Protein AF-A0A9X7Z7R6-F1 (afdb_monomer)

Foldseek 3Di:
DEDFDDADADPQCPVVVLVVQDCPDPLNVLQVLLVVQPGLVVCPVLDDPDDDYAQRLSLLVQLVVVCVVVVHDLVVSQVCCLQPPSSVSSSSYYNHGPDGDDSVSSVVSVVSCVVVVVVVVVVVSVCPVCVVVVVPPDLQVLLVVLVVVLVVPVPDPPDDPVVVVVNVLSCLQNVFQWDADPVRDIDRHPDGDLQRQPDPVQRQWAWADPDPPDIDIGKDKDWDFDLDDLLAFGATQFIAIHHRSDQRLVCLLVRQQSSCVRVVDGDLEDEDEQSVQDVVSVVSNCVNPVNYYYQYDDDDQDDPPQADGLVQWDQDPVQQWIAHVQGAIDHDDDDDDDVPDFPFDKDFGDFVCLVPPPCNVRHDDDNGTHIDTDGPCNVVSVVSVVVCPDPVSVVVNVSVCVCVVVVVQLVVVCLRPQPDRDRVSNSVSSVVSSVVSRVVSVVSSVVVVVPDCVVVVVPD

Radius of gyration: 32.53 Å; Cα contacts (8 Å, |Δi|>4): 558; chains: 1; bounding box: 85×75×86 Å

Organism: NCBI:txid2931921

Solvent-accessible surface area (backbone atoms only — not comparable to full-atom values): 26901 Å² total; per-residue (Å²): 26,77,57,92,80,76,77,62,79,45,82,77,45,75,79,47,64,74,75,72,55,54,77,88,37,68,46,43,48,53,24,55,49,40,70,77,73,52,54,54,71,81,51,45,91,82,45,51,90,63,70,70,73,52,76,49,60,49,41,53,51,48,48,51,53,52,22,61,75,72,69,46,52,62,67,54,40,41,50,36,56,70,71,34,66,61,47,19,49,32,50,56,46,30,79,76,49,92,75,76,70,53,64,67,55,55,53,55,46,51,56,51,32,63,78,63,49,40,67,58,52,53,51,52,58,68,43,47,62,39,51,76,70,59,70,71,61,53,76,49,53,55,39,49,53,50,53,52,53,47,66,67,51,74,79,49,85,86,69,50,71,70,57,49,51,51,49,51,51,50,51,50,61,57,52,49,40,49,42,71,46,97,89,65,52,60,44,78,37,101,61,77,53,91,82,47,66,79,35,95,87,31,65,60,33,17,63,18,69,88,46,101,86,44,73,45,79,33,67,38,82,45,73,42,60,63,91,70,58,91,85,49,60,70,36,63,49,26,72,46,57,40,40,24,60,60,63,75,25,76,47,47,24,59,43,45,47,46,20,22,69,74,67,77,48,64,54,64,60,46,74,47,56,49,68,39,28,43,67,71,29,49,50,43,28,41,76,69,33,83,69,39,42,77,49,35,50,64,64,77,65,77,44,99,80,79,28,62,34,66,79,58,37,54,71,41,78,88,80,29,33,41,28,43,82,88,69,55,70,47,78,59,81,85,72,75,76,47,90,98,42,86,54,82,39,71,45,68,47,63,49,72,63,42,72,75,36,91,60,30,83,47,52,49,94,72,93,71,45,53,72,45,76,53,52,91,60,43,64,61,53,50,54,50,53,57,49,59,72,36,69,68,45,48,60,60,54,58,54,61,62,64,55,54,60,53,52,52,52,37,41,77,66,47,64,74,57,75,90,48,72,44,60,72,50,35,36,48,52,46,49,52,43,40,49,56,50,33,55,52,33,49,52,54,40,50,54,55,58,74,72,39,74,83,63,64,74,80,78,113

Sequence (460 aa):
MLREHVRQLSFADTDGWYEKIPKKSFWYRIRAWADENLRDSMFAHMYSEIGRPSVPPTYMTVLMIIQTREGWSDGQAIEAAMFDDRVKYALGVSRTPEVSCDRSTLCKFRARALVNDLDRAILKQSLLGAATAGLLADDEDLVTDSRTLTTALKDQPGLSEELKQKLDLLCAVTGQDIETLPDGTVRIAQRVAKDRIISVVDEEMRHGHKTTSAKTDGYKTHLMTPNVTSDQPRLVTSVVVTGANVPDGDVAGELVAERTYLTGAAPKQMMGDTAYGSEAVQERVREVSKETSVVAPVPPAVNKAGHFSKSDFVIDTDAHTVTCPAGHTISYVPKKPRPNMKPKQVVFMDEAKCQECPLRAQCVNGKGPRSIRVRADEKQVQEKRAKQRTSEWTEHYRERSRVEHVNENMVRHGGREARYFGKRKTEFQERMCATGHNINELARVAALRESSPRQREKCA

pLDDT: mean 87.3, std 9.36, range [41.03, 97.44]

Mean predicted aligned error: 12.05 Å

Structure (mmCIF, N/CA/C/O backbone):
data_AF-A0A9X7Z7R6-F1
#
_entry.id   AF-A0A9X7Z7R6-F1
#
loop_
_atom_site.group_PDB
_atom_site.id
_atom_site.type_symbol
_atom_site.label_atom_id
_atom_site.label_alt_id
_atom_site.label_comp_id
_atom_site.label_asym_id
_atom_site.label_entity_id
_atom_site.label_seq_id
_atom_site.pdbx_PDB_ins_code
_atom_site.Cartn_x
_atom_site.Cartn_y
_atom_site.Cartn_z
_atom_site.occupancy
_atom_site.B_iso_or_equiv
_atom_site.auth_seq_id
_atom_site.auth_comp_id
_atom_site.auth_asym_id
_atom_site.auth_atom_id
_atom_site.pdbx_PDB_model_num
ATOM 1 N N . MET A 1 1 ? 12.135 17.022 -46.112 1.00 81.31 1 MET A N 1
ATOM 2 C CA . MET A 1 1 ? 13.009 15.946 -46.613 1.00 81.31 1 MET A CA 1
ATOM 3 C C . MET A 1 1 ? 13.545 15.102 -45.466 1.00 81.31 1 MET A C 1
ATOM 5 O O . MET A 1 1 ? 14.049 15.667 -44.498 1.00 81.31 1 MET A O 1
ATOM 9 N N . LEU A 1 2 ? 13.408 13.775 -45.561 1.00 79.81 2 LEU A N 1
ATOM 10 C CA . LEU A 1 2 ? 14.094 12.827 -44.677 1.00 79.81 2 LEU A CA 1
ATOM 11 C C . LEU A 1 2 ? 15.585 12.775 -45.049 1.00 79.81 2 LEU A C 1
ATOM 13 O O . LEU A 1 2 ? 15.911 12.735 -46.230 1.00 79.81 2 LEU A O 1
ATOM 17 N N . ARG A 1 3 ? 16.487 12.777 -44.065 1.00 70.38 3 ARG A N 1
ATOM 18 C CA . ARG A 1 3 ? 17.933 12.641 -44.289 1.00 70.38 3 ARG A CA 1
ATOM 19 C C . ARG A 1 3 ? 18.463 11.535 -43.389 1.00 70.38 3 ARG A C 1
ATOM 21 O O . ARG A 1 3 ? 18.184 11.570 -42.196 1.00 70.38 3 ARG A O 1
ATOM 28 N N . GLU A 1 4 ? 19.222 10.596 -43.951 1.00 63.38 4 GLU A N 1
ATOM 29 C CA . GLU A 1 4 ? 19.917 9.590 -43.146 1.00 63.38 4 GLU A CA 1
ATOM 30 C C . GLU A 1 4 ? 20.927 10.272 -42.229 1.00 63.38 4 GLU A C 1
ATOM 32 O O . GLU A 1 4 ? 21.788 11.039 -42.676 1.00 63.38 4 GLU A O 1
ATOM 37 N N . HIS A 1 5 ? 20.791 10.013 -40.932 1.00 62.91 5 HIS A N 1
ATOM 38 C CA . HIS A 1 5 ? 21.658 10.590 -39.925 1.00 62.91 5 HIS A CA 1
ATOM 39 C C . HIS A 1 5 ? 22.711 9.573 -39.483 1.00 62.91 5 HIS A C 1
ATOM 41 O O . HIS A 1 5 ? 22.422 8.626 -38.753 1.00 62.91 5 HIS A O 1
ATOM 47 N N . VAL A 1 6 ? 23.960 9.790 -39.893 1.00 61.81 6 VAL A N 1
ATOM 48 C CA . VAL A 1 6 ? 25.106 9.033 -39.376 1.00 61.81 6 VAL A CA 1
ATOM 49 C C . VAL A 1 6 ? 25.518 9.649 -38.042 1.00 61.81 6 VAL A C 1
ATOM 51 O O . VAL A 1 6 ? 25.644 10.867 -37.934 1.00 61.81 6 VAL A O 1
ATOM 54 N N . ARG A 1 7 ? 25.716 8.828 -37.002 1.00 67.75 7 ARG A N 1
ATOM 55 C CA . ARG A 1 7 ? 26.222 9.308 -35.709 1.00 67.75 7 ARG A CA 1
ATOM 56 C C . ARG A 1 7 ? 27.614 9.907 -35.908 1.00 67.75 7 ARG A C 1
ATOM 58 O O . ARG A 1 7 ? 28.591 9.178 -36.054 1.00 67.75 7 ARG A O 1
ATOM 65 N N . GLN A 1 8 ? 27.694 11.229 -35.882 1.00 68.00 8 GLN A N 1
ATOM 66 C CA . GLN A 1 8 ? 28.954 11.950 -35.930 1.00 68.00 8 GLN A CA 1
ATOM 67 C C . GLN A 1 8 ? 29.437 12.188 -34.500 1.00 68.00 8 GLN A C 1
ATOM 69 O O . GLN A 1 8 ? 28.763 12.850 -33.709 1.00 68.00 8 GLN A O 1
ATOM 74 N N . LEU A 1 9 ? 30.581 11.596 -34.155 1.00 73.81 9 LEU A N 1
ATOM 75 C CA . LEU A 1 9 ? 31.236 11.851 -32.876 1.00 73.81 9 LEU A CA 1
ATOM 76 C C . LEU A 1 9 ? 31.774 13.284 -32.866 1.00 73.81 9 LEU A C 1
ATOM 78 O O . LEU A 1 9 ? 32.323 13.754 -33.864 1.00 73.81 9 LEU A O 1
ATOM 82 N N . SER A 1 10 ? 31.630 13.969 -31.738 1.00 78.06 10 SER A N 1
ATOM 83 C CA . SER A 1 10 ? 32.266 15.260 -31.503 1.00 78.06 10 SER A CA 1
ATOM 84 C C . SER A 1 10 ? 33.522 15.094 -30.650 1.00 78.06 10 SER A C 1
ATOM 86 O O . SER A 1 10 ? 33.753 14.056 -30.029 1.00 78.06 10 SER A O 1
ATOM 88 N N . PHE A 1 11 ? 34.341 16.145 -30.573 1.00 80.12 11 PHE A N 1
ATOM 89 C CA . PHE A 1 11 ? 35.503 16.163 -29.679 1.00 80.12 11 PHE A CA 1
ATOM 90 C C . PHE A 1 11 ? 35.117 15.870 -28.216 1.00 80.12 11 PHE A C 1
ATOM 92 O O . PHE A 1 11 ? 35.880 15.243 -27.487 1.00 80.12 11 PHE A O 1
ATOM 99 N N . ALA A 1 12 ? 33.900 16.244 -27.806 1.00 79.19 12 ALA A N 1
ATOM 100 C CA . ALA A 1 12 ? 33.377 15.978 -26.468 1.00 79.19 12 ALA A CA 1
ATOM 101 C C . ALA A 1 12 ? 33.066 14.491 -26.200 1.00 79.19 12 ALA A C 1
ATOM 103 O O . ALA A 1 12 ? 32.801 14.140 -25.054 1.00 79.19 12 ALA A O 1
ATOM 104 N N . ASP A 1 13 ? 33.099 13.627 -27.221 1.00 82.62 13 ASP A N 1
ATOM 105 C CA . ASP A 1 13 ? 32.904 12.178 -27.084 1.00 82.62 13 ASP A CA 1
ATOM 106 C C . ASP A 1 13 ? 34.221 11.402 -26.889 1.00 82.62 13 ASP A C 1
ATOM 108 O O . ASP A 1 13 ? 34.199 10.194 -26.646 1.00 82.62 13 ASP A O 1
ATOM 112 N N . THR A 1 14 ? 35.371 12.078 -26.997 1.00 81.88 14 THR A N 1
ATOM 113 C CA . THR A 1 14 ? 36.704 11.451 -26.896 1.00 81.88 14 THR A CA 1
ATOM 114 C C . THR A 1 14 ? 37.041 10.958 -25.487 1.00 81.88 14 THR A C 1
ATOM 116 O O . THR A 1 14 ? 37.913 10.109 -25.332 1.00 81.88 14 THR A O 1
ATOM 119 N N . ASP A 1 15 ? 36.321 11.431 -24.466 1.00 82.94 15 ASP A N 1
ATOM 120 C CA . ASP A 1 15 ? 36.476 11.025 -23.064 1.00 82.94 15 ASP A CA 1
ATOM 121 C C . ASP A 1 15 ? 35.768 9.698 -22.718 1.00 82.94 15 ASP A C 1
ATOM 123 O O . ASP A 1 15 ? 35.747 9.294 -21.551 1.00 82.94 15 ASP A O 1
ATOM 127 N N . GLY A 1 16 ? 35.153 9.036 -23.708 1.00 83.94 16 GLY A N 1
ATOM 128 C CA . GLY A 1 16 ? 34.485 7.746 -23.534 1.00 83.94 16 GLY A CA 1
ATOM 129 C C . GLY A 1 16 ? 33.268 7.803 -22.607 1.00 83.94 16 GLY A C 1
ATOM 130 O O . GLY A 1 16 ? 32.905 6.792 -22.008 1.00 83.94 16 GLY A O 1
ATOM 131 N N . TRP A 1 17 ? 32.617 8.963 -22.444 1.00 86.38 17 TRP A N 1
ATOM 132 C CA . TRP A 1 17 ? 31.504 9.133 -21.497 1.00 86.38 17 TRP A CA 1
ATOM 133 C C . TRP A 1 17 ? 30.385 8.088 -21.651 1.00 86.38 17 TRP A C 1
ATOM 135 O O . TRP A 1 17 ? 29.763 7.696 -20.663 1.00 86.38 17 TRP A O 1
ATOM 145 N N . TYR A 1 18 ? 30.154 7.599 -22.869 1.00 86.88 18 TYR A N 1
ATOM 146 C CA . TYR A 1 18 ? 29.146 6.587 -23.169 1.00 86.88 18 TYR A CA 1
ATOM 147 C C . TYR A 1 18 ? 29.456 5.214 -22.547 1.00 86.88 18 TYR A C 1
ATOM 149 O O . TYR A 1 18 ? 28.531 4.453 -22.268 1.00 86.88 18 TYR A O 1
ATOM 157 N N . GLU A 1 19 ? 30.723 4.900 -22.262 1.00 88.69 19 GLU A N 1
ATOM 158 C CA . GLU A 1 19 ? 31.124 3.660 -21.579 1.00 88.69 19 GLU A CA 1
ATOM 159 C C . GLU A 1 19 ? 30.671 3.632 -20.114 1.00 88.69 19 GLU A C 1
ATOM 161 O O . GLU A 1 19 ? 30.502 2.565 -19.523 1.00 88.69 19 GLU A O 1
ATOM 166 N N . LYS A 1 20 ? 30.413 4.810 -19.532 1.00 89.38 20 LYS A N 1
ATOM 167 C CA . LYS A 1 20 ? 29.912 4.955 -18.160 1.00 89.38 20 LYS A CA 1
ATOM 168 C C . LYS A 1 20 ? 28.426 4.608 -18.045 1.00 89.38 20 LYS A C 1
ATOM 170 O O . LYS A 1 20 ? 27.928 4.457 -16.929 1.00 89.38 20 LYS A O 1
ATOM 175 N N . ILE A 1 21 ? 27.705 4.476 -19.163 1.00 91.69 21 ILE A N 1
ATOM 176 C CA . ILE A 1 21 ? 26.292 4.091 -19.164 1.00 91.69 21 ILE A CA 1
ATOM 177 C C . ILE A 1 21 ? 26.180 2.598 -18.813 1.00 91.69 21 ILE A C 1
ATOM 179 O O . ILE A 1 21 ? 26.656 1.748 -19.568 1.00 91.69 21 ILE A O 1
ATOM 183 N N . PRO A 1 22 ? 25.529 2.222 -17.692 1.00 92.81 22 PRO A N 1
ATOM 184 C CA . PRO A 1 22 ? 25.477 0.824 -17.283 1.00 92.81 22 PRO A CA 1
ATOM 185 C C . PRO A 1 22 ? 24.740 -0.039 -18.311 1.00 92.81 22 PRO A C 1
ATOM 187 O O . PRO A 1 22 ? 23.594 0.256 -18.657 1.00 92.81 22 PRO A O 1
ATOM 190 N N . LYS A 1 23 ? 25.333 -1.168 -18.720 1.00 91.69 23 LYS A N 1
ATOM 191 C CA . LYS A 1 23 ? 24.751 -2.087 -19.725 1.00 91.69 23 LYS A CA 1
ATOM 192 C C . LYS A 1 23 ? 23.369 -2.639 -19.350 1.00 91.69 23 LYS A C 1
ATOM 194 O O . LYS A 1 23 ? 22.569 -2.996 -20.206 1.00 91.69 23 LYS A O 1
ATOM 199 N N . LYS A 1 24 ? 23.067 -2.715 -18.049 1.00 89.62 24 LYS A N 1
ATOM 200 C CA . LYS A 1 24 ? 21.759 -3.163 -17.539 1.00 89.62 24 LYS A CA 1
ATOM 201 C C . LYS A 1 24 ? 20.722 -2.036 -17.437 1.00 89.62 24 LYS A C 1
ATOM 203 O O . LYS A 1 24 ? 19.574 -2.319 -17.108 1.00 89.62 24 LYS A O 1
ATOM 208 N N . SER A 1 25 ? 21.105 -0.783 -17.686 1.00 92.81 25 SER A N 1
ATOM 209 C CA . SER A 1 25 ? 20.199 0.364 -17.600 1.00 92.81 25 SER A CA 1
ATOM 210 C C . SER A 1 25 ? 19.197 0.390 -18.755 1.00 92.81 25 SER A C 1
ATOM 212 O O . SER A 1 25 ? 19.452 -0.144 -19.836 1.00 92.81 25 SER A O 1
ATOM 214 N N . PHE A 1 26 ? 18.064 1.059 -18.535 1.00 94.44 26 PHE A N 1
ATOM 215 C CA . PHE A 1 26 ? 17.085 1.322 -19.588 1.00 94.44 26 PHE A CA 1
ATOM 216 C C . PHE A 1 26 ? 17.715 2.052 -20.784 1.00 94.44 26 PHE A C 1
ATOM 218 O O . PHE A 1 26 ? 17.497 1.637 -21.914 1.00 94.44 26 PHE A O 1
ATOM 225 N N . TRP A 1 27 ? 18.557 3.060 -20.532 1.00 95.94 27 TRP A N 1
ATOM 226 C CA . TRP A 1 27 ? 19.230 3.864 -21.560 1.00 95.94 27 TRP A CA 1
ATOM 227 C C . TRP A 1 27 ? 20.090 3.025 -22.505 1.00 95.94 27 TRP A C 1
ATOM 229 O O . TRP A 1 27 ? 20.056 3.222 -23.717 1.00 95.94 27 TRP A O 1
ATOM 239 N N . TYR A 1 28 ? 20.814 2.047 -21.953 1.00 94.62 28 TYR A N 1
ATOM 240 C CA . TYR A 1 28 ? 21.583 1.106 -22.759 1.00 94.62 28 TYR A CA 1
ATOM 241 C C . TYR A 1 28 ? 20.683 0.221 -23.620 1.00 94.62 28 TYR A C 1
ATOM 243 O O . TYR A 1 28 ? 20.885 0.091 -24.824 1.00 94.62 28 TYR A O 1
ATOM 251 N N . ARG A 1 29 ? 19.651 -0.357 -22.999 1.00 94.44 29 ARG A N 1
ATOM 252 C CA . ARG A 1 29 ? 18.737 -1.293 -23.661 1.00 94.44 29 ARG A CA 1
ATOM 253 C C . ARG A 1 29 ? 17.919 -0.631 -24.765 1.00 94.44 29 ARG A C 1
ATOM 255 O O . ARG A 1 29 ? 17.777 -1.227 -25.823 1.00 94.44 29 ARG A O 1
ATOM 262 N N . ILE A 1 30 ? 17.412 0.584 -24.546 1.00 94.75 30 ILE A N 1
ATOM 263 C CA . ILE A 1 30 ? 16.626 1.295 -25.560 1.00 94.75 30 ILE A CA 1
ATOM 264 C C . ILE A 1 30 ? 17.493 1.709 -26.753 1.00 94.75 30 ILE A C 1
ATOM 266 O O . ILE A 1 30 ? 17.029 1.601 -27.882 1.00 94.75 30 ILE A O 1
ATOM 270 N N . ARG A 1 31 ? 18.759 2.097 -26.529 1.00 94.31 31 ARG A N 1
ATOM 271 C CA . ARG A 1 31 ? 19.715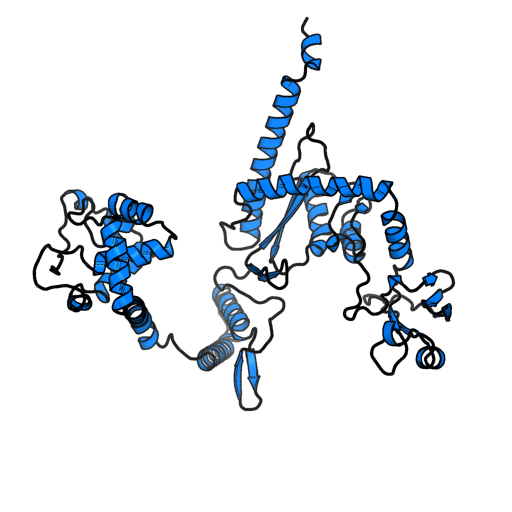 2.373 -27.613 1.00 94.31 31 ARG A CA 1
ATOM 272 C C . ARG A 1 31 ? 19.989 1.120 -28.434 1.00 94.31 31 ARG A C 1
ATOM 274 O O . ARG A 1 31 ? 19.805 1.147 -29.646 1.00 94.31 31 ARG A O 1
ATOM 281 N N . ALA A 1 32 ? 20.369 0.028 -27.767 1.00 92.75 32 ALA A N 1
ATOM 282 C CA . ALA A 1 32 ? 20.651 -1.246 -28.424 1.00 92.75 32 ALA A CA 1
ATOM 283 C C . ALA A 1 32 ? 19.441 -1.742 -29.229 1.00 92.75 32 ALA A C 1
ATOM 285 O O . ALA A 1 32 ? 19.573 -2.081 -30.401 1.00 92.75 32 ALA A O 1
ATOM 286 N N . TRP A 1 33 ? 18.245 -1.687 -28.634 1.00 93.06 33 TRP A N 1
ATOM 287 C CA . TRP A 1 33 ? 17.007 -2.030 -29.324 1.00 93.06 33 TRP A CA 1
ATOM 288 C C . TRP A 1 33 ? 16.753 -1.119 -30.531 1.00 93.06 33 TRP A C 1
ATOM 290 O O . TRP A 1 33 ? 16.444 -1.620 -31.608 1.00 93.06 33 TRP A O 1
ATOM 300 N N . ALA A 1 34 ? 16.919 0.200 -30.389 1.00 92.62 34 ALA A N 1
ATOM 301 C CA . ALA A 1 34 ? 16.714 1.145 -31.482 1.00 92.62 34 ALA A CA 1
ATOM 302 C C . ALA A 1 34 ? 17.721 0.952 -32.628 1.00 92.62 34 ALA A C 1
ATOM 304 O O . ALA A 1 34 ? 17.325 1.065 -33.780 1.00 92.62 34 ALA A O 1
ATOM 305 N N . ASP A 1 35 ? 18.995 0.644 -32.338 1.00 91.56 35 ASP A N 1
ATOM 306 C CA . ASP A 1 35 ? 20.010 0.338 -33.368 1.00 91.56 35 ASP A CA 1
ATOM 307 C C . ASP A 1 35 ? 19.638 -0.887 -34.212 1.00 91.56 35 ASP A C 1
ATOM 309 O O . ASP A 1 35 ? 19.882 -0.915 -35.419 1.00 91.56 35 ASP A O 1
ATOM 313 N N . GLU A 1 36 ? 19.054 -1.899 -33.576 1.00 90.94 36 GLU A N 1
ATOM 314 C CA . GLU A 1 36 ? 18.667 -3.144 -34.234 1.00 90.94 36 GLU A CA 1
ATOM 315 C C . GLU A 1 36 ? 17.327 -3.023 -34.977 1.00 90.94 36 GLU A C 1
ATOM 317 O O . GLU A 1 36 ? 17.159 -3.599 -36.051 1.00 90.94 36 GLU A O 1
ATOM 322 N N . ASN A 1 37 ? 16.377 -2.258 -34.429 1.00 89.94 37 ASN A N 1
ATOM 323 C CA . ASN A 1 37 ? 14.971 -2.321 -34.839 1.00 89.94 37 ASN A CA 1
ATOM 324 C C . ASN A 1 37 ? 14.446 -1.077 -35.551 1.00 89.94 37 ASN A C 1
ATOM 326 O O . ASN A 1 37 ? 13.379 -1.149 -36.159 1.00 89.94 37 ASN A O 1
ATOM 330 N N . LEU A 1 38 ? 15.135 0.062 -35.461 1.00 90.19 38 LEU A N 1
ATOM 331 C CA . LEU A 1 38 ? 14.660 1.314 -36.038 1.00 90.19 38 LEU A CA 1
ATOM 332 C C . LEU A 1 38 ? 15.637 1.843 -37.086 1.00 90.19 38 LEU A C 1
ATOM 334 O O . LEU A 1 38 ? 16.833 1.987 -36.844 1.00 90.19 38 LEU A O 1
ATOM 338 N N . ARG A 1 39 ? 15.102 2.216 -38.249 1.00 89.25 39 ARG A N 1
ATOM 339 C CA . ARG A 1 39 ? 15.822 2.987 -39.268 1.00 89.25 39 ARG A CA 1
ATOM 340 C C . ARG A 1 39 ? 14.950 4.117 -39.776 1.00 89.25 39 ARG A C 1
ATOM 342 O O . ARG A 1 39 ? 13.744 3.948 -39.924 1.00 89.25 39 ARG A O 1
ATOM 349 N N . ASP A 1 40 ? 15.562 5.257 -40.086 1.00 89.31 40 ASP A N 1
ATOM 350 C CA . ASP A 1 40 ? 14.845 6.432 -40.595 1.00 89.31 40 ASP A CA 1
ATOM 351 C C . ASP A 1 40 ? 14.050 6.114 -41.875 1.00 89.31 40 ASP A C 1
ATOM 353 O O . ASP A 1 40 ? 12.956 6.643 -42.070 1.00 89.31 40 ASP A O 1
ATOM 357 N N . SER A 1 41 ? 14.539 5.183 -42.703 1.00 88.25 41 SER A N 1
ATOM 358 C CA . SER A 1 41 ? 13.860 4.706 -43.915 1.00 88.25 41 SER A CA 1
ATOM 359 C C . SER A 1 41 ? 12.472 4.108 -43.658 1.00 88.25 41 SER A C 1
ATOM 361 O O . SER A 1 41 ? 11.597 4.229 -44.513 1.00 88.25 41 SER A O 1
ATOM 363 N N . MET A 1 42 ? 12.216 3.552 -42.467 1.00 86.94 42 MET A N 1
ATOM 364 C CA . MET A 1 42 ? 10.890 3.042 -42.080 1.00 86.94 42 MET A CA 1
ATOM 365 C C . MET A 1 42 ? 9.823 4.145 -42.080 1.00 86.94 42 MET A C 1
ATOM 367 O O . MET A 1 42 ? 8.638 3.882 -42.274 1.00 86.94 42 MET A O 1
ATOM 371 N N . PHE A 1 43 ? 10.248 5.395 -41.898 1.00 90.12 43 PHE A N 1
ATOM 372 C CA . PHE A 1 43 ? 9.385 6.563 -41.785 1.00 90.12 43 PHE A CA 1
ATOM 373 C C . PHE A 1 43 ? 9.317 7.367 -43.086 1.00 90.12 43 PHE A C 1
ATOM 375 O O . PHE A 1 43 ? 8.638 8.389 -43.118 1.00 90.12 43 PHE A O 1
ATOM 382 N N . ALA A 1 44 ? 10.005 6.945 -44.155 1.00 89.44 44 ALA A N 1
ATOM 383 C CA . ALA A 1 44 ? 10.131 7.718 -45.394 1.00 89.44 44 ALA A CA 1
ATOM 384 C C . ALA A 1 44 ? 8.772 8.141 -45.976 1.00 89.44 44 ALA A C 1
ATOM 386 O O . ALA A 1 44 ? 8.608 9.294 -46.364 1.00 89.44 44 ALA A O 1
ATOM 387 N N . HIS A 1 45 ? 7.770 7.259 -45.915 1.00 89.19 45 HIS A N 1
ATOM 388 C CA . HIS A 1 45 ? 6.403 7.522 -46.377 1.00 89.19 45 HIS A CA 1
ATOM 389 C C . HIS A 1 45 ? 5.705 8.701 -45.664 1.00 89.19 45 HIS A C 1
ATOM 391 O O . HIS A 1 45 ? 4.747 9.257 -46.192 1.00 89.19 45 HIS A O 1
ATOM 397 N N . MET A 1 46 ? 6.186 9.119 -44.486 1.00 89.06 46 MET A N 1
ATOM 398 C CA . MET A 1 46 ? 5.626 10.229 -43.701 1.00 89.06 46 MET A CA 1
ATOM 399 C C . MET A 1 46 ? 6.236 11.598 -44.056 1.00 89.06 46 MET A C 1
ATOM 401 O O . MET A 1 46 ? 5.856 12.622 -43.470 1.00 89.06 46 MET A O 1
ATOM 405 N N . TYR A 1 47 ? 7.235 11.638 -44.942 1.00 89.19 47 TYR A N 1
ATOM 406 C CA . TYR A 1 47 ? 8.023 12.833 -45.235 1.00 89.19 47 TYR A CA 1
ATOM 407 C C . TYR A 1 47 ? 8.106 13.085 -46.742 1.00 89.19 47 TYR A C 1
ATOM 409 O O . TYR A 1 47 ? 8.291 12.174 -47.535 1.00 89.19 47 TYR A O 1
ATOM 417 N N . SER A 1 48 ? 8.020 14.358 -47.135 1.00 86.50 48 SER A N 1
ATOM 418 C CA . SER A 1 48 ? 8.268 14.769 -48.523 1.00 86.50 48 SER A CA 1
ATOM 419 C C . SER A 1 48 ? 9.744 14.610 -48.886 1.00 86.50 48 SER A C 1
ATOM 421 O O . SER A 1 48 ? 10.613 14.899 -48.056 1.00 86.50 48 SER A O 1
ATOM 423 N N . GLU A 1 49 ? 10.017 14.239 -50.137 1.00 82.88 49 GLU A N 1
ATOM 424 C CA . GLU A 1 49 ? 11.359 14.171 -50.726 1.00 82.88 49 GLU A CA 1
ATOM 425 C C . GLU A 1 49 ? 12.004 15.550 -50.916 1.00 82.88 49 GLU A C 1
ATOM 427 O O . GLU A 1 49 ? 13.212 15.631 -51.072 1.00 82.88 49 GLU A O 1
ATOM 432 N N . ILE A 1 50 ? 11.245 16.651 -50.851 1.00 82.12 50 ILE A N 1
ATOM 433 C CA . ILE A 1 50 ? 11.751 18.016 -51.071 1.00 82.12 50 ILE A CA 1
ATOM 434 C C . ILE A 1 50 ? 11.619 18.845 -49.776 1.00 82.12 50 ILE A C 1
ATOM 436 O O . ILE A 1 50 ? 10.780 18.582 -48.909 1.00 82.12 50 ILE A O 1
ATOM 440 N N . GLY A 1 51 ? 12.485 19.847 -49.597 1.00 82.94 51 GLY A N 1
ATOM 441 C CA . GLY A 1 51 ? 12.407 20.838 -48.513 1.00 82.94 51 GLY A CA 1
ATOM 442 C C . GLY A 1 51 ? 13.429 20.647 -47.387 1.00 82.94 51 GLY A C 1
ATOM 443 O O . GLY A 1 51 ? 14.341 19.830 -47.489 1.00 82.94 51 GLY A O 1
ATOM 444 N N . ARG A 1 52 ? 13.277 21.415 -46.294 1.00 81.31 52 ARG A N 1
ATOM 445 C CA . ARG A 1 52 ? 14.223 21.411 -45.161 1.00 81.31 52 ARG A CA 1
ATOM 446 C C . ARG A 1 52 ? 14.401 19.990 -44.589 1.00 81.31 52 ARG A C 1
ATOM 448 O O . ARG A 1 52 ? 13.401 19.263 -44.473 1.00 81.31 52 ARG A O 1
ATOM 455 N N . PRO A 1 53 ? 15.633 19.597 -44.212 1.00 83.06 53 PRO A N 1
ATOM 456 C CA . PRO A 1 53 ? 15.873 18.342 -43.513 1.00 83.06 53 PRO A CA 1
ATOM 457 C C . PRO A 1 53 ? 15.061 18.267 -42.220 1.00 83.06 53 PRO A C 1
ATOM 459 O O . PRO A 1 53 ? 15.009 19.230 -41.451 1.00 83.06 53 PRO A O 1
ATOM 462 N N . SER A 1 54 ? 14.403 17.136 -41.995 1.00 88.12 54 SER A N 1
ATOM 463 C CA . SER A 1 54 ? 13.709 16.869 -40.740 1.00 88.12 54 SER A CA 1
ATOM 464 C C . SER A 1 54 ? 14.676 16.474 -39.630 1.00 88.12 54 SER A C 1
ATOM 466 O O . SER A 1 54 ? 15.723 15.892 -39.898 1.00 88.12 54 SER A O 1
ATOM 468 N N . VAL A 1 55 ? 14.262 16.679 -38.378 1.00 89.94 55 VAL A N 1
ATOM 469 C CA . VAL A 1 55 ? 14.835 15.924 -37.254 1.00 89.94 55 VAL A CA 1
ATOM 470 C C . VAL A 1 55 ? 14.604 14.423 -37.513 1.00 89.94 55 VAL A C 1
ATOM 472 O O . VAL A 1 55 ? 13.492 14.076 -37.940 1.00 89.94 55 VAL A O 1
ATOM 475 N N . PRO A 1 56 ? 15.608 13.548 -37.298 1.00 91.06 56 PRO A N 1
ATOM 476 C CA . PRO A 1 56 ? 15.507 12.118 -37.578 1.00 91.06 56 PRO A CA 1
ATOM 477 C C . PRO A 1 56 ? 14.287 11.479 -36.893 1.00 91.06 56 PRO A C 1
ATOM 479 O O . PRO A 1 56 ? 14.113 11.627 -35.681 1.00 91.06 56 PRO A O 1
ATOM 482 N N . PRO A 1 57 ? 13.412 10.779 -37.630 1.00 91.88 57 PRO A N 1
ATOM 483 C CA . PRO A 1 57 ? 12.249 10.106 -37.053 1.00 91.88 57 PRO A CA 1
ATOM 484 C C . PRO A 1 57 ? 12.604 9.073 -35.981 1.00 91.88 57 PRO A C 1
ATOM 486 O O . PRO A 1 57 ? 11.862 8.925 -35.010 1.00 91.88 57 PRO A O 1
ATOM 489 N N . THR A 1 58 ? 13.747 8.395 -36.115 1.00 92.06 58 THR A N 1
ATOM 490 C CA . THR A 1 58 ? 14.277 7.473 -35.097 1.00 92.06 58 THR A CA 1
ATOM 491 C C . THR A 1 58 ? 14.564 8.190 -33.778 1.00 92.06 58 THR A C 1
ATOM 493 O O . THR A 1 58 ? 14.068 7.768 -32.733 1.00 92.06 58 THR A O 1
ATOM 496 N N . TYR A 1 59 ? 15.268 9.328 -33.829 1.00 93.25 59 TYR A N 1
ATOM 497 C CA . TYR A 1 59 ? 15.497 10.213 -32.681 1.00 93.25 59 TYR A CA 1
ATOM 498 C C . TYR A 1 59 ? 14.169 10.611 -32.026 1.00 93.25 59 TYR A C 1
ATOM 500 O O . TYR A 1 59 ? 13.992 10.467 -30.818 1.00 93.25 59 TYR A O 1
ATOM 508 N N . MET A 1 60 ? 13.209 11.071 -32.832 1.00 94.00 60 MET A N 1
ATOM 509 C CA . MET A 1 60 ? 11.914 11.545 -32.336 1.00 94.00 60 MET A CA 1
ATOM 510 C C . MET A 1 60 ? 11.097 10.426 -31.686 1.00 94.00 60 MET A C 1
ATOM 512 O O . MET A 1 60 ? 10.458 10.636 -30.657 1.00 94.00 60 MET A O 1
ATOM 516 N N . THR A 1 61 ? 11.158 9.228 -32.262 1.00 94.25 61 THR A N 1
ATOM 517 C CA . THR A 1 61 ? 10.495 8.025 -31.754 1.00 94.25 61 THR A CA 1
ATOM 518 C C . THR A 1 61 ? 11.062 7.610 -30.402 1.00 94.25 61 THR A C 1
ATOM 520 O O . THR A 1 61 ? 10.310 7.430 -29.444 1.00 94.25 61 THR A O 1
ATOM 523 N N . VAL A 1 62 ? 12.389 7.511 -30.288 1.00 95.19 62 VAL A N 1
ATOM 524 C CA . VAL A 1 62 ? 13.046 7.155 -29.023 1.00 95.19 62 VAL A CA 1
ATOM 525 C C . VAL A 1 62 ? 12.787 8.227 -27.962 1.00 95.19 62 VAL A C 1
ATOM 527 O O . VAL A 1 62 ? 12.468 7.885 -26.823 1.00 95.19 62 VAL A O 1
ATOM 530 N N . LEU A 1 63 ? 12.823 9.513 -28.331 1.00 95.50 63 LEU A N 1
ATOM 531 C CA . LEU A 1 63 ? 12.500 10.609 -27.417 1.00 95.50 63 LEU A CA 1
ATOM 532 C C . LEU A 1 63 ? 11.065 10.514 -26.888 1.00 95.50 63 LEU A C 1
ATOM 534 O O . LEU A 1 63 ? 10.854 10.711 -25.697 1.00 95.50 63 LEU A O 1
ATOM 538 N N . MET A 1 64 ? 10.089 10.163 -27.731 1.00 94.88 64 MET A N 1
ATOM 539 C CA . MET A 1 64 ? 8.702 9.949 -27.299 1.00 94.88 64 MET A CA 1
ATOM 540 C C . MET A 1 64 ? 8.550 8.759 -26.343 1.00 94.88 64 MET A C 1
ATOM 542 O O . MET A 1 64 ? 7.791 8.847 -25.375 1.00 94.88 64 MET A O 1
ATOM 546 N N . ILE A 1 65 ? 9.267 7.656 -26.589 1.00 95.06 65 ILE A N 1
ATOM 547 C CA . ILE A 1 65 ? 9.264 6.485 -25.697 1.00 95.06 65 ILE A CA 1
ATOM 548 C C . ILE A 1 65 ? 9.815 6.880 -24.323 1.00 95.06 65 ILE A C 1
ATOM 550 O O . ILE A 1 65 ? 9.192 6.591 -23.301 1.00 95.06 65 ILE A O 1
ATOM 554 N N . ILE A 1 66 ? 10.952 7.582 -24.298 1.00 96.44 66 ILE A N 1
ATOM 555 C CA . ILE A 1 66 ? 11.574 8.088 -23.067 1.00 96.44 66 ILE A CA 1
ATOM 556 C C . ILE A 1 66 ? 10.628 9.057 -22.353 1.00 96.44 66 ILE A C 1
ATOM 558 O O . ILE A 1 66 ? 10.344 8.873 -21.173 1.00 96.44 66 ILE A O 1
ATOM 562 N N . GLN A 1 67 ? 10.100 10.048 -23.076 1.00 95.44 67 GLN A N 1
ATOM 563 C CA . GLN A 1 67 ? 9.172 11.044 -22.546 1.00 95.44 67 GLN A CA 1
ATOM 564 C C . GLN A 1 67 ? 7.987 10.378 -21.842 1.00 95.44 67 GLN A C 1
ATOM 566 O O . GLN A 1 67 ? 7.638 10.754 -20.725 1.00 95.44 67 GLN A O 1
ATOM 571 N N . THR A 1 68 ? 7.384 9.379 -22.490 1.00 92.62 68 THR A N 1
ATOM 572 C CA . THR A 1 68 ? 6.211 8.678 -21.959 1.00 92.62 68 THR A CA 1
ATOM 573 C C . THR A 1 68 ? 6.571 7.842 -20.735 1.00 92.62 68 THR A C 1
ATOM 575 O O . THR A 1 68 ? 5.853 7.884 -19.739 1.00 92.62 68 THR A O 1
ATOM 578 N N . ARG A 1 69 ? 7.699 7.119 -20.775 1.00 93.75 69 ARG A N 1
ATOM 579 C CA . ARG A 1 69 ? 8.177 6.295 -19.654 1.00 93.75 69 ARG A CA 1
ATOM 580 C C . ARG A 1 69 ? 8.440 7.121 -18.398 1.00 93.75 69 ARG A C 1
ATOM 582 O O . ARG A 1 69 ? 8.112 6.678 -17.303 1.00 93.75 69 ARG A O 1
ATOM 589 N N . GLU A 1 70 ? 9.051 8.287 -18.561 1.00 93.12 70 GLU A N 1
ATOM 590 C CA . GLU A 1 70 ? 9.430 9.156 -17.445 1.00 93.12 70 GLU A CA 1
ATOM 591 C C . GLU A 1 70 ? 8.302 10.115 -17.020 1.00 93.12 70 GLU A C 1
ATOM 593 O O . GLU A 1 70 ? 8.458 10.861 -16.056 1.00 93.12 70 GLU A O 1
ATOM 598 N N . GLY A 1 71 ? 7.169 10.122 -17.734 1.00 91.62 71 GLY A N 1
ATOM 599 C CA . GLY A 1 71 ? 6.051 11.031 -17.463 1.00 91.62 71 GLY A CA 1
ATOM 600 C C . GLY A 1 71 ? 6.390 12.506 -17.704 1.00 91.62 71 GLY A C 1
ATOM 601 O O . GLY A 1 71 ? 5.829 13.388 -17.056 1.00 91.62 71 GLY A O 1
ATOM 602 N N . TRP A 1 72 ? 7.331 12.791 -18.606 1.00 95.12 72 TRP A N 1
ATOM 603 C CA . TRP A 1 72 ? 7.826 14.143 -18.850 1.00 95.12 72 TRP A CA 1
ATOM 604 C C . TRP A 1 72 ? 6.879 14.979 -19.713 1.00 95.12 72 TRP A C 1
ATOM 606 O O . TRP A 1 72 ? 6.343 14.536 -20.733 1.00 95.12 72 TRP A O 1
ATOM 616 N N . SER A 1 73 ? 6.761 16.260 -19.363 1.00 93.25 73 SER A N 1
ATOM 617 C CA . SER A 1 73 ? 6.242 17.267 -20.290 1.00 93.25 73 SER A CA 1
ATOM 618 C C . SER A 1 73 ? 7.166 17.420 -21.505 1.00 93.25 73 SER A C 1
ATOM 620 O O . SER A 1 73 ? 8.351 17.093 -21.446 1.00 93.25 73 SER A O 1
ATOM 622 N N . ASP A 1 74 ? 6.652 17.974 -22.608 1.00 93.06 74 ASP A N 1
ATOM 623 C CA . ASP A 1 74 ? 7.479 18.204 -23.802 1.00 93.06 74 ASP A CA 1
ATOM 624 C C . ASP A 1 74 ? 8.716 19.059 -23.494 1.00 93.06 74 ASP A C 1
ATOM 626 O O . ASP A 1 74 ? 9.786 18.807 -24.033 1.00 93.06 74 ASP A O 1
ATOM 630 N N . GLY A 1 75 ? 8.577 20.062 -22.617 1.00 92.00 75 GLY A N 1
ATOM 631 C CA . GLY A 1 75 ? 9.691 20.921 -22.210 1.00 92.00 75 GLY A CA 1
ATOM 632 C C . GLY A 1 75 ? 10.790 20.129 -21.507 1.00 92.00 75 GLY A C 1
ATOM 633 O O . GLY A 1 75 ? 11.945 20.217 -21.907 1.00 92.00 75 GLY A O 1
ATOM 634 N N . GLN A 1 76 ? 10.410 19.289 -20.541 1.00 94.12 76 GLN A N 1
ATOM 635 C CA . GLN A 1 76 ? 11.344 18.414 -19.827 1.00 94.12 76 GLN A CA 1
ATOM 636 C C . GLN A 1 76 ? 12.011 17.401 -20.762 1.00 94.12 76 GLN A C 1
ATOM 638 O O . GLN A 1 76 ? 13.200 17.142 -20.622 1.00 94.12 76 GLN A O 1
ATOM 643 N N . ALA A 1 77 ? 11.284 16.856 -21.742 1.00 95.25 77 ALA A N 1
ATOM 644 C CA . ALA A 1 77 ? 11.861 15.934 -22.717 1.00 95.25 77 ALA A CA 1
ATOM 645 C C . ALA A 1 77 ? 12.915 16.615 -23.606 1.00 95.25 77 ALA A C 1
ATOM 647 O O . ALA A 1 77 ? 13.987 16.050 -23.824 1.00 95.25 77 ALA A O 1
ATOM 648 N N . ILE A 1 78 ? 12.640 17.834 -24.089 1.00 94.38 78 ILE A N 1
ATOM 649 C CA . ILE A 1 78 ? 13.617 18.607 -24.869 1.00 94.38 78 ILE A CA 1
ATOM 650 C C . ILE A 1 78 ? 14.826 18.987 -24.007 1.00 94.38 78 ILE A C 1
ATOM 652 O O . ILE A 1 78 ? 15.961 18.801 -24.439 1.00 94.38 78 ILE A O 1
ATOM 656 N N . GLU A 1 79 ? 14.600 19.466 -22.784 1.00 93.38 79 GLU A N 1
ATOM 657 C CA . GLU A 1 79 ? 15.670 19.822 -21.849 1.00 93.38 79 GLU A CA 1
ATOM 658 C C . GLU A 1 79 ? 16.562 18.611 -21.536 1.00 93.38 79 GLU A C 1
ATOM 660 O O . GLU A 1 79 ? 17.785 18.688 -21.654 1.00 93.38 79 GLU A O 1
ATOM 665 N N . ALA A 1 80 ? 15.967 17.454 -21.242 1.00 94.50 80 ALA A N 1
ATOM 666 C CA . ALA A 1 80 ? 16.711 16.227 -20.990 1.00 94.50 80 ALA A CA 1
ATOM 667 C C . ALA A 1 80 ? 17.501 15.770 -22.228 1.00 94.50 80 ALA A C 1
ATOM 669 O O . ALA A 1 80 ? 18.661 15.387 -22.103 1.00 94.50 80 ALA A O 1
ATOM 670 N N . ALA A 1 81 ? 16.936 15.879 -23.434 1.00 93.75 81 ALA A N 1
ATOM 671 C CA . ALA A 1 81 ? 17.669 15.586 -24.666 1.00 93.75 81 ALA A CA 1
ATOM 672 C C . ALA A 1 81 ? 18.868 16.530 -24.894 1.00 93.75 81 ALA A C 1
ATOM 674 O O . ALA A 1 81 ? 19.863 16.135 -25.504 1.00 93.75 81 ALA A O 1
ATOM 675 N N . MET A 1 82 ? 18.802 17.761 -24.380 1.00 90.62 82 MET A N 1
ATOM 676 C CA . MET A 1 82 ? 19.880 18.748 -24.478 1.00 90.62 82 MET A CA 1
ATOM 677 C C . MET A 1 82 ? 20.951 18.605 -23.394 1.00 90.62 82 MET A C 1
ATOM 679 O O . MET A 1 82 ? 22.123 18.874 -23.672 1.00 90.62 82 MET A O 1
ATOM 683 N N . PHE A 1 83 ? 20.592 18.192 -22.178 1.00 90.75 83 PHE A N 1
ATOM 684 C CA . PHE A 1 83 ? 21.484 18.292 -21.015 1.00 90.75 83 PHE A CA 1
ATOM 685 C C . PHE A 1 83 ? 21.772 16.967 -20.301 1.00 90.75 83 PHE A C 1
ATOM 687 O O . PHE A 1 83 ? 22.770 16.887 -19.591 1.00 90.75 83 PHE A O 1
ATOM 694 N N . ASP A 1 84 ? 20.977 15.915 -20.510 1.00 93.25 84 ASP A N 1
ATOM 695 C CA . ASP A 1 84 ? 21.207 14.608 -19.887 1.00 93.25 84 ASP A CA 1
ATOM 696 C C . ASP A 1 84 ? 21.985 13.682 -20.833 1.00 93.25 84 ASP A C 1
ATOM 698 O O . ASP A 1 84 ? 21.479 13.224 -21.862 1.00 93.25 84 ASP A O 1
ATOM 702 N N . ASP A 1 85 ? 23.226 13.367 -20.459 1.00 92.44 85 ASP A N 1
ATOM 703 C CA . ASP A 1 85 ? 24.100 12.472 -21.222 1.00 92.44 85 ASP A CA 1
ATOM 704 C C . ASP A 1 85 ? 23.456 11.083 -21.434 1.00 92.44 85 ASP A C 1
ATOM 706 O O . ASP A 1 85 ? 23.584 10.491 -22.505 1.00 92.44 85 ASP A O 1
ATOM 710 N N . ARG A 1 86 ? 22.672 10.569 -20.477 1.00 94.69 86 ARG A N 1
ATOM 711 C CA . ARG A 1 86 ? 21.995 9.263 -20.610 1.00 94.69 86 ARG A CA 1
ATOM 712 C C . ARG A 1 86 ? 20.923 9.294 -21.695 1.00 94.69 86 ARG A C 1
ATOM 714 O O . ARG A 1 86 ? 20.772 8.322 -22.437 1.00 94.69 86 ARG A O 1
ATOM 721 N N . VAL A 1 87 ? 20.203 10.410 -21.798 1.00 95.12 87 VAL A N 1
ATOM 722 C CA . VAL A 1 87 ? 19.185 10.618 -22.833 1.00 95.12 87 VAL A CA 1
ATOM 723 C C . VAL A 1 87 ? 19.856 10.787 -24.191 1.00 95.12 87 VAL A C 1
ATOM 725 O O . VAL A 1 87 ? 19.456 10.122 -25.142 1.00 95.12 87 VAL A O 1
ATOM 728 N N . LYS A 1 88 ? 20.939 11.567 -24.287 1.00 92.81 88 LYS A N 1
ATOM 729 C CA . LYS A 1 88 ? 21.731 11.685 -25.526 1.00 92.81 88 LYS A CA 1
ATOM 730 C C . LYS A 1 88 ? 22.249 10.337 -26.018 1.00 92.81 88 LYS A C 1
ATOM 732 O O . LYS A 1 88 ? 22.130 10.026 -27.203 1.00 92.81 88 LYS A O 1
ATOM 737 N N . TYR A 1 89 ? 22.750 9.508 -25.102 1.00 93.56 89 TYR A N 1
ATOM 738 C CA . TYR A 1 89 ? 23.186 8.151 -25.420 1.00 93.56 89 TYR A CA 1
ATOM 739 C C . TYR A 1 89 ? 22.037 7.315 -25.986 1.00 93.56 89 TYR A C 1
ATOM 741 O O . TYR A 1 89 ? 22.179 6.703 -27.044 1.00 93.56 89 TYR A O 1
ATOM 749 N N . ALA A 1 90 ? 20.885 7.326 -25.311 1.00 95.00 90 ALA A N 1
ATOM 750 C CA . ALA A 1 90 ? 19.694 6.609 -25.752 1.00 95.00 90 ALA A CA 1
ATOM 751 C C . ALA A 1 90 ? 19.224 7.056 -27.146 1.00 95.00 90 ALA A C 1
ATOM 753 O O . ALA A 1 90 ? 18.865 6.223 -27.976 1.00 95.00 90 ALA A O 1
ATOM 754 N N . LEU A 1 91 ? 19.305 8.356 -27.433 1.00 93.62 91 LEU A N 1
ATOM 755 C CA . LEU A 1 91 ? 18.969 8.950 -28.729 1.00 93.62 91 LEU A CA 1
ATOM 756 C C . LEU A 1 91 ? 20.023 8.683 -29.817 1.00 93.62 91 LEU A C 1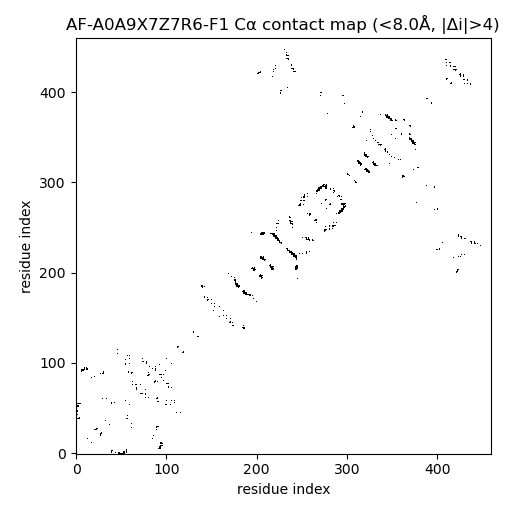
ATOM 758 O O . LEU A 1 91 ? 19.763 8.933 -30.990 1.00 93.62 91 LEU A O 1
ATOM 762 N N . GLY A 1 92 ? 21.193 8.141 -29.460 1.00 90.56 92 GLY A N 1
ATOM 763 C CA . GLY A 1 92 ? 22.296 7.873 -30.388 1.00 90.56 92 GLY A CA 1
ATOM 764 C C . GLY A 1 92 ? 23.013 9.119 -30.894 1.00 90.56 92 GLY A C 1
ATOM 765 O O . GLY A 1 92 ? 23.612 9.075 -31.968 1.00 90.56 92 GLY A O 1
ATOM 766 N N . VAL A 1 93 ? 22.953 10.222 -30.149 1.00 89.75 93 VAL A N 1
ATOM 767 C CA . VAL A 1 93 ? 23.606 11.483 -30.518 1.00 89.75 93 VAL A CA 1
ATOM 768 C C . VAL A 1 93 ? 24.902 11.694 -29.730 1.00 89.75 93 VAL A C 1
ATOM 770 O O . VAL A 1 93 ? 25.157 11.023 -28.728 1.00 89.75 93 VAL A O 1
ATOM 773 N N . SER A 1 94 ? 25.757 12.599 -30.210 1.00 89.00 94 SER A N 1
ATOM 774 C CA . SER A 1 94 ? 26.960 13.030 -29.488 1.00 89.00 94 SER A CA 1
ATOM 775 C C . SER A 1 94 ? 26.605 13.842 -28.242 1.00 89.00 94 SER A C 1
ATOM 777 O O . SER A 1 94 ? 25.475 14.313 -28.072 1.00 89.00 94 SER A O 1
ATOM 779 N N . ARG A 1 95 ? 27.591 14.056 -27.365 1.00 86.31 95 ARG A N 1
ATOM 780 C CA . ARG A 1 95 ? 27.420 14.887 -26.164 1.00 86.31 95 ARG A CA 1
ATOM 781 C C . ARG A 1 95 ? 27.041 16.337 -26.480 1.00 86.31 95 ARG A C 1
ATOM 783 O O . ARG A 1 95 ? 26.337 16.985 -25.702 1.00 86.31 95 ARG A O 1
ATOM 790 N N . THR A 1 96 ? 27.485 16.829 -27.632 1.00 84.06 96 THR A N 1
ATOM 791 C CA . THR A 1 96 ? 27.159 18.144 -28.200 1.00 84.06 96 THR A CA 1
ATOM 792 C C . THR A 1 96 ? 26.427 17.935 -29.528 1.00 84.06 96 THR A C 1
ATOM 794 O O . THR A 1 96 ? 27.051 18.034 -30.588 1.00 84.06 96 THR A O 1
ATOM 797 N N . PRO A 1 97 ? 25.139 17.562 -29.487 1.00 79.00 97 PRO A N 1
ATOM 798 C CA . PRO A 1 97 ? 24.442 17.078 -30.668 1.00 79.00 97 PRO A CA 1
ATOM 799 C C . PRO A 1 97 ? 24.216 18.203 -31.685 1.00 79.00 97 PRO A C 1
ATOM 801 O O . PRO A 1 97 ? 23.740 19.281 -31.335 1.00 79.00 97 PRO A O 1
ATOM 804 N N . GLU A 1 98 ? 24.518 17.940 -32.959 1.00 74.69 98 GLU A N 1
ATOM 805 C CA . GLU A 1 98 ? 24.183 18.852 -34.069 1.00 74.69 98 GLU A CA 1
ATOM 806 C C . GLU A 1 98 ? 22.673 18.875 -34.349 1.00 74.69 98 GLU A C 1
ATOM 808 O O . GLU A 1 98 ? 22.118 19.865 -34.830 1.00 74.69 98 GLU A O 1
ATOM 813 N N . VAL A 1 99 ? 21.993 17.779 -34.011 1.00 76.12 99 VAL A N 1
ATOM 814 C CA . VAL A 1 99 ? 20.543 17.650 -34.093 1.00 76.12 99 VAL A CA 1
ATOM 815 C C . VAL A 1 99 ? 19.926 18.025 -32.757 1.00 76.12 99 VAL A C 1
ATOM 817 O O . VAL A 1 99 ? 20.173 17.382 -31.740 1.00 76.12 99 VAL A O 1
ATOM 820 N N . SER A 1 100 ? 19.051 19.024 -32.781 1.00 79.81 100 SER A N 1
ATOM 821 C CA . SER A 1 100 ? 18.169 19.349 -31.667 1.00 79.81 100 SER A CA 1
ATOM 822 C C . SER A 1 100 ? 16.715 19.320 -32.121 1.00 79.81 100 SER A C 1
ATOM 824 O O . SER A 1 100 ? 16.386 19.593 -33.278 1.00 79.81 100 SER A O 1
ATOM 826 N N . CYS A 1 101 ? 15.835 18.950 -31.197 1.00 86.00 101 CYS A N 1
ATOM 827 C CA . CYS A 1 101 ? 14.398 19.006 -31.398 1.00 86.00 101 CYS A CA 1
ATOM 828 C C . CYS A 1 101 ? 13.830 20.143 -30.559 1.00 86.00 101 CYS A C 1
ATOM 830 O O . CYS A 1 101 ? 14.129 20.246 -29.375 1.00 86.00 101 CYS A O 1
ATOM 832 N N . ASP A 1 102 ? 12.961 20.959 -31.144 1.00 88.94 102 ASP A N 1
ATOM 833 C CA . ASP A 1 102 ? 12.137 21.896 -30.393 1.00 88.94 102 ASP A CA 1
ATOM 834 C C . ASP A 1 102 ? 10.768 21.282 -30.055 1.00 88.94 102 ASP A C 1
ATOM 836 O O . ASP A 1 102 ? 10.317 20.304 -30.663 1.00 88.94 102 ASP A O 1
ATOM 840 N N . ARG A 1 103 ? 10.063 21.894 -29.100 1.00 88.94 103 ARG A N 1
ATOM 841 C CA . ARG A 1 103 ? 8.740 21.438 -28.654 1.00 88.94 103 ARG A CA 1
ATOM 842 C C . ARG A 1 103 ? 7.735 21.310 -29.803 1.00 88.94 103 ARG A C 1
ATOM 844 O O . ARG A 1 103 ? 6.977 20.342 -29.852 1.00 88.94 103 ARG A O 1
ATOM 851 N N . SER A 1 104 ? 7.719 22.264 -30.735 1.00 90.50 104 SER A N 1
ATOM 852 C CA . SER A 1 104 ? 6.751 22.267 -31.836 1.00 90.50 104 SER A CA 1
ATOM 853 C C . SER A 1 104 ? 7.018 21.133 -32.827 1.00 90.50 104 SER A C 1
ATOM 855 O O . SER A 1 104 ? 6.071 20.529 -33.336 1.00 90.50 104 SER A O 1
ATOM 857 N N . THR A 1 105 ? 8.288 20.783 -33.046 1.00 91.56 105 THR A N 1
ATOM 858 C CA . THR A 1 105 ? 8.684 19.638 -33.872 1.00 91.56 105 THR A CA 1
ATOM 859 C C . THR A 1 105 ? 8.226 18.317 -33.255 1.00 91.56 105 THR A C 1
ATOM 861 O O . THR A 1 105 ? 7.676 17.478 -33.972 1.00 91.56 105 THR A O 1
ATOM 864 N N . LEU A 1 106 ? 8.329 18.160 -31.930 1.00 92.62 106 LEU A N 1
ATOM 865 C CA . LEU A 1 106 ? 7.818 16.986 -31.208 1.00 92.62 106 LEU A CA 1
ATOM 866 C C . LEU A 1 106 ? 6.293 16.871 -31.249 1.00 92.62 106 LEU A C 1
ATOM 868 O O . LEU A 1 106 ? 5.763 15.775 -31.440 1.00 92.62 106 LEU A O 1
ATOM 872 N N . CYS A 1 107 ? 5.568 17.986 -31.137 1.00 93.25 107 CYS A N 1
ATOM 873 C CA . CYS A 1 107 ? 4.114 18.002 -31.336 1.00 93.25 107 CYS A CA 1
ATOM 874 C C . CYS A 1 107 ? 3.725 17.588 -32.765 1.00 93.25 107 CYS A C 1
ATOM 876 O O . CYS A 1 107 ? 2.874 16.720 -32.956 1.00 93.25 107 CYS A O 1
ATOM 878 N N . LYS A 1 108 ? 4.369 18.172 -33.784 1.00 92.19 108 LYS A N 1
ATOM 879 C CA . LYS A 1 108 ? 4.089 17.871 -35.200 1.00 92.19 108 LYS A CA 1
ATOM 880 C C . LYS A 1 108 ? 4.461 16.441 -35.580 1.00 92.19 108 LYS A C 1
ATOM 882 O O . LYS A 1 108 ? 3.816 15.845 -36.438 1.00 92.19 108 LYS A O 1
ATOM 887 N N . PHE A 1 109 ? 5.522 15.893 -34.992 1.00 93.44 109 PHE A N 1
ATOM 888 C CA . PHE A 1 109 ? 5.886 14.495 -35.194 1.00 93.44 109 PHE A CA 1
ATOM 889 C C . PHE A 1 109 ? 4.835 13.557 -34.600 1.00 93.44 109 PHE A C 1
ATOM 891 O O . PHE A 1 109 ? 4.369 12.684 -35.320 1.00 93.44 109 PHE A O 1
ATOM 898 N N . ARG A 1 110 ? 4.368 13.800 -33.366 1.00 93.81 110 ARG A N 1
ATOM 899 C CA . ARG A 1 110 ? 3.267 13.029 -32.759 1.00 93.81 110 ARG A CA 1
ATOM 900 C C . ARG A 1 110 ? 1.997 13.044 -33.602 1.00 93.81 110 ARG A C 1
ATOM 902 O O . ARG A 1 110 ? 1.421 11.992 -33.844 1.00 93.81 110 ARG A O 1
ATOM 909 N N . ALA A 1 111 ? 1.590 14.211 -34.100 1.00 93.12 111 ALA A N 1
ATOM 910 C CA . ALA A 1 111 ? 0.422 14.308 -34.975 1.00 93.12 111 ALA A CA 1
ATOM 911 C C . ALA A 1 111 ? 0.580 13.446 -36.242 1.00 93.12 111 ALA A C 1
ATOM 913 O O . ALA A 1 111 ? -0.342 12.734 -36.627 1.00 93.12 111 ALA A O 1
ATOM 914 N N . ARG A 1 112 ? 1.768 13.456 -36.862 1.00 92.38 112 ARG A N 1
ATOM 915 C CA . ARG A 1 112 ? 2.062 12.601 -38.023 1.00 92.38 112 ARG A CA 1
ATOM 916 C C . ARG A 1 112 ? 2.119 11.120 -37.664 1.00 92.38 112 ARG A C 1
ATOM 918 O O . ARG A 1 112 ? 1.621 10.313 -38.437 1.00 92.38 112 ARG A O 1
ATOM 925 N N . ALA A 1 113 ? 2.698 10.775 -36.516 1.00 91.31 113 ALA A N 1
ATOM 926 C CA . ALA A 1 113 ? 2.764 9.408 -36.011 1.00 91.31 113 ALA A CA 1
ATOM 927 C C . ALA A 1 113 ? 1.361 8.803 -35.865 1.00 91.31 113 ALA A C 1
ATOM 929 O O . ALA A 1 113 ? 1.134 7.697 -36.340 1.00 91.31 113 ALA A O 1
ATOM 930 N N . LEU A 1 114 ? 0.420 9.566 -35.298 1.00 91.94 114 LEU A N 1
ATOM 931 C CA . LEU A 1 114 ? -0.973 9.146 -35.124 1.00 91.94 114 LEU A CA 1
ATOM 932 C C . LEU A 1 114 ? -1.695 8.919 -36.456 1.00 91.94 114 LEU A C 1
ATOM 934 O O . LEU A 1 114 ? -2.407 7.939 -36.605 1.00 91.94 114 LEU A O 1
ATOM 938 N N . VAL A 1 115 ? -1.502 9.803 -37.439 1.00 93.62 115 VAL A N 1
ATOM 939 C CA . VAL A 1 115 ? -2.137 9.658 -38.764 1.00 93.62 115 VAL A CA 1
ATOM 940 C C . VAL A 1 115 ? -1.615 8.433 -39.530 1.00 93.62 115 VAL A C 1
ATOM 942 O O . VAL A 1 115 ? -2.305 7.935 -40.412 1.00 93.62 115 VAL A O 1
ATOM 945 N N . ASN A 1 116 ? -0.413 7.949 -39.205 1.00 91.38 116 ASN A N 1
ATOM 946 C CA . ASN A 1 116 ? 0.237 6.830 -39.893 1.00 91.38 116 ASN A CA 1
ATOM 947 C C . ASN A 1 116 ? 0.322 5.553 -39.028 1.00 91.38 116 ASN A C 1
ATOM 949 O O . ASN A 1 116 ? 1.130 4.682 -39.338 1.00 91.38 116 ASN A O 1
ATOM 953 N N . ASP A 1 117 ? -0.456 5.447 -37.938 1.00 89.25 117 ASP A N 1
ATOM 954 C CA . ASP A 1 117 ? -0.474 4.291 -37.014 1.00 89.25 117 ASP A CA 1
ATOM 955 C C . ASP A 1 117 ? 0.925 3.844 -36.538 1.00 89.25 117 ASP A C 1
ATOM 957 O O . ASP A 1 117 ? 1.217 2.657 -36.323 1.00 89.25 117 ASP A O 1
ATOM 961 N N . LEU A 1 118 ? 1.839 4.806 -36.398 1.00 87.56 118 LEU A N 1
ATOM 962 C CA . LEU A 1 118 ? 3.232 4.524 -36.080 1.00 87.56 118 LEU A CA 1
ATOM 963 C C . LEU A 1 118 ? 3.376 3.938 -34.667 1.00 87.56 118 LEU A C 1
ATOM 965 O O . LEU A 1 118 ? 4.244 3.103 -34.423 1.00 87.56 118 LEU A O 1
ATOM 969 N N . ASP A 1 119 ? 2.506 4.339 -33.745 1.00 85.50 119 ASP A N 1
ATOM 970 C CA . ASP A 1 119 ? 2.385 3.770 -32.405 1.00 85.50 119 ASP A CA 1
ATOM 971 C C . ASP A 1 119 ? 2.154 2.251 -32.452 1.00 85.50 119 ASP A C 1
ATOM 973 O O . ASP A 1 119 ? 2.867 1.495 -31.784 1.00 85.50 119 ASP A O 1
ATOM 977 N N . ARG A 1 120 ? 1.240 1.784 -33.313 1.00 86.50 120 ARG A N 1
ATOM 978 C CA . ARG A 1 120 ? 0.995 0.351 -33.522 1.00 86.50 120 ARG A CA 1
ATOM 979 C C . ARG A 1 120 ? 2.191 -0.337 -34.174 1.00 86.50 120 ARG A C 1
ATOM 981 O O . ARG A 1 120 ? 2.541 -1.445 -33.770 1.00 86.50 120 ARG A O 1
ATOM 988 N N . ALA A 1 121 ? 2.816 0.291 -35.167 1.00 86.75 121 ALA A N 1
ATOM 989 C CA . ALA A 1 121 ? 3.972 -0.279 -35.859 1.00 86.75 121 ALA A CA 1
ATOM 990 C C . ALA A 1 121 ? 5.176 -0.469 -34.917 1.00 86.75 121 ALA A C 1
ATOM 992 O O . ALA A 1 121 ? 5.776 -1.544 -34.896 1.00 86.75 121 ALA A O 1
ATOM 993 N N . ILE A 1 122 ? 5.485 0.536 -34.090 1.00 87.19 122 ILE A N 1
ATOM 994 C CA . ILE A 1 122 ? 6.564 0.476 -33.092 1.00 87.19 122 ILE A CA 1
ATOM 995 C C . ILE A 1 122 ? 6.271 -0.599 -32.043 1.00 87.19 122 ILE A C 1
ATOM 997 O O . ILE A 1 122 ? 7.161 -1.381 -31.707 1.00 87.19 122 ILE A O 1
ATOM 1001 N N . LEU A 1 123 ? 5.032 -0.669 -31.543 1.00 88.38 123 LEU A N 1
ATOM 1002 C CA . LEU A 1 123 ? 4.637 -1.703 -30.587 1.00 88.38 123 LEU A CA 1
ATOM 1003 C C . LEU A 1 123 ? 4.750 -3.103 -31.201 1.00 88.38 123 LEU A C 1
ATOM 1005 O O . LEU A 1 123 ? 5.301 -4.008 -30.587 1.00 88.38 123 LEU A O 1
ATOM 1009 N N . LYS A 1 124 ? 4.287 -3.292 -32.440 1.00 87.19 124 LYS A N 1
ATOM 1010 C CA . LYS A 1 124 ? 4.445 -4.567 -33.147 1.00 87.19 124 LYS A CA 1
ATOM 1011 C C . LYS A 1 124 ? 5.921 -4.954 -33.277 1.00 87.19 124 LYS A C 1
ATOM 1013 O O . LYS A 1 124 ? 6.263 -6.113 -33.056 1.00 87.19 124 LYS A O 1
ATOM 1018 N N . GLN A 1 125 ? 6.790 -3.995 -33.596 1.00 86.06 125 GLN A N 1
ATOM 1019 C CA . GLN A 1 125 ? 8.227 -4.239 -33.708 1.00 86.06 125 GLN A CA 1
ATOM 1020 C C . GLN A 1 125 ? 8.850 -4.648 -32.366 1.00 86.06 125 GLN A C 1
ATOM 1022 O O . GLN A 1 125 ? 9.679 -5.554 -32.334 1.00 86.06 125 GLN A O 1
ATOM 1027 N N . SER A 1 126 ? 8.441 -4.035 -31.249 1.00 85.69 126 SER A N 1
ATOM 1028 C CA . SER A 1 126 ? 8.961 -4.4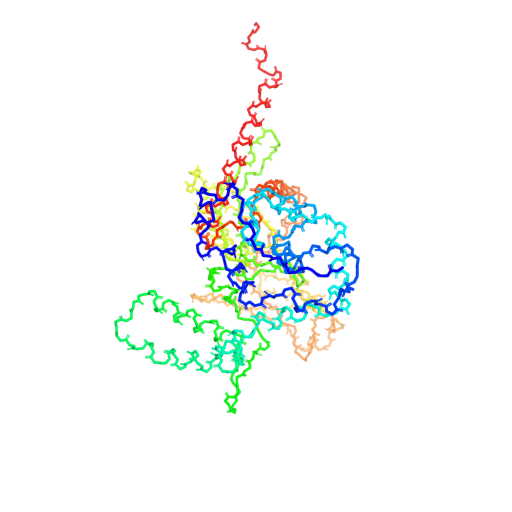09 -29.926 1.00 85.69 126 SER A CA 1
ATOM 1029 C C . SER A 1 126 ? 8.522 -5.811 -29.484 1.00 85.69 126 SER A C 1
ATOM 1031 O O . SER A 1 126 ? 9.252 -6.476 -28.750 1.00 85.69 126 SER A O 1
ATOM 1033 N N . LEU A 1 127 ? 7.376 -6.291 -29.975 1.00 86.50 127 LEU A N 1
ATOM 1034 C CA . LEU A 1 127 ? 6.850 -7.629 -29.694 1.00 86.50 127 LEU A CA 1
ATOM 1035 C C . LEU A 1 127 ? 7.470 -8.732 -30.559 1.00 86.50 127 LEU A C 1
ATOM 1037 O O . LEU A 1 127 ? 7.402 -9.898 -30.181 1.00 86.50 127 LEU A O 1
ATOM 1041 N N . LEU A 1 128 ? 8.086 -8.403 -31.697 1.00 84.19 128 LEU A N 1
ATOM 1042 C CA . LEU A 1 128 ? 8.584 -9.405 -32.647 1.00 84.19 128 LEU A CA 1
ATOM 1043 C C . LEU A 1 128 ? 9.646 -10.328 -32.029 1.00 84.19 128 LEU A C 1
ATOM 1045 O O . LEU A 1 128 ? 9.611 -11.542 -32.236 1.00 84.19 128 LEU A O 1
ATOM 1049 N N . GLY A 1 129 ? 10.555 -9.769 -31.225 1.00 78.31 129 GLY A N 1
ATOM 1050 C CA . GLY A 1 129 ? 11.554 -10.557 -30.497 1.00 78.31 129 GLY A CA 1
ATOM 1051 C C . GLY A 1 129 ? 10.917 -11.493 -29.467 1.00 78.31 129 GLY A C 1
ATOM 1052 O O . GLY A 1 129 ? 11.313 -12.650 -29.362 1.00 78.31 129 GLY A O 1
ATOM 1053 N N . ALA A 1 130 ? 9.879 -11.023 -28.766 1.00 78.50 130 ALA A N 1
ATOM 1054 C CA . ALA A 1 130 ? 9.125 -11.836 -27.816 1.00 78.50 130 ALA A CA 1
ATOM 1055 C C . ALA A 1 130 ? 8.365 -12.971 -28.519 1.00 78.50 130 ALA A C 1
ATOM 1057 O O . ALA A 1 130 ? 8.438 -14.112 -28.076 1.00 78.50 130 ALA A O 1
ATOM 1058 N N . ALA A 1 131 ? 7.710 -12.683 -29.647 1.00 79.62 131 ALA A N 1
ATOM 1059 C CA . ALA A 1 131 ? 7.020 -13.680 -30.462 1.00 79.62 131 ALA A CA 1
ATOM 1060 C C . ALA A 1 131 ? 7.982 -14.774 -30.950 1.00 79.62 131 ALA A C 1
ATOM 1062 O O . ALA A 1 131 ? 7.711 -15.960 -30.795 1.00 79.62 131 ALA A O 1
ATOM 1063 N N . THR A 1 132 ? 9.138 -14.370 -31.485 1.00 79.75 132 THR A N 1
ATOM 1064 C CA . THR A 1 132 ? 10.158 -15.292 -32.016 1.00 79.75 132 THR A CA 1
ATOM 1065 C C . THR A 1 132 ? 10.753 -16.178 -30.919 1.00 79.75 132 THR A C 1
ATOM 1067 O O . THR A 1 132 ? 11.079 -17.334 -31.163 1.00 79.75 132 THR A O 1
ATOM 1070 N N . ALA A 1 133 ? 10.870 -15.648 -29.701 1.00 75.12 133 ALA A N 1
ATOM 1071 C CA . ALA A 1 133 ? 11.346 -16.381 -28.533 1.00 75.12 133 ALA A CA 1
ATOM 1072 C C . ALA A 1 133 ? 10.252 -17.207 -27.824 1.00 75.12 133 ALA A C 1
ATOM 1074 O O . ALA A 1 133 ? 10.531 -17.781 -26.774 1.00 75.12 133 ALA A O 1
ATOM 1075 N N . GLY A 1 134 ? 9.018 -17.247 -28.345 1.00 71.56 134 GLY A N 1
ATOM 1076 C CA . GLY A 1 134 ? 7.901 -17.969 -27.721 1.00 71.56 134 GLY A CA 1
ATOM 1077 C C . GLY A 1 134 ? 7.379 -17.332 -26.427 1.00 71.56 134 GLY A C 1
ATOM 1078 O O . GLY A 1 134 ? 6.681 -17.977 -25.659 1.00 71.56 134 GLY A O 1
ATOM 1079 N N . LEU A 1 135 ? 7.696 -16.060 -26.166 1.00 73.00 135 LEU A N 1
ATOM 1080 C CA . LEU A 1 135 ? 7.291 -15.340 -24.949 1.00 73.00 135 LEU A CA 1
ATOM 1081 C C . LEU A 1 135 ? 5.860 -14.777 -25.015 1.00 73.00 135 LEU A C 1
ATOM 1083 O O . LEU A 1 135 ? 5.414 -14.140 -24.064 1.00 73.00 135 LEU A O 1
ATOM 1087 N N . LEU A 1 136 ? 5.163 -14.971 -26.137 1.00 72.88 136 LEU A N 1
ATOM 1088 C CA . LEU A 1 136 ? 3.759 -14.592 -26.341 1.00 72.88 136 LEU A CA 1
ATOM 1089 C C . LEU A 1 136 ? 2.843 -15.827 -26.334 1.00 72.88 136 LEU A C 1
ATOM 1091 O O . LEU A 1 136 ? 1.921 -15.907 -27.141 1.00 72.88 136 LEU A O 1
ATOM 1095 N N . ALA A 1 137 ? 3.160 -16.810 -25.491 1.00 68.38 137 ALA A N 1
ATOM 1096 C CA . ALA A 1 137 ? 2.360 -18.016 -25.321 1.00 68.38 137 ALA A CA 1
ATOM 1097 C C . ALA A 1 137 ? 0.995 -17.693 -24.687 1.00 68.38 137 ALA A C 1
ATOM 1099 O O . ALA A 1 137 ? 0.870 -16.712 -23.945 1.00 68.38 137 ALA A O 1
ATOM 1100 N N . ASP A 1 138 ? -0.013 -18.516 -24.977 1.00 73.12 138 ASP A N 1
ATOM 1101 C CA . ASP A 1 138 ? -1.349 -18.357 -24.402 1.00 73.12 138 ASP A CA 1
ATOM 1102 C C . ASP A 1 138 ? -1.341 -18.684 -22.895 1.00 73.12 138 ASP A C 1
ATOM 1104 O O . ASP A 1 138 ? -0.473 -19.405 -22.395 1.00 73.12 138 ASP A O 1
ATOM 1108 N N . ASP A 1 139 ? -2.327 -18.171 -22.147 1.00 71.25 139 ASP A N 1
ATOM 1109 C CA . ASP A 1 139 ? -2.443 -18.399 -20.694 1.00 71.25 139 ASP A CA 1
ATOM 1110 C C . ASP A 1 139 ? -2.399 -19.902 -20.335 1.00 71.25 139 ASP A C 1
ATOM 1112 O O . ASP A 1 139 ? -1.863 -20.291 -19.295 1.00 71.25 139 ASP A O 1
ATOM 1116 N N . GLU A 1 140 ? -2.945 -20.757 -21.205 1.00 78.12 140 GLU A N 1
ATOM 1117 C CA . GLU A 1 140 ? -2.962 -22.214 -21.047 1.00 78.12 140 GLU A CA 1
ATOM 1118 C C . GLU A 1 140 ? -1.568 -22.846 -21.193 1.00 78.12 140 GLU A C 1
ATOM 1120 O O . GLU A 1 140 ? -1.202 -23.705 -20.382 1.00 78.12 140 GLU A O 1
ATOM 1125 N N . ASP A 1 141 ? -0.764 -22.376 -22.149 1.00 80.69 141 ASP A N 1
ATOM 1126 C CA . ASP A 1 141 ? 0.615 -22.831 -22.354 1.00 80.69 141 ASP A CA 1
ATOM 1127 C C . ASP A 1 141 ? 1.482 -22.449 -21.151 1.00 80.69 141 ASP A C 1
ATOM 1129 O O . ASP A 1 141 ? 2.170 -23.293 -20.578 1.00 80.69 141 ASP A O 1
ATOM 1133 N N . LEU A 1 142 ? 1.367 -21.203 -20.677 1.00 81.19 142 LEU A N 1
ATOM 1134 C CA . LEU A 1 142 ? 2.128 -20.714 -19.523 1.00 81.19 142 LEU A CA 1
ATOM 1135 C C . LEU A 1 142 ? 1.813 -21.495 -18.239 1.00 81.19 142 LEU A C 1
ATOM 1137 O O . LEU A 1 142 ? 2.713 -21.803 -17.450 1.00 81.19 142 LEU A O 1
ATOM 1141 N N . VAL A 1 143 ? 0.540 -21.835 -18.011 1.00 83.44 143 VAL A N 1
ATOM 1142 C CA . VAL A 1 143 ? 0.139 -22.656 -16.859 1.00 83.44 143 VAL A CA 1
ATOM 1143 C C . VAL A 1 143 ? 0.627 -24.097 -17.015 1.00 83.44 143 VAL A C 1
ATOM 1145 O O . VAL A 1 143 ? 1.066 -24.699 -16.031 1.00 83.44 143 VAL A O 1
ATOM 1148 N N . THR A 1 144 ? 0.585 -24.655 -18.224 1.00 84.31 144 THR A N 1
ATOM 1149 C CA . THR A 1 144 ? 1.051 -26.021 -18.504 1.00 84.31 144 THR A CA 1
ATOM 1150 C C . THR A 1 144 ? 2.563 -26.149 -18.324 1.00 84.31 144 THR A C 1
ATOM 1152 O O . THR A 1 144 ? 3.023 -27.055 -17.617 1.00 84.31 144 THR A O 1
ATOM 1155 N N . ASP A 1 145 ? 3.335 -25.207 -18.859 1.00 83.88 145 ASP A N 1
ATOM 1156 C CA . ASP A 1 145 ? 4.788 -25.136 -18.694 1.00 83.88 145 ASP A CA 1
ATOM 1157 C C . ASP A 1 145 ? 5.166 -24.994 -17.219 1.00 83.88 145 ASP A C 1
ATOM 1159 O O . ASP A 1 145 ? 5.990 -25.751 -16.697 1.00 83.88 145 ASP A O 1
ATOM 1163 N N . SER A 1 146 ? 4.493 -24.089 -16.503 1.00 86.44 146 SER A N 1
ATOM 1164 C CA . SER A 1 146 ? 4.680 -23.902 -15.063 1.00 86.44 146 SER A CA 1
ATOM 1165 C C . SER A 1 146 ? 4.414 -25.180 -14.259 1.00 86.44 146 SER A C 1
ATOM 1167 O O . SER A 1 146 ? 5.215 -25.555 -13.394 1.00 86.44 146 SER A O 1
ATOM 1169 N N . ARG A 1 147 ? 3.318 -25.895 -14.552 1.00 87.31 147 ARG A N 1
ATOM 1170 C CA . ARG A 1 147 ? 2.973 -27.167 -13.892 1.00 87.31 147 ARG A CA 1
ATOM 1171 C C . ARG A 1 147 ? 4.002 -28.253 -14.181 1.00 87.31 147 ARG A C 1
ATOM 1173 O O . ARG A 1 147 ? 4.369 -28.996 -13.268 1.00 87.31 147 ARG A O 1
ATOM 1180 N N . THR A 1 148 ? 4.482 -28.327 -15.418 1.00 87.75 148 THR A N 1
ATOM 1181 C CA . THR A 1 148 ? 5.510 -29.287 -15.839 1.00 87.75 148 THR A CA 1
ATOM 1182 C C . THR A 1 148 ? 6.814 -29.039 -15.087 1.00 87.75 148 THR A C 1
ATOM 1184 O O . THR A 1 148 ? 7.365 -29.953 -14.471 1.00 87.75 148 THR A O 1
ATOM 1187 N N . LEU A 1 149 ? 7.259 -27.782 -15.052 1.00 87.31 149 LEU A N 1
ATOM 1188 C CA . LEU A 1 149 ? 8.493 -27.365 -14.391 1.00 87.31 149 LEU A CA 1
ATOM 1189 C C . LEU A 1 149 ? 8.413 -27.570 -12.870 1.00 87.31 149 LEU A C 1
ATOM 1191 O O . LEU A 1 149 ? 9.326 -28.129 -12.266 1.00 87.31 149 LEU A O 1
ATOM 1195 N N . THR A 1 150 ? 7.277 -27.221 -12.263 1.00 86.62 150 THR A N 1
ATOM 1196 C CA . THR A 1 150 ? 6.985 -27.505 -10.850 1.00 86.62 150 THR A CA 1
ATOM 1197 C C . THR A 1 150 ? 7.048 -28.995 -10.545 1.00 86.62 150 THR A C 1
ATOM 1199 O O . THR A 1 150 ? 7.708 -29.391 -9.590 1.00 86.62 150 THR A O 1
ATOM 1202 N N . THR A 1 151 ? 6.400 -29.835 -11.351 1.00 87.25 151 THR A N 1
ATOM 1203 C CA . THR A 1 151 ? 6.374 -31.289 -11.125 1.00 87.25 151 THR A CA 1
ATOM 1204 C C . THR A 1 151 ? 7.772 -31.896 -11.223 1.00 87.25 151 THR A C 1
ATOM 1206 O O . THR A 1 151 ? 8.128 -32.741 -10.408 1.00 87.25 151 THR A O 1
ATOM 1209 N N . ALA A 1 152 ? 8.584 -31.438 -12.178 1.00 87.56 152 ALA A N 1
ATOM 1210 C CA . ALA A 1 152 ? 9.943 -31.935 -12.370 1.00 87.56 152 ALA A CA 1
ATOM 1211 C C . ALA A 1 152 ? 10.904 -31.529 -11.238 1.00 87.56 152 ALA A C 1
ATOM 1213 O O . ALA A 1 152 ? 11.772 -32.314 -10.862 1.00 87.56 152 ALA A O 1
ATOM 1214 N N . LEU A 1 153 ? 10.766 -30.310 -10.703 1.00 88.50 153 LEU A N 1
ATOM 1215 C CA . LEU A 1 153 ? 11.737 -29.739 -9.763 1.00 88.50 153 LEU A CA 1
ATOM 1216 C C . LEU A 1 153 ? 11.350 -29.878 -8.285 1.00 88.50 153 LEU A C 1
ATOM 1218 O O . LEU A 1 153 ? 12.230 -29.808 -7.430 1.00 88.50 153 LEU A O 1
ATOM 1222 N N . LYS A 1 154 ? 10.066 -30.068 -7.954 1.00 78.62 154 LYS A N 1
ATOM 1223 C CA . LYS A 1 154 ? 9.578 -30.018 -6.562 1.00 78.62 154 LYS A CA 1
ATOM 1224 C C . LYS A 1 154 ? 10.244 -31.039 -5.634 1.00 78.62 154 LYS A C 1
ATOM 1226 O O . LYS A 1 154 ? 10.536 -30.704 -4.489 1.00 78.62 154 LYS A O 1
ATOM 1231 N N . ASP A 1 155 ? 10.522 -32.237 -6.141 1.00 81.50 155 ASP A N 1
ATOM 1232 C CA . ASP A 1 155 ? 11.122 -33.334 -5.369 1.00 81.50 155 ASP A CA 1
ATOM 1233 C C . ASP A 1 155 ? 12.603 -33.566 -5.709 1.00 81.50 155 ASP A C 1
ATOM 1235 O O . ASP A 1 155 ? 13.213 -34.538 -5.256 1.00 81.50 155 ASP A O 1
ATOM 1239 N N . GLN A 1 156 ? 13.211 -32.685 -6.509 1.00 84.44 156 GLN A N 1
ATOM 1240 C CA . GLN A 1 156 ? 14.598 -32.855 -6.910 1.00 84.44 156 GLN A CA 1
ATOM 1241 C C . GLN A 1 156 ? 15.543 -32.496 -5.742 1.00 84.44 156 GLN A C 1
ATOM 1243 O O . GLN A 1 156 ? 15.506 -31.383 -5.203 1.00 84.44 156 GLN A O 1
ATOM 1248 N N . PRO A 1 157 ? 16.435 -33.414 -5.332 1.00 84.81 157 PRO A N 1
ATOM 1249 C CA . PRO A 1 157 ? 17.399 -33.134 -4.279 1.00 84.81 157 PRO A CA 1
ATOM 1250 C C . PRO A 1 157 ? 18.447 -32.121 -4.759 1.00 84.81 157 PRO A C 1
ATOM 1252 O O . PRO A 1 157 ? 18.887 -32.150 -5.907 1.00 84.81 157 PRO A O 1
ATOM 1255 N N . GLY A 1 158 ? 18.886 -31.240 -3.857 1.00 87.81 158 GLY A N 1
ATOM 1256 C CA . GLY A 1 158 ? 19.978 -30.297 -4.122 1.00 87.81 158 GLY A CA 1
ATOM 1257 C C . GLY A 1 158 ? 19.577 -28.959 -4.752 1.00 87.81 158 GLY A C 1
ATOM 1258 O O . GLY A 1 158 ? 20.470 -28.179 -5.078 1.00 87.81 158 GLY A O 1
ATOM 1259 N N . LEU A 1 159 ? 18.279 -28.645 -4.892 1.00 88.44 159 LEU A N 1
ATOM 1260 C CA . LEU A 1 159 ? 17.870 -27.282 -5.257 1.00 88.44 159 LEU A CA 1
ATOM 1261 C C . LEU A 1 159 ? 18.335 -26.265 -4.207 1.00 88.44 159 LEU A C 1
ATOM 1263 O O . LEU A 1 159 ? 18.148 -26.470 -3.003 1.00 88.44 159 LEU A O 1
ATOM 1267 N N . SER A 1 160 ? 18.880 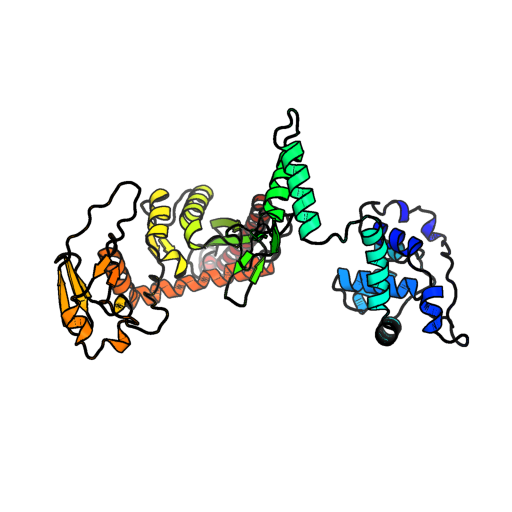-25.141 -4.677 1.00 91.50 160 SER A N 1
ATOM 1268 C CA . SER A 1 160 ? 19.178 -23.997 -3.818 1.00 91.50 160 SER A CA 1
ATOM 1269 C C . SER A 1 160 ? 17.887 -23.379 -3.275 1.00 91.50 160 SER A C 1
ATOM 1271 O O . SER A 1 160 ? 16.838 -23.426 -3.919 1.00 91.50 160 SER A O 1
ATOM 1273 N N . GLU A 1 161 ? 17.965 -22.756 -2.099 1.00 89.50 161 GLU A N 1
ATOM 1274 C CA . GLU A 1 161 ? 16.815 -22.069 -1.492 1.00 89.50 161 GLU A CA 1
ATOM 1275 C C . GLU A 1 161 ? 16.253 -20.959 -2.392 1.00 89.50 161 GLU A C 1
ATOM 1277 O O . GLU A 1 161 ? 15.042 -20.787 -2.473 1.00 89.50 161 GLU A O 1
ATOM 1282 N N . GLU A 1 162 ? 17.109 -20.257 -3.138 1.00 89.31 162 GLU A N 1
ATOM 1283 C CA . GLU A 1 162 ? 16.677 -19.240 -4.105 1.00 89.31 162 GLU A CA 1
ATOM 1284 C C . GLU A 1 162 ? 15.804 -19.840 -5.218 1.00 89.31 162 GLU A C 1
ATOM 1286 O O . GLU A 1 162 ? 14.775 -19.274 -5.587 1.00 89.31 162 GLU A O 1
ATOM 1291 N N . LEU A 1 163 ? 16.183 -21.007 -5.743 1.00 88.38 163 LEU A N 1
ATOM 1292 C CA . LEU A 1 163 ? 15.460 -21.641 -6.843 1.00 88.38 163 LEU A CA 1
ATOM 1293 C C . LEU A 1 163 ? 14.139 -22.252 -6.358 1.00 88.38 163 LEU A C 1
ATOM 1295 O O . LEU A 1 163 ? 13.137 -22.162 -7.065 1.00 88.38 163 LEU A O 1
ATOM 1299 N N . LYS A 1 164 ? 14.105 -22.765 -5.119 1.00 88.94 164 LYS A N 1
ATOM 1300 C CA . LYS A 1 164 ? 12.858 -23.165 -4.445 1.00 88.94 164 LYS A CA 1
ATOM 1301 C C . LYS A 1 164 ? 11.901 -21.984 -4.288 1.00 88.94 164 LYS A C 1
ATOM 1303 O O . LYS A 1 164 ? 10.751 -22.093 -4.690 1.00 88.94 164 LYS A O 1
ATOM 1308 N N . GLN A 1 165 ? 12.385 -20.833 -3.816 1.00 89.06 165 GLN A N 1
ATOM 1309 C CA . GLN A 1 165 ? 11.566 -19.620 -3.683 1.00 89.06 165 GLN A CA 1
ATOM 1310 C C . GLN A 1 165 ? 10.984 -19.164 -5.027 1.00 89.06 165 GLN A C 1
ATOM 1312 O O . GLN A 1 165 ? 9.817 -18.787 -5.107 1.00 89.06 165 GLN A O 1
ATOM 1317 N N . LYS A 1 166 ? 11.771 -19.227 -6.108 1.00 90.31 166 LYS A N 1
ATOM 1318 C CA . LYS A 1 166 ? 11.277 -18.901 -7.454 1.00 90.31 166 LYS A CA 1
ATOM 1319 C C . LYS A 1 166 ? 10.258 -19.911 -7.971 1.00 90.31 166 LYS A C 1
ATOM 1321 O O . LYS A 1 166 ? 9.301 -19.499 -8.624 1.00 90.31 166 LYS A O 1
ATOM 1326 N N . LEU A 1 167 ? 10.426 -21.192 -7.651 1.00 90.50 167 LEU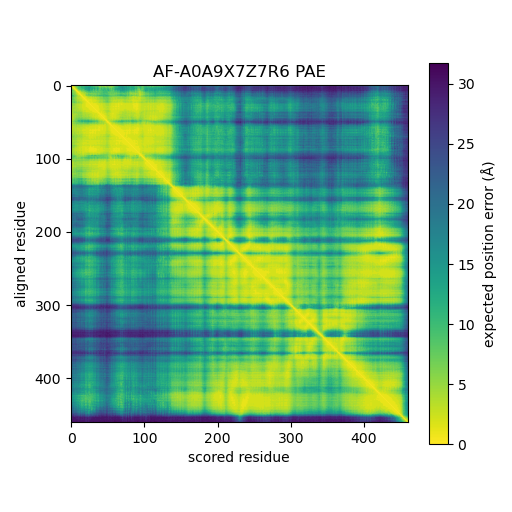 A N 1
ATOM 1327 C CA . LEU A 1 167 ? 9.450 -22.227 -7.976 1.00 90.50 167 LEU A CA 1
ATOM 1328 C C . LEU A 1 167 ? 8.134 -22.022 -7.213 1.00 90.50 167 LEU A C 1
ATOM 1330 O O . LEU A 1 167 ? 7.065 -22.091 -7.815 1.00 90.50 167 LEU A O 1
ATOM 1334 N N . ASP A 1 168 ? 8.208 -21.693 -5.923 1.00 89.75 168 ASP A N 1
ATOM 1335 C CA . ASP A 1 168 ? 7.042 -21.393 -5.087 1.00 89.75 168 ASP A CA 1
ATOM 1336 C C . ASP A 1 168 ? 6.289 -20.157 -5.596 1.00 89.75 168 ASP A C 1
ATOM 1338 O O . ASP A 1 168 ? 5.059 -20.175 -5.704 1.00 89.75 168 ASP A O 1
ATOM 1342 N N . LEU A 1 169 ? 7.015 -19.101 -5.980 1.00 91.44 169 LEU A N 1
ATOM 1343 C CA . LEU A 1 169 ? 6.428 -17.912 -6.596 1.00 91.44 169 LEU A CA 1
ATOM 1344 C C . LEU A 1 169 ? 5.735 -18.250 -7.920 1.00 91.44 169 LEU A C 1
ATOM 1346 O O . LEU A 1 169 ? 4.611 -17.804 -8.155 1.00 91.44 169 LEU A O 1
ATOM 1350 N N . LEU A 1 170 ? 6.386 -19.041 -8.777 1.00 90.88 170 LEU A N 1
ATOM 1351 C CA . LEU A 1 170 ? 5.819 -19.478 -10.051 1.00 90.88 170 LEU A CA 1
ATOM 1352 C C . LEU A 1 170 ? 4.518 -20.265 -9.826 1.00 90.88 170 LEU A C 1
ATOM 1354 O O . LEU A 1 170 ? 3.502 -19.955 -10.452 1.00 90.88 170 LEU A O 1
ATOM 1358 N N . CYS A 1 171 ? 4.512 -21.206 -8.876 1.00 88.62 171 CYS A N 1
ATOM 1359 C CA . CYS A 1 171 ? 3.319 -21.952 -8.470 1.00 88.62 171 CYS A CA 1
ATOM 1360 C C . CYS A 1 171 ? 2.203 -21.027 -7.981 1.00 88.62 171 CYS A C 1
ATOM 1362 O O . CYS A 1 171 ? 1.044 -21.186 -8.363 1.00 88.62 171 CYS A O 1
ATOM 1364 N N . ALA A 1 172 ? 2.541 -20.060 -7.126 1.00 89.81 172 ALA A N 1
ATOM 1365 C CA . ALA A 1 172 ? 1.571 -19.138 -6.558 1.00 89.81 172 ALA A CA 1
ATOM 1366 C C . ALA A 1 172 ? 0.932 -18.259 -7.641 1.00 89.81 172 ALA A C 1
ATOM 1368 O O . ALA A 1 172 ? -0.290 -18.148 -7.690 1.00 89.81 172 ALA A O 1
ATOM 1369 N N . VAL A 1 173 ? 1.734 -17.682 -8.540 1.00 89.31 173 VAL A N 1
ATOM 1370 C CA . VAL A 1 173 ? 1.260 -16.753 -9.580 1.00 89.31 173 VAL A CA 1
ATOM 1371 C C . VAL A 1 173 ? 0.490 -17.463 -10.694 1.00 89.31 173 VAL A C 1
ATOM 1373 O O . VAL A 1 173 ? -0.487 -16.911 -11.189 1.00 89.31 173 VAL A O 1
ATOM 1376 N N . THR A 1 174 ? 0.886 -18.680 -11.067 1.00 87.88 174 THR A N 1
ATOM 1377 C CA . THR A 1 174 ? 0.190 -19.463 -12.111 1.00 87.88 174 THR A CA 1
ATOM 1378 C C . THR A 1 174 ? -0.962 -20.308 -11.569 1.00 87.88 174 THR A C 1
ATOM 1380 O O . THR A 1 174 ? -1.782 -20.802 -12.336 1.00 87.88 174 THR A O 1
ATOM 1383 N N . GLY A 1 175 ? -1.048 -20.485 -10.248 1.00 86.31 175 GLY A N 1
ATOM 1384 C CA . GLY A 1 175 ? -2.164 -21.158 -9.585 1.00 86.31 175 GLY A CA 1
ATOM 1385 C C . GLY A 1 175 ? -3.241 -20.204 -9.066 1.00 86.31 175 GLY A C 1
ATOM 1386 O O . GLY A 1 175 ? -4.413 -20.583 -8.989 1.00 86.31 175 GLY A O 1
ATOM 1387 N N . GLN A 1 176 ? -2.877 -18.974 -8.689 1.00 90.06 176 GLN A N 1
ATOM 1388 C CA . GLN A 1 176 ? -3.852 -17.977 -8.247 1.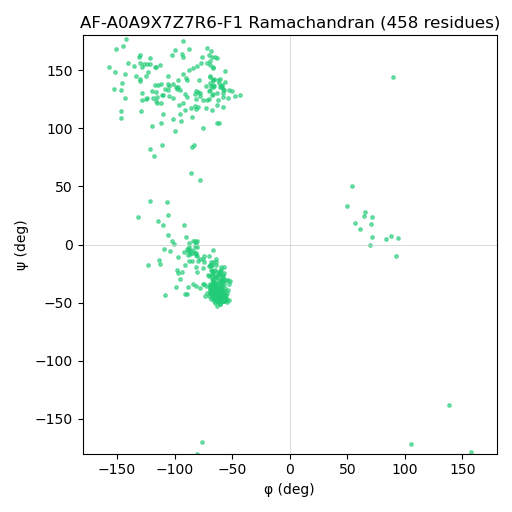00 90.06 176 GLN A CA 1
ATOM 1389 C C . GLN A 1 176 ? -4.772 -17.585 -9.404 1.00 90.06 176 GLN A C 1
ATOM 1391 O O . GLN A 1 176 ? -4.343 -17.460 -10.542 1.00 90.06 176 GLN A O 1
ATOM 1396 N N . ASP A 1 177 ? -6.050 -17.375 -9.097 1.00 87.38 177 ASP A N 1
ATOM 1397 C CA . ASP A 1 177 ? -7.056 -16.922 -10.061 1.00 87.38 177 ASP A CA 1
ATOM 1398 C C . ASP A 1 177 ? -7.216 -17.823 -11.304 1.00 87.38 177 ASP A C 1
ATOM 1400 O O . ASP A 1 177 ? -7.813 -17.393 -12.281 1.00 87.38 177 ASP A O 1
ATOM 1404 N N . ILE A 1 178 ? -6.759 -19.080 -11.263 1.00 89.00 178 ILE A N 1
ATOM 1405 C CA . ILE A 1 178 ? -6.964 -20.076 -12.322 1.00 89.00 178 ILE A CA 1
ATOM 1406 C C . ILE A 1 178 ? -8.018 -21.112 -11.897 1.00 89.00 178 ILE A C 1
ATOM 1408 O O . ILE A 1 178 ? -8.140 -21.480 -10.719 1.00 89.00 178 ILE A O 1
ATOM 1412 N N . GLU A 1 179 ? -8.804 -21.581 -12.864 1.00 88.00 179 GLU A N 1
ATOM 1413 C CA . GLU A 1 179 ? -9.645 -22.773 -12.767 1.00 88.00 179 GLU A CA 1
ATOM 1414 C C . GLU A 1 179 ? -9.322 -23.753 -13.899 1.00 88.00 179 GLU A C 1
ATOM 1416 O O . GLU A 1 179 ? -8.976 -23.361 -15.012 1.00 88.00 179 GLU A O 1
ATOM 1421 N N . THR A 1 180 ? -9.398 -25.047 -13.593 1.00 86.81 180 THR A N 1
ATOM 1422 C CA . THR A 1 180 ? -9.250 -26.118 -14.581 1.00 86.81 180 THR A CA 1
ATOM 1423 C C . THR A 1 180 ? -10.596 -26.801 -14.725 1.00 86.81 180 THR A C 1
ATOM 1425 O O . THR A 1 180 ? -11.174 -27.262 -13.737 1.00 86.81 180 THR A O 1
ATOM 1428 N N . LEU A 1 181 ? -11.111 -26.796 -15.949 1.00 86.00 181 LEU A N 1
ATOM 1429 C CA . LEU A 1 181 ? -12.384 -27.404 -16.297 1.00 86.00 181 LEU A CA 1
ATOM 1430 C C . LEU A 1 181 ? -12.248 -28.939 -16.371 1.00 86.00 181 LEU A C 1
ATOM 1432 O O . LEU A 1 181 ? -11.134 -29.458 -16.470 1.00 86.00 181 LEU A O 1
ATOM 1436 N N . PRO A 1 182 ? -13.361 -29.696 -16.306 1.00 85.69 182 PRO A N 1
ATOM 1437 C CA . PRO A 1 182 ? -13.321 -31.161 -16.352 1.00 85.69 182 PRO A CA 1
ATOM 1438 C C . PRO A 1 182 ? -12.708 -31.752 -17.631 1.00 85.69 182 PRO A C 1
ATOM 1440 O O . PRO A 1 182 ? -12.248 -32.889 -17.607 1.00 85.69 182 PRO A O 1
ATOM 1443 N N . ASP A 1 183 ? -12.709 -30.998 -18.731 1.00 85.12 183 ASP A N 1
ATOM 1444 C CA . ASP A 1 183 ? -12.077 -31.349 -20.010 1.00 85.12 183 ASP A CA 1
ATOM 1445 C C . ASP A 1 183 ? -10.559 -31.083 -20.035 1.00 85.12 183 ASP A C 1
ATOM 1447 O O . ASP A 1 183 ? -9.898 -31.396 -21.021 1.00 85.12 183 ASP A O 1
ATOM 1451 N N . GLY A 1 184 ? -9.998 -30.547 -18.946 1.00 79.50 184 GLY A N 1
ATOM 1452 C CA . GLY A 1 184 ? -8.582 -30.213 -18.813 1.00 79.50 184 GLY A CA 1
ATOM 1453 C C . GLY A 1 184 ? -8.239 -28.774 -19.195 1.00 79.50 184 GLY A C 1
ATOM 1454 O O . GLY A 1 184 ? -7.134 -28.336 -18.878 1.00 79.50 184 GLY A O 1
ATOM 1455 N N . THR A 1 185 ? -9.172 -28.017 -19.786 1.00 82.81 185 THR A N 1
ATOM 1456 C CA . THR A 1 185 ? -8.916 -26.642 -20.231 1.00 82.81 185 THR A CA 1
ATOM 1457 C C . THR A 1 185 ? -8.671 -25.705 -19.051 1.00 82.81 185 THR A C 1
ATOM 1459 O O . THR A 1 185 ? -9.398 -25.710 -18.048 1.00 82.81 185 THR A O 1
ATOM 1462 N N . VAL A 1 186 ? -7.648 -24.862 -19.184 1.00 85.25 186 VAL A N 1
ATOM 1463 C CA . VAL A 1 186 ? -7.268 -23.856 -18.185 1.00 85.25 186 VAL A CA 1
ATOM 1464 C C . VAL A 1 186 ? -7.895 -22.503 -18.520 1.00 85.25 186 VAL A C 1
ATOM 1466 O O . VAL A 1 186 ? -7.838 -22.047 -19.658 1.00 85.25 186 VAL A O 1
ATOM 1469 N N . ARG A 1 187 ? -8.493 -21.831 -17.527 1.00 85.19 187 ARG A N 1
ATOM 1470 C CA . ARG A 1 187 ? -9.021 -20.463 -17.679 1.00 85.19 187 ARG A CA 1
ATOM 1471 C C . ARG A 1 187 ? -8.749 -19.605 -16.452 1.00 85.19 187 ARG A C 1
ATOM 1473 O O . ARG A 1 187 ? -8.634 -20.112 -15.335 1.00 85.19 187 ARG A O 1
ATOM 1480 N N . ILE A 1 188 ? -8.726 -18.288 -16.655 1.00 85.25 188 ILE A N 1
ATOM 1481 C CA . ILE A 1 188 ? -8.756 -17.316 -15.560 1.00 85.25 188 ILE A CA 1
ATOM 1482 C C . ILE A 1 188 ? -10.131 -17.388 -14.885 1.00 85.25 188 ILE A C 1
ATOM 1484 O O . ILE A 1 188 ? -11.164 -17.075 -15.482 1.00 85.25 188 ILE A O 1
ATOM 1488 N N . ALA A 1 189 ? -10.137 -17.795 -13.623 1.00 86.44 189 ALA A N 1
ATOM 1489 C CA . ALA A 1 189 ? -11.319 -17.882 -12.790 1.00 86.44 189 ALA A CA 1
ATOM 1490 C C . ALA A 1 189 ? -11.894 -16.484 -12.509 1.00 86.44 189 ALA A C 1
ATOM 1492 O O . ALA A 1 189 ? -11.171 -15.531 -12.219 1.00 86.44 189 ALA A O 1
ATOM 1493 N N . GLN A 1 190 ? -13.224 -16.367 -12.488 1.00 86.69 190 GLN A N 1
ATOM 1494 C CA . GLN A 1 190 ? -13.939 -15.130 -12.128 1.00 86.69 190 GLN A CA 1
ATOM 1495 C C . GLN A 1 190 ? -13.960 -14.907 -10.603 1.00 86.69 190 GLN A C 1
ATOM 1497 O O . GLN A 1 190 ? -15.011 -14.800 -9.967 1.00 86.69 190 GLN A O 1
ATOM 1502 N N . ARG A 1 191 ? -12.778 -14.887 -9.983 1.00 84.56 191 ARG A N 1
ATOM 1503 C CA . ARG A 1 191 ? -12.560 -14.670 -8.547 1.00 84.56 191 ARG A CA 1
ATOM 1504 C C . ARG A 1 191 ? -11.197 -14.026 -8.310 1.00 84.56 191 ARG A C 1
ATOM 1506 O O . ARG A 1 191 ? -10.370 -13.967 -9.207 1.00 84.56 191 ARG A O 1
ATOM 1513 N N . VAL A 1 192 ? -10.977 -13.563 -7.082 1.00 83.50 192 VAL A N 1
ATOM 1514 C CA . VAL A 1 192 ? -9.696 -12.997 -6.647 1.00 83.50 192 VAL A CA 1
ATOM 1515 C C . VAL A 1 192 ? -9.214 -13.756 -5.418 1.00 83.50 192 VAL A C 1
ATOM 1517 O O . VAL A 1 192 ? -9.948 -13.870 -4.430 1.00 83.50 192 VAL A O 1
ATOM 1520 N N . ALA A 1 193 ? -7.991 -14.276 -5.466 1.00 86.12 193 ALA A N 1
ATOM 1521 C CA . ALA A 1 193 ? -7.346 -14.912 -4.326 1.00 86.12 193 ALA A CA 1
ATOM 1522 C C . ALA A 1 193 ? -7.162 -13.922 -3.156 1.00 86.12 193 ALA A C 1
ATOM 1524 O O . ALA A 1 193 ? -6.800 -12.761 -3.340 1.00 86.12 193 ALA A O 1
ATOM 1525 N N . LYS A 1 194 ? -7.396 -14.386 -1.921 1.00 79.31 194 LYS A N 1
ATOM 1526 C CA . LYS A 1 194 ? -7.381 -13.549 -0.703 1.00 79.31 194 LYS A CA 1
ATOM 1527 C C . LYS A 1 194 ? -6.027 -12.864 -0.442 1.00 79.31 194 LYS A C 1
ATOM 1529 O O . LYS A 1 194 ? -5.997 -11.729 0.029 1.00 79.31 194 LYS A O 1
ATOM 1534 N N . ASP A 1 195 ? -4.935 -13.542 -0.779 1.00 84.31 195 ASP A N 1
ATOM 1535 C CA . ASP A 1 195 ? -3.556 -13.074 -0.602 1.00 84.31 195 ASP A CA 1
ATOM 1536 C C . ASP A 1 195 ? -2.809 -13.036 -1.942 1.00 84.31 195 ASP A C 1
ATOM 1538 O O . ASP A 1 195 ? -1.625 -13.357 -2.012 1.00 84.31 195 ASP A O 1
ATOM 1542 N N . ARG A 1 196 ? -3.533 -12.654 -3.007 1.00 89.94 196 ARG A N 1
ATOM 1543 C CA . ARG A 1 196 ? -3.024 -12.565 -4.379 1.00 89.94 196 ARG A CA 1
ATOM 1544 C C . ARG A 1 196 ? -1.693 -11.817 -4.431 1.00 89.94 196 ARG A C 1
ATOM 1546 O O . ARG A 1 196 ? -1.593 -10.677 -3.967 1.00 89.94 196 ARG A O 1
ATOM 1553 N N . ILE A 1 197 ? -0.705 -12.444 -5.058 1.00 91.62 197 ILE A N 1
ATOM 1554 C CA . ILE A 1 197 ? 0.570 -11.818 -5.386 1.00 91.62 197 ILE A CA 1
ATOM 1555 C C . ILE A 1 197 ? 0.349 -10.973 -6.636 1.00 91.62 197 ILE A C 1
ATOM 1557 O O . ILE A 1 197 ? -0.023 -11.486 -7.689 1.00 91.62 197 ILE A O 1
ATOM 1561 N N . ILE A 1 198 ? 0.549 -9.664 -6.514 1.00 91.31 198 ILE A N 1
ATOM 1562 C CA . ILE A 1 198 ? 0.309 -8.711 -7.609 1.00 91.31 198 ILE A CA 1
ATOM 1563 C C . ILE A 1 198 ? 1.599 -8.226 -8.283 1.00 91.31 198 ILE A C 1
ATOM 1565 O O . ILE A 1 198 ? 1.537 -7.510 -9.276 1.00 91.31 198 ILE A O 1
ATOM 1569 N N . SER A 1 199 ? 2.766 -8.614 -7.762 1.00 91.19 199 SER A N 1
ATOM 1570 C CA . SER A 1 199 ? 4.072 -8.316 -8.348 1.00 91.19 199 SER A CA 1
ATOM 1571 C C . SER A 1 199 ? 5.047 -9.456 -8.082 1.00 91.19 199 SER A C 1
ATOM 1573 O O . SER A 1 199 ? 5.176 -9.919 -6.955 1.00 91.19 199 SER A O 1
ATOM 1575 N N . VAL A 1 200 ? 5.759 -9.876 -9.127 1.00 90.38 200 VAL A N 1
ATOM 1576 C CA . VAL A 1 200 ? 6.854 -10.862 -9.045 1.00 90.38 200 VAL A CA 1
ATOM 1577 C C . VAL A 1 200 ? 8.179 -10.241 -8.590 1.00 90.38 200 VAL A C 1
ATOM 1579 O O . VAL A 1 200 ? 9.155 -10.951 -8.362 1.00 90.38 200 VAL A O 1
ATOM 1582 N N . VAL A 1 201 ? 8.236 -8.908 -8.509 1.00 89.62 201 VAL A N 1
ATOM 1583 C CA . VAL A 1 201 ? 9.414 -8.155 -8.051 1.00 89.62 201 VAL A CA 1
ATOM 1584 C C . VAL A 1 201 ? 9.263 -7.753 -6.585 1.00 89.62 201 VAL A C 1
ATOM 1586 O O . VAL A 1 201 ? 10.241 -7.761 -5.842 1.00 89.62 201 VAL A O 1
ATOM 1589 N N . ASP A 1 202 ? 8.039 -7.420 -6.173 1.00 91.50 202 ASP A N 1
ATOM 1590 C CA . ASP A 1 202 ? 7.680 -7.117 -4.790 1.00 91.50 202 ASP A CA 1
ATOM 1591 C C . ASP A 1 202 ? 6.583 -8.081 -4.315 1.00 91.50 202 ASP A C 1
ATOM 1593 O O . ASP A 1 202 ? 5.388 -7.781 -4.352 1.00 91.50 202 ASP A O 1
ATOM 1597 N N . GLU A 1 203 ? 7.010 -9.274 -3.907 1.00 92.00 203 GLU A N 1
ATOM 1598 C CA . GLU A 1 203 ? 6.138 -10.407 -3.577 1.00 92.00 203 GLU A CA 1
ATOM 1599 C C . GLU A 1 203 ? 5.290 -10.179 -2.313 1.00 92.00 203 GLU A C 1
ATOM 1601 O O . GLU A 1 203 ? 4.288 -10.863 -2.109 1.00 92.00 203 GLU A O 1
ATOM 1606 N N . GLU A 1 204 ? 5.651 -9.209 -1.465 1.00 92.69 204 GLU A N 1
ATOM 1607 C CA . GLU A 1 204 ? 4.896 -8.800 -0.270 1.00 92.69 204 GLU A CA 1
ATOM 1608 C C . GLU A 1 204 ? 3.838 -7.720 -0.571 1.00 92.69 204 GLU A C 1
ATOM 1610 O O . GLU A 1 204 ? 2.985 -7.425 0.274 1.00 92.69 204 GLU A O 1
ATOM 1615 N N . MET A 1 205 ? 3.839 -7.161 -1.785 1.00 93.38 205 MET A N 1
ATOM 1616 C CA . MET A 1 205 ? 2.883 -6.143 -2.211 1.00 93.38 205 MET A CA 1
ATOM 1617 C C . MET A 1 205 ? 1.477 -6.736 -2.344 1.00 93.38 205 MET A C 1
ATOM 1619 O O . MET A 1 205 ? 1.297 -7.829 -2.889 1.00 93.38 205 MET A O 1
ATOM 1623 N N . ARG A 1 206 ? 0.451 -6.034 -1.853 1.00 93.12 206 ARG A N 1
ATOM 1624 C CA . ARG A 1 206 ? -0.940 -6.522 -1.887 1.00 93.12 206 ARG A CA 1
ATOM 1625 C C . ARG A 1 206 ? -1.897 -5.473 -2.432 1.00 93.12 206 ARG A C 1
ATOM 1627 O O . ARG A 1 206 ? -1.598 -4.281 -2.434 1.00 93.12 206 ARG A O 1
ATOM 1634 N N . HIS A 1 207 ? -3.065 -5.942 -2.863 1.00 90.94 207 HIS A N 1
ATOM 1635 C CA . HIS A 1 207 ? -4.168 -5.085 -3.278 1.00 90.94 207 HIS A CA 1
ATOM 1636 C C . HIS A 1 207 ? -4.964 -4.604 -2.064 1.00 90.94 207 HIS A C 1
ATOM 1638 O O . HIS A 1 207 ? -5.392 -5.404 -1.233 1.00 90.94 207 HIS A O 1
ATOM 1644 N N . GLY A 1 208 ? -5.201 -3.304 -1.979 1.00 86.00 208 GLY A N 1
ATOM 1645 C CA . GLY A 1 208 ? -6.051 -2.669 -0.985 1.00 86.00 208 GLY A CA 1
ATOM 1646 C C . GLY A 1 208 ? -7.249 -1.980 -1.624 1.00 86.00 208 GLY A C 1
ATOM 1647 O O . GLY A 1 208 ? -7.200 -1.502 -2.757 1.00 86.00 208 GLY A O 1
ATOM 1648 N N . HIS A 1 209 ? -8.328 -1.882 -0.854 1.00 81.06 209 HIS A N 1
ATOM 1649 C CA . HIS A 1 209 ? -9.531 -1.155 -1.235 1.00 81.06 209 HIS A CA 1
ATOM 1650 C C . HIS A 1 209 ? -9.880 -0.124 -0.169 1.00 81.06 209 HIS A C 1
ATOM 1652 O O . HIS A 1 209 ? -10.071 -0.476 0.995 1.00 81.06 209 HIS A O 1
ATOM 1658 N N . LYS A 1 210 ? -10.021 1.140 -0.581 1.00 70.38 210 LYS A N 1
ATOM 1659 C CA . LYS A 1 210 ? -10.673 2.171 0.242 1.00 70.38 210 LYS A CA 1
ATOM 1660 C C . LYS A 1 210 ? -12.183 2.191 -0.011 1.00 70.38 210 LYS A C 1
ATOM 1662 O O . LYS A 1 210 ? -12.967 2.373 0.914 1.00 70.38 210 LYS A O 1
ATOM 1667 N N . THR A 1 211 ? -12.585 1.959 -1.260 1.00 65.38 211 THR A N 1
ATOM 1668 C CA . THR A 1 211 ? -13.970 1.725 -1.698 1.00 65.38 211 THR A CA 1
ATOM 1669 C C . THR A 1 211 ? -13.980 0.657 -2.799 1.00 65.38 211 THR A C 1
ATOM 1671 O O . THR A 1 211 ? -12.924 0.197 -3.241 1.00 65.38 211 THR A O 1
ATOM 1674 N N . THR A 1 212 ? -15.163 0.261 -3.279 1.00 63.56 212 THR A N 1
ATOM 1675 C CA . THR A 1 212 ? -15.284 -0.638 -4.442 1.00 63.56 212 THR A CA 1
ATOM 1676 C C . THR A 1 212 ? -14.614 -0.070 -5.700 1.00 63.56 212 THR A C 1
ATOM 1678 O O . THR A 1 212 ? -14.100 -0.842 -6.503 1.00 63.56 212 THR A O 1
ATOM 1681 N N . SER A 1 213 ? -14.568 1.260 -5.848 1.00 67.44 213 SER A N 1
ATOM 1682 C CA . SER A 1 213 ? -13.963 1.962 -6.989 1.00 67.44 213 SER A CA 1
ATOM 1683 C C . SER A 1 213 ? -12.531 2.457 -6.747 1.00 67.44 213 SER A C 1
ATOM 1685 O O . SER A 1 213 ? -11.783 2.620 -7.707 1.00 67.44 213 SER A O 1
ATOM 1687 N N . ALA A 1 214 ? -12.122 2.681 -5.494 1.00 73.50 214 ALA A N 1
ATOM 1688 C CA . ALA A 1 214 ? -10.796 3.191 -5.149 1.00 73.50 214 ALA A CA 1
ATOM 1689 C C . ALA A 1 214 ? -9.866 2.057 -4.701 1.00 73.50 214 ALA A C 1
ATOM 1691 O O . ALA A 1 214 ? -9.889 1.623 -3.541 1.00 73.50 214 ALA A O 1
ATOM 1692 N N . LYS A 1 215 ? -9.052 1.604 -5.654 1.00 80.81 215 LYS A N 1
ATOM 1693 C CA . LYS A 1 215 ? -8.029 0.569 -5.503 1.00 80.81 215 LYS A CA 1
ATOM 1694 C C . LYS A 1 215 ? -6.672 1.186 -5.160 1.00 80.81 215 LYS A C 1
ATOM 1696 O O . LYS A 1 215 ? -6.366 2.300 -5.581 1.00 80.81 215 LYS A O 1
ATOM 1701 N N . THR A 1 216 ? -5.861 0.489 -4.376 1.00 84.62 216 THR A N 1
ATOM 1702 C CA . THR A 1 216 ? -4.479 0.892 -4.084 1.00 84.62 216 THR A CA 1
ATOM 1703 C C . THR A 1 216 ? -3.609 -0.349 -4.008 1.00 84.62 216 THR A C 1
ATOM 1705 O O .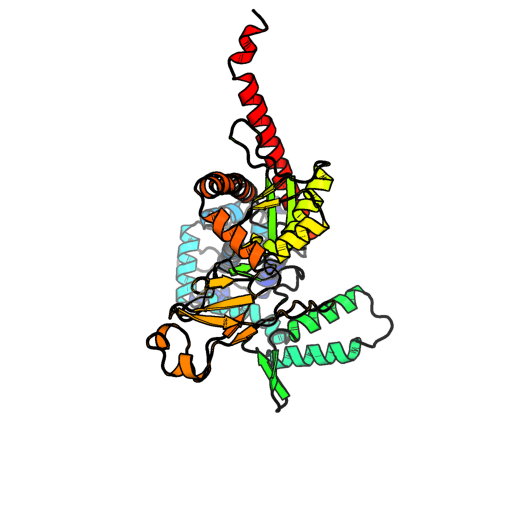 THR A 1 216 ? -3.911 -1.253 -3.237 1.00 84.62 216 THR A O 1
ATOM 1708 N N . ASP A 1 217 ? -2.534 -0.380 -4.783 1.00 91.38 217 ASP A N 1
ATOM 1709 C CA . ASP A 1 217 ? -1.532 -1.441 -4.739 1.00 91.38 217 ASP A CA 1
ATOM 1710 C C . ASP A 1 217 ? -0.371 -0.988 -3.867 1.00 91.38 217 ASP A C 1
ATOM 1712 O O . ASP A 1 217 ? 0.056 0.164 -3.958 1.00 91.38 217 ASP A O 1
ATOM 1716 N N . GLY A 1 218 ? 0.114 -1.864 -2.991 1.00 93.56 218 GLY A N 1
ATOM 1717 C CA . GLY A 1 218 ? 1.213 -1.505 -2.108 1.00 93.56 218 GLY A CA 1
ATOM 1718 C C . GLY A 1 218 ? 1.045 -2.013 -0.689 1.00 93.56 218 GLY A C 1
ATOM 1719 O O . GLY A 1 218 ? 0.602 -3.136 -0.416 1.00 93.56 218 GLY A O 1
ATOM 1720 N N . TYR A 1 219 ? 1.393 -1.107 0.212 1.00 94.06 219 TYR A N 1
ATOM 1721 C CA . TYR A 1 219 ? 1.371 -1.281 1.648 1.00 94.06 219 TYR A CA 1
ATOM 1722 C C . TYR A 1 219 ? 0.463 -0.231 2.293 1.00 94.06 219 TYR A C 1
ATOM 1724 O O . TYR A 1 219 ? 0.159 0.808 1.706 1.00 94.06 219 TYR A O 1
ATOM 1732 N N . LYS A 1 220 ? 0.033 -0.504 3.521 1.00 93.31 220 LYS A N 1
ATOM 1733 C CA . LYS A 1 220 ? -0.629 0.455 4.403 1.00 93.31 220 LYS A CA 1
ATOM 1734 C C . LYS A 1 220 ? 0.303 0.798 5.551 1.00 93.31 220 LYS A C 1
ATOM 1736 O O . LYS A 1 220 ? 0.785 -0.105 6.234 1.00 93.31 220 LYS A O 1
ATOM 1741 N N . THR A 1 221 ? 0.493 2.090 5.774 1.00 94.94 221 THR A N 1
ATOM 1742 C CA . THR A 1 221 ? 1.153 2.615 6.967 1.00 94.94 221 THR A CA 1
ATOM 1743 C C . THR A 1 221 ? 0.110 2.884 8.039 1.00 94.94 221 THR A C 1
ATOM 1745 O O . THR A 1 221 ? -0.880 3.573 7.795 1.00 94.94 221 THR A O 1
ATOM 1748 N N . HIS A 1 222 ? 0.362 2.371 9.236 1.00 95.31 222 HIS A N 1
ATOM 1749 C CA . HIS A 1 222 ? -0.418 2.623 10.437 1.00 95.31 222 HIS A CA 1
ATOM 1750 C C . HIS A 1 222 ? 0.478 3.349 11.432 1.00 95.31 222 HIS A C 1
ATOM 1752 O O . HIS A 1 222 ? 1.605 2.920 11.667 1.00 95.31 222 HIS A O 1
ATOM 1758 N N . LEU A 1 223 ? -0.002 4.445 12.013 1.00 95.50 223 LEU A N 1
ATOM 1759 C CA . LEU A 1 223 ? 0.778 5.246 12.954 1.00 95.50 223 LEU A CA 1
ATOM 1760 C C . LEU A 1 223 ? -0.040 5.629 14.184 1.00 95.50 223 LEU A C 1
ATOM 1762 O O . LEU A 1 223 ? -1.267 5.728 14.122 1.00 95.50 223 LEU A O 1
ATOM 1766 N N . MET A 1 224 ? 0.644 5.868 15.304 1.00 95.56 224 MET A N 1
ATOM 1767 C CA . MET A 1 224 ? 0.037 6.448 16.506 1.00 95.56 224 MET A CA 1
ATOM 1768 C C . MET A 1 224 ? 0.652 7.797 16.839 1.00 95.56 224 MET A C 1
ATOM 1770 O O . MET A 1 224 ? 1.873 7.946 16.872 1.00 95.56 224 MET A O 1
ATOM 1774 N N . THR A 1 225 ? -0.196 8.750 17.211 1.00 94.56 225 THR A N 1
ATOM 1775 C CA . THR A 1 225 ? 0.211 10.076 17.687 1.00 94.56 225 THR A CA 1
ATOM 1776 C C . THR A 1 225 ? -0.474 10.380 19.018 1.00 94.56 225 THR A C 1
ATOM 1778 O O . THR A 1 225 ? -1.571 9.868 19.275 1.00 94.56 225 THR A O 1
ATOM 1781 N N . PRO A 1 226 ? 0.112 11.215 19.892 1.00 91.38 226 PRO A N 1
ATOM 1782 C CA . PRO A 1 226 ? -0.596 11.710 21.053 1.00 91.38 226 PRO A CA 1
ATOM 1783 C C . PRO A 1 226 ? -1.732 12.626 20.586 1.00 91.38 226 PRO A C 1
ATOM 1785 O O . PRO A 1 226 ? -1.600 13.394 19.630 1.00 91.38 226 PRO A O 1
ATOM 1788 N N . ASN A 1 227 ? -2.869 12.534 21.264 1.00 88.62 227 ASN A N 1
ATOM 1789 C CA . ASN A 1 227 ? -4.006 13.402 21.010 1.00 88.62 227 ASN A CA 1
ATOM 1790 C C . ASN A 1 227 ? -3.830 14.705 21.804 1.00 88.62 227 ASN A C 1
ATOM 1792 O O . ASN A 1 227 ? -4.317 14.827 22.924 1.00 88.62 227 ASN A O 1
ATOM 1796 N N . VAL A 1 228 ? -3.073 15.648 21.242 1.00 85.69 228 VAL A N 1
ATOM 1797 C CA . VAL A 1 228 ? -2.699 16.900 21.914 1.00 85.69 228 VAL A CA 1
ATOM 1798 C C . VAL A 1 228 ? -3.046 18.137 21.089 1.00 85.69 228 VAL A C 1
ATOM 1800 O O . VAL A 1 228 ? -3.161 18.100 19.858 1.00 85.69 228 VAL A O 1
ATOM 1803 N N . THR A 1 229 ? -3.214 19.254 21.789 1.00 80.12 229 THR A N 1
ATOM 1804 C CA . THR A 1 229 ? -3.422 20.588 21.222 1.00 80.12 229 THR A CA 1
ATOM 1805 C C . THR A 1 229 ? -2.140 21.142 20.590 1.00 80.12 229 THR A C 1
ATOM 1807 O O . THR A 1 229 ? -1.065 20.556 20.684 1.00 80.12 229 THR A O 1
ATOM 1810 N N . SER A 1 230 ? -2.257 22.249 19.852 1.00 74.75 230 SER A N 1
ATOM 1811 C CA . SER A 1 230 ? -1.167 22.814 19.038 1.00 74.75 230 SER A CA 1
ATOM 1812 C C . SER A 1 230 ? 0.050 23.306 19.833 1.00 74.75 230 SER A C 1
ATOM 1814 O O . SER A 1 230 ? 1.119 23.486 19.256 1.00 74.75 230 SER A O 1
ATOM 1816 N N . ASP A 1 231 ? -0.088 23.534 21.132 1.00 77.94 231 ASP A N 1
ATOM 1817 C CA . ASP A 1 231 ? 0.977 23.934 22.059 1.00 77.94 231 ASP A CA 1
ATOM 1818 C C . ASP A 1 231 ? 1.890 22.769 22.487 1.00 77.94 231 ASP A C 1
ATOM 1820 O O . ASP A 1 231 ? 2.970 22.993 23.036 1.00 77.94 231 ASP A O 1
ATOM 1824 N N . GLN A 1 232 ? 1.491 21.530 22.201 1.00 85.38 232 GLN A N 1
ATOM 1825 C CA . GLN A 1 232 ? 2.271 20.320 22.446 1.00 85.38 232 GLN A CA 1
ATOM 1826 C C . GLN A 1 232 ? 2.694 19.662 21.121 1.00 85.38 232 GLN A C 1
ATOM 1828 O O . GLN A 1 232 ? 2.045 19.868 20.089 1.00 85.38 232 GLN A O 1
ATOM 1833 N N . PRO A 1 233 ? 3.794 18.886 21.113 1.00 88.69 233 PRO A N 1
ATOM 1834 C CA . PRO A 1 233 ? 4.303 18.294 19.882 1.00 88.69 233 PRO A CA 1
ATOM 1835 C C . PRO A 1 233 ? 3.470 17.069 19.489 1.00 88.69 233 PRO A C 1
ATOM 1837 O O . PRO A 1 233 ? 3.245 16.165 20.299 1.00 88.69 233 PRO A O 1
ATOM 1840 N N . ARG A 1 234 ? 3.037 17.005 18.226 1.00 92.38 234 ARG A N 1
ATOM 1841 C CA . ARG A 1 234 ? 2.240 15.887 17.690 1.00 92.38 234 ARG A CA 1
ATOM 1842 C C . ARG A 1 234 ? 3.131 14.748 17.199 1.00 92.38 234 ARG A C 1
ATOM 1844 O O . ARG A 1 234 ? 3.127 14.401 16.028 1.00 92.38 234 ARG A O 1
ATOM 1851 N N . LEU A 1 235 ? 3.908 14.176 18.112 1.00 94.81 235 LEU A N 1
ATOM 1852 C CA . LEU A 1 235 ? 4.918 13.177 17.763 1.00 94.81 235 LEU A CA 1
ATOM 1853 C C . LEU A 1 235 ? 4.294 11.883 17.231 1.00 94.81 235 LEU A C 1
ATOM 1855 O O . LEU A 1 235 ? 3.362 11.338 17.813 1.00 94.81 235 LEU A O 1
ATOM 1859 N N . VAL A 1 236 ? 4.863 11.321 16.177 1.00 96.81 236 VAL A N 1
ATOM 1860 C CA . VAL A 1 236 ? 4.633 9.927 15.810 1.00 96.81 236 VAL A CA 1
ATOM 1861 C C . VAL A 1 236 ? 5.349 9.036 16.825 1.00 96.81 236 VAL A C 1
ATOM 1863 O O . VAL A 1 236 ? 6.549 9.177 17.058 1.00 96.81 236 VAL A O 1
ATOM 1866 N N . THR A 1 237 ? 4.594 8.136 17.449 1.00 96.31 237 THR A N 1
ATOM 1867 C CA . THR A 1 237 ? 5.034 7.280 18.570 1.00 96.31 237 THR A CA 1
ATOM 1868 C C . THR A 1 237 ? 5.090 5.794 18.230 1.00 96.31 237 THR A C 1
ATOM 1870 O O . THR A 1 237 ? 5.679 5.028 18.984 1.00 96.31 237 THR A O 1
ATOM 1873 N N . SER A 1 238 ? 4.506 5.386 17.104 1.00 97.25 238 SER A N 1
ATOM 1874 C CA . SER A 1 238 ? 4.661 4.056 16.508 1.00 97.25 238 SER A CA 1
ATOM 1875 C C . SER A 1 238 ? 4.339 4.118 15.017 1.00 97.25 238 SER A C 1
ATOM 1877 O O . SER A 1 238 ? 3.595 5.007 14.586 1.00 97.25 238 SER A O 1
ATOM 1879 N N . VAL A 1 239 ? 4.932 3.207 14.245 1.00 97.19 239 VAL A N 1
ATOM 1880 C CA . VAL A 1 239 ? 4.773 3.072 12.796 1.00 97.19 239 VAL A CA 1
ATOM 1881 C C . VAL A 1 239 ? 4.860 1.590 12.434 1.00 97.19 239 VAL A C 1
ATOM 1883 O O . VAL A 1 239 ? 5.948 1.016 12.397 1.00 97.19 239 VAL A O 1
ATOM 1886 N N . VAL A 1 240 ? 3.723 1.008 12.059 1.00 97.06 240 VAL A N 1
ATOM 1887 C CA . VAL A 1 240 ? 3.640 -0.364 11.549 1.00 97.06 240 VAL A CA 1
ATOM 1888 C C . VAL A 1 240 ? 3.201 -0.333 10.093 1.00 97.06 240 VAL A C 1
ATOM 1890 O O . VAL A 1 240 ? 2.278 0.391 9.725 1.00 97.06 240 VAL A O 1
ATOM 1893 N N . VAL A 1 241 ? 3.831 -1.153 9.254 1.00 96.19 241 VAL A N 1
ATOM 1894 C CA . VAL A 1 241 ? 3.453 -1.306 7.844 1.00 96.19 241 VAL A CA 1
ATOM 1895 C C . VAL A 1 241 ? 2.881 -2.698 7.592 1.00 96.19 241 VAL A C 1
ATOM 1897 O O . VAL A 1 241 ? 3.401 -3.705 8.072 1.00 96.19 241 VAL A O 1
ATOM 1900 N N . THR A 1 242 ? 1.809 -2.783 6.811 1.00 95.31 242 THR A N 1
ATOM 1901 C CA . THR A 1 242 ? 1.195 -4.053 6.394 1.00 95.31 242 THR A CA 1
ATOM 1902 C C . THR A 1 242 ? 0.970 -4.088 4.892 1.00 95.31 242 THR A C 1
ATOM 1904 O O . THR A 1 242 ? 0.940 -3.044 4.247 1.00 95.31 242 THR A O 1
ATOM 1907 N N . GLY A 1 243 ? 0.741 -5.272 4.318 1.00 93.81 243 GLY A N 1
ATOM 1908 C CA . GLY A 1 243 ? 0.174 -5.358 2.971 1.00 93.81 243 GLY A CA 1
ATOM 1909 C C . GLY A 1 243 ? -1.164 -4.612 2.904 1.00 93.81 243 GLY A C 1
ATOM 1910 O O . GLY A 1 243 ? -1.891 -4.527 3.902 1.00 93.81 243 GLY A O 1
ATOM 1911 N N . ALA A 1 244 ? -1.503 -4.046 1.745 1.00 92.69 244 ALA A N 1
ATOM 1912 C CA . ALA A 1 244 ? -2.701 -3.218 1.622 1.00 92.69 244 ALA A CA 1
ATOM 1913 C C . ALA A 1 244 ? -4.034 -3.982 1.793 1.00 92.69 244 ALA A C 1
ATOM 1915 O O . ALA A 1 244 ? -5.069 -3.357 2.037 1.00 92.69 244 ALA A O 1
ATOM 1916 N N . ASN A 1 245 ? -4.021 -5.317 1.732 1.00 91.69 245 ASN A N 1
ATOM 1917 C CA . ASN A 1 245 ? -5.190 -6.167 1.979 1.00 91.69 245 ASN A CA 1
ATOM 1918 C C . ASN A 1 245 ? -5.500 -6.371 3.475 1.00 91.69 245 ASN A C 1
ATOM 1920 O O . ASN A 1 245 ? -6.593 -6.830 3.812 1.00 91.69 245 ASN A O 1
ATOM 1924 N N . VAL A 1 246 ? -4.568 -6.038 4.375 1.00 91.75 246 VAL A N 1
ATOM 1925 C CA . VAL A 1 246 ? -4.744 -6.244 5.819 1.00 91.75 246 VAL A CA 1
ATOM 1926 C C . VAL A 1 246 ? -5.794 -5.262 6.372 1.00 91.75 246 VAL A C 1
ATOM 1928 O O . VAL A 1 246 ? -5.740 -4.066 6.048 1.00 91.75 246 VAL A O 1
ATOM 1931 N N . PRO A 1 247 ? -6.772 -5.733 7.177 1.00 90.69 247 PRO A N 1
ATOM 1932 C CA . PRO A 1 247 ? -7.726 -4.863 7.864 1.00 90.69 247 PRO A CA 1
ATOM 1933 C C . PRO A 1 247 ? -7.046 -3.977 8.911 1.00 90.69 247 PRO A C 1
ATOM 1935 O O . PRO A 1 247 ? -6.255 -4.460 9.709 1.00 90.69 247 PRO A O 1
ATOM 1938 N N . ASP A 1 248 ? -7.409 -2.698 8.970 1.00 90.44 248 ASP A N 1
ATOM 1939 C CA . ASP A 1 248 ? -6.694 -1.720 9.806 1.00 90.44 248 ASP A CA 1
ATOM 1940 C C . ASP A 1 248 ? -6.763 -2.059 11.308 1.00 90.44 248 ASP A C 1
ATOM 1942 O O . ASP A 1 248 ? -5.769 -1.964 12.023 1.00 90.44 248 ASP A O 1
ATOM 1946 N N . GLY A 1 249 ? -7.911 -2.557 11.781 1.00 90.38 249 GLY A N 1
ATOM 1947 C CA . GLY A 1 249 ? -8.083 -2.960 13.180 1.00 90.38 249 GLY A CA 1
ATOM 1948 C C . GLY A 1 249 ? -7.178 -4.119 13.619 1.00 90.38 249 GLY A C 1
ATOM 1949 O O . GLY A 1 249 ? -6.876 -4.240 14.807 1.00 90.38 249 GLY A O 1
ATOM 1950 N N . ASP A 1 250 ? -6.702 -4.953 12.691 1.00 92.75 250 ASP A N 1
ATOM 1951 C CA . ASP A 1 250 ? -5.870 -6.112 13.024 1.00 92.75 250 ASP A CA 1
ATOM 1952 C C . ASP A 1 250 ? -4.493 -5.702 13.579 1.00 92.75 250 ASP A C 1
ATOM 1954 O O . ASP A 1 250 ? -3.898 -6.461 14.346 1.00 92.75 250 ASP A O 1
ATOM 1958 N N . VAL A 1 251 ? -4.037 -4.486 13.265 1.00 94.88 251 VAL A N 1
ATOM 1959 C CA . VAL A 1 251 ? -2.705 -3.957 13.608 1.00 94.88 251 VAL A CA 1
ATOM 1960 C C . VAL A 1 251 ? -2.680 -3.273 14.984 1.00 94.88 251 VAL A C 1
ATOM 1962 O O . VAL A 1 251 ? -1.625 -2.894 15.486 1.00 94.88 251 VAL A O 1
ATOM 1965 N N . ALA A 1 252 ? -3.830 -3.124 15.649 1.00 95.88 252 ALA A N 1
ATOM 1966 C CA . ALA A 1 252 ? -3.935 -2.339 16.881 1.00 95.88 252 ALA A CA 1
ATOM 1967 C C . ALA A 1 252 ? -3.016 -2.823 18.017 1.00 95.88 252 ALA A C 1
ATOM 1969 O O . ALA A 1 252 ? -2.405 -2.003 18.701 1.00 95.88 252 ALA A O 1
ATOM 1970 N N . GLY A 1 253 ? -2.895 -4.142 18.204 1.00 96.00 253 GLY A N 1
ATOM 1971 C CA . GLY A 1 253 ? -1.991 -4.719 19.204 1.00 96.00 253 GLY A CA 1
ATOM 1972 C C . GLY A 1 253 ? -0.520 -4.422 18.892 1.00 96.00 253 GLY A C 1
ATOM 1973 O O . GLY A 1 253 ? 0.214 -3.979 19.772 1.00 96.00 253 GLY A O 1
ATOM 1974 N N . GLU A 1 254 ? -0.112 -4.580 17.627 1.00 96.81 254 GLU A N 1
ATOM 1975 C CA . GLU A 1 254 ? 1.252 -4.288 17.161 1.00 96.81 254 GLU A CA 1
ATOM 1976 C C . GLU A 1 254 ? 1.615 -2.811 17.372 1.00 96.81 254 GLU A C 1
ATOM 1978 O O . GLU A 1 254 ? 2.686 -2.512 17.894 1.00 96.81 254 GLU A O 1
ATOM 1983 N N . LEU A 1 255 ? 0.698 -1.886 17.067 1.00 96.94 255 LEU A N 1
ATOM 1984 C CA . LEU A 1 255 ? 0.904 -0.450 17.284 1.00 96.94 255 LEU A CA 1
ATOM 1985 C C . LEU A 1 255 ? 1.111 -0.096 18.762 1.00 96.94 255 LEU A C 1
ATOM 1987 O O . LEU A 1 255 ? 1.959 0.740 19.085 1.00 96.94 255 LEU A O 1
ATOM 1991 N N . VAL A 1 256 ? 0.336 -0.716 19.658 1.00 97.44 256 VAL A N 1
ATOM 1992 C CA . VAL A 1 256 ? 0.466 -0.522 21.110 1.00 97.44 256 VAL A CA 1
ATOM 1993 C C . VAL A 1 256 ? 1.784 -1.104 21.617 1.00 97.44 256 VAL A C 1
ATOM 1995 O O . VAL A 1 256 ? 2.464 -0.452 22.414 1.00 97.44 256 VAL A O 1
ATOM 1998 N N . ALA A 1 257 ? 2.169 -2.290 21.141 1.00 97.19 257 ALA A N 1
ATOM 1999 C CA . ALA A 1 257 ? 3.427 -2.936 21.504 1.00 97.19 257 ALA A CA 1
ATOM 2000 C C . ALA A 1 257 ? 4.630 -2.096 21.059 1.00 97.19 257 ALA A C 1
ATOM 2002 O O . ALA A 1 257 ? 5.511 -1.804 21.866 1.00 97.19 257 ALA A O 1
ATOM 2003 N N . GLU A 1 258 ? 4.634 -1.643 19.804 1.00 96.94 258 GLU A N 1
ATOM 2004 C CA . GLU A 1 258 ? 5.709 -0.818 19.258 1.00 96.94 258 GLU A CA 1
ATOM 2005 C C . GLU A 1 258 ? 5.821 0.515 19.996 1.00 96.94 258 GLU A C 1
ATOM 2007 O O . GLU A 1 258 ? 6.914 0.896 20.407 1.00 96.94 258 GLU A O 1
ATOM 2012 N N . ARG A 1 259 ? 4.700 1.203 20.242 1.00 96.00 259 ARG A N 1
ATOM 2013 C CA . ARG A 1 259 ? 4.718 2.429 21.046 1.00 96.00 259 ARG A CA 1
ATOM 2014 C C . ARG A 1 259 ? 5.325 2.174 22.420 1.00 96.00 259 ARG A C 1
ATOM 2016 O O . ARG A 1 259 ? 6.164 2.946 22.867 1.00 96.00 259 ARG A O 1
ATOM 2023 N N . THR A 1 260 ? 4.894 1.108 23.092 1.00 96.56 260 THR A N 1
ATOM 2024 C CA . THR A 1 260 ? 5.390 0.765 24.432 1.00 96.56 260 THR A CA 1
ATOM 2025 C C . THR A 1 260 ? 6.895 0.528 24.409 1.00 96.56 260 THR A C 1
ATOM 2027 O O . THR A 1 260 ? 7.600 1.025 25.282 1.00 96.56 260 THR A O 1
ATOM 2030 N N . TYR A 1 261 ? 7.389 -0.166 23.384 1.00 96.31 261 TYR A N 1
ATOM 2031 C CA . TYR A 1 261 ? 8.815 -0.376 23.166 1.00 96.31 261 TYR A CA 1
ATOM 2032 C C . TYR A 1 261 ? 9.573 0.943 22.941 1.00 96.31 261 TYR A C 1
ATOM 2034 O O . TYR A 1 261 ? 10.600 1.169 23.575 1.00 96.31 261 TYR A O 1
ATOM 2042 N N . LEU A 1 262 ? 9.060 1.837 22.088 1.00 95.00 262 LEU A N 1
ATOM 2043 C CA . LEU A 1 262 ? 9.735 3.087 21.722 1.00 95.00 262 LEU A CA 1
ATOM 2044 C C . LEU A 1 262 ? 9.677 4.167 22.812 1.00 95.00 262 LEU A C 1
ATOM 2046 O O . LEU A 1 262 ? 10.611 4.956 22.936 1.00 95.00 262 LEU A O 1
ATOM 2050 N N . THR A 1 263 ? 8.590 4.236 23.586 1.00 93.50 263 THR A N 1
ATOM 2051 C CA . THR A 1 263 ? 8.373 5.301 24.582 1.00 93.50 263 THR A CA 1
ATOM 2052 C C . THR A 1 263 ? 8.494 4.825 26.028 1.00 93.50 263 THR A C 1
ATOM 2054 O O . THR A 1 263 ? 8.337 5.633 26.941 1.00 93.50 263 THR A O 1
ATOM 2057 N N . GLY A 1 264 ? 8.703 3.526 26.259 1.00 94.31 264 GLY A N 1
ATOM 2058 C CA . GLY A 1 264 ? 8.753 2.915 27.592 1.00 94.31 264 GLY A CA 1
ATOM 2059 C C . GLY A 1 264 ? 7.402 2.831 28.314 1.00 94.31 264 GLY A C 1
ATOM 2060 O O . GLY A 1 264 ? 7.361 2.464 29.485 1.00 94.31 264 GLY A O 1
ATOM 2061 N N . ALA A 1 265 ? 6.296 3.188 27.653 1.00 92.38 265 ALA A N 1
ATOM 2062 C CA . ALA A 1 265 ? 4.972 3.229 28.271 1.00 92.38 265 ALA A CA 1
ATOM 2063 C C . ALA A 1 265 ? 3.845 3.005 27.256 1.00 92.38 265 ALA A C 1
ATOM 2065 O O . ALA A 1 265 ? 3.790 3.644 26.201 1.00 92.38 265 ALA A O 1
ATOM 2066 N N . ALA A 1 266 ? 2.894 2.148 27.623 1.00 94.50 266 ALA A N 1
ATOM 2067 C CA . ALA A 1 266 ? 1.686 1.925 26.844 1.00 94.50 266 ALA A CA 1
ATOM 2068 C C . ALA A 1 266 ? 0.758 3.161 26.869 1.00 94.50 266 ALA A C 1
ATOM 2070 O O . ALA A 1 266 ? 0.774 3.952 27.820 1.00 94.50 266 ALA A O 1
ATOM 2071 N N . PRO A 1 267 ? -0.094 3.362 25.846 1.00 94.88 267 PRO A N 1
ATOM 2072 C CA . PRO A 1 267 ? -1.167 4.342 25.937 1.00 94.88 267 PRO A CA 1
ATOM 2073 C C . PRO A 1 267 ? -2.147 3.982 27.048 1.00 94.88 267 PRO A C 1
ATOM 2075 O O . PRO A 1 267 ? -2.585 2.842 27.134 1.00 94.88 267 PRO A O 1
ATOM 2078 N N . LYS A 1 268 ? -2.655 4.978 27.774 1.00 94.81 268 LYS A N 1
ATOM 2079 C CA . LYS A 1 268 ? -3.895 4.801 28.555 1.00 94.81 268 LYS A CA 1
ATOM 2080 C C . LYS A 1 268 ? -5.112 4.592 27.646 1.00 94.81 268 LYS A C 1
ATOM 2082 O O . LYS A 1 268 ? -6.064 3.892 27.987 1.00 94.81 268 LYS A O 1
ATOM 2087 N N . GLN A 1 269 ? -5.084 5.215 26.469 1.00 94.31 269 GLN A N 1
ATOM 2088 C CA . GLN A 1 269 ? -6.171 5.163 25.506 1.00 94.31 269 GLN A CA 1
ATOM 2089 C C . GLN A 1 269 ? -5.650 5.185 24.068 1.00 94.31 269 GLN A C 1
ATOM 2091 O O . GLN A 1 269 ? -4.730 5.939 23.745 1.00 94.31 269 GLN A O 1
ATOM 2096 N N . MET A 1 270 ? -6.264 4.372 23.214 1.00 94.88 270 MET A N 1
ATOM 2097 C CA . MET A 1 270 ? -6.065 4.332 21.771 1.00 94.88 270 MET A CA 1
ATOM 2098 C C . MET A 1 270 ? -7.362 4.754 21.084 1.00 94.88 270 MET A C 1
ATOM 2100 O O . MET A 1 270 ? -8.399 4.124 21.284 1.00 94.88 270 MET A O 1
ATOM 2104 N N . MET A 1 271 ? -7.306 5.807 20.272 1.00 94.38 271 MET A N 1
ATOM 2105 C CA . MET A 1 271 ? -8.440 6.247 19.462 1.00 94.38 271 MET A CA 1
ATOM 2106 C C . MET A 1 271 ? -8.302 5.726 18.033 1.00 94.38 271 MET A C 1
ATOM 2108 O O . MET A 1 271 ? -7.229 5.824 17.445 1.00 94.38 271 MET A O 1
ATOM 2112 N N . GLY A 1 272 ? -9.388 5.209 17.467 1.00 93.12 272 GLY A N 1
ATOM 2113 C CA . GLY A 1 272 ? -9.417 4.684 16.104 1.00 93.12 272 GLY A CA 1
ATOM 2114 C C . GLY A 1 272 ? -10.752 4.951 15.423 1.00 93.12 272 GLY A C 1
ATOM 2115 O O . GLY A 1 272 ? -11.703 5.418 16.048 1.00 93.12 272 GLY A O 1
ATOM 2116 N N . ASP A 1 273 ? -10.817 4.687 14.122 1.00 91.00 273 ASP A N 1
ATOM 2117 C CA . ASP A 1 273 ? -12.082 4.734 13.392 1.00 91.00 273 ASP A CA 1
ATOM 2118 C C . ASP A 1 273 ? -12.952 3.494 13.686 1.00 91.00 273 ASP A C 1
ATOM 2120 O O . ASP A 1 273 ? -12.673 2.694 14.579 1.00 91.00 273 ASP A O 1
ATOM 2124 N N . THR A 1 274 ? -14.030 3.311 12.923 1.00 90.50 274 THR A N 1
ATOM 2125 C CA . THR A 1 274 ? -14.960 2.190 13.134 1.00 90.50 274 THR A CA 1
ATOM 2126 C C . THR A 1 274 ? -14.300 0.813 12.955 1.00 90.50 274 THR A C 1
ATOM 2128 O O . THR A 1 274 ? -14.756 -0.154 13.571 1.00 90.50 274 THR A O 1
ATOM 2131 N N . ALA A 1 275 ? -13.216 0.692 12.178 1.00 88.50 275 ALA A N 1
ATOM 2132 C CA . ALA A 1 275 ? -12.499 -0.574 12.013 1.00 88.50 275 ALA A CA 1
ATOM 2133 C C . ALA A 1 275 ? -11.850 -1.044 13.328 1.00 88.50 275 ALA A C 1
ATOM 2135 O O . ALA A 1 275 ? -11.749 -2.248 13.571 1.00 88.50 275 ALA A O 1
ATOM 2136 N N . TYR A 1 276 ? -11.510 -0.109 14.220 1.00 91.00 276 TYR A N 1
ATOM 2137 C CA . TYR A 1 276 ? -10.948 -0.386 15.544 1.00 91.00 276 TYR A CA 1
ATOM 2138 C C . TYR A 1 276 ? -12.014 -0.680 16.616 1.00 91.00 276 TYR A C 1
ATOM 2140 O O . TYR A 1 276 ? -11.687 -1.072 17.734 1.00 91.00 276 TYR A O 1
ATOM 2148 N N . GLY A 1 277 ? -13.305 -0.523 16.303 1.00 88.75 277 GLY A N 1
ATOM 2149 C CA . GLY A 1 277 ? -14.401 -0.636 17.275 1.00 88.75 277 GLY A CA 1
ATOM 2150 C C . GLY A 1 277 ? -14.865 -2.058 17.592 1.00 88.75 277 GLY A C 1
ATOM 2151 O O . GLY A 1 277 ? -15.821 -2.238 18.349 1.00 88.75 277 GLY A O 1
ATOM 2152 N N . SER A 1 278 ? -14.246 -3.082 16.999 1.00 86.75 278 SER A N 1
ATOM 2153 C CA . SER A 1 278 ? -14.655 -4.474 17.213 1.00 86.75 278 SER A CA 1
ATOM 2154 C C . SER A 1 278 ? -14.030 -5.080 18.474 1.00 86.75 278 SER A C 1
ATOM 2156 O O . SER A 1 278 ? -12.920 -4.733 18.862 1.00 86.75 278 SER A O 1
ATOM 2158 N N . GLU A 1 279 ? -14.708 -6.046 19.096 1.00 84.62 279 GLU A N 1
ATOM 2159 C CA . GLU A 1 279 ? -14.179 -6.710 20.299 1.00 84.62 279 GLU A CA 1
ATOM 2160 C C . GLU A 1 279 ? -12.867 -7.462 20.047 1.00 84.62 279 GLU A C 1
ATOM 2162 O O . GLU A 1 279 ? -12.010 -7.501 20.919 1.00 84.62 279 GLU A O 1
ATOM 2167 N N . ALA A 1 280 ? -12.668 -7.989 18.835 1.00 86.75 280 ALA A N 1
ATOM 2168 C CA . ALA A 1 280 ? -11.415 -8.649 18.472 1.00 86.75 280 ALA A CA 1
ATOM 2169 C C . ALA A 1 280 ? -10.222 -7.681 18.528 1.00 86.75 280 ALA A C 1
ATOM 2171 O O . ALA A 1 280 ? -9.127 -8.079 18.902 1.00 86.75 280 ALA A O 1
ATOM 2172 N N . VAL A 1 281 ? -10.440 -6.405 18.193 1.00 91.56 281 VAL A N 1
ATOM 2173 C CA . VAL A 1 281 ? -9.411 -5.362 18.309 1.00 91.56 281 VAL A CA 1
ATOM 2174 C C . VAL A 1 281 ? -9.107 -5.085 19.779 1.00 91.56 281 VAL A C 1
ATOM 2176 O O . VAL A 1 281 ? -7.947 -4.969 20.159 1.00 91.56 281 VAL A O 1
ATOM 2179 N N . GLN A 1 282 ? -10.137 -5.033 20.626 1.00 89.75 282 GLN A N 1
ATOM 2180 C CA . GLN A 1 282 ? -9.947 -4.822 22.063 1.00 89.75 282 GLN A CA 1
ATOM 2181 C C . GLN A 1 282 ? -9.212 -5.979 22.731 1.00 89.75 282 GLN A C 1
ATOM 2183 O O . GLN A 1 282 ? -8.378 -5.746 23.597 1.00 89.75 282 GLN A O 1
ATOM 2188 N N . GLU A 1 283 ? -9.505 -7.213 22.328 1.00 90.44 283 GLU A N 1
ATOM 2189 C CA . GLU A 1 283 ? -8.798 -8.407 22.785 1.00 90.44 283 GLU A CA 1
ATOM 2190 C C . GLU A 1 283 ? -7.310 -8.338 22.424 1.00 90.44 283 GLU A C 1
ATOM 2192 O O . GLU A 1 283 ? -6.485 -8.388 23.332 1.00 90.44 283 GLU A O 1
ATOM 2197 N N . ARG A 1 284 ? -6.971 -8.064 21.153 1.00 93.62 284 ARG A N 1
ATOM 2198 C CA . ARG A 1 284 ? -5.575 -7.880 20.710 1.00 93.62 284 ARG A CA 1
ATOM 2199 C C . ARG A 1 284 ? -4.842 -6.780 21.482 1.00 93.62 284 ARG A C 1
ATOM 2201 O O . ARG A 1 284 ? -3.672 -6.929 21.811 1.00 93.62 284 ARG A O 1
ATOM 2208 N N . VAL A 1 285 ? -5.512 -5.666 21.784 1.00 95.56 285 VAL A N 1
ATOM 2209 C CA . VAL A 1 285 ? -4.913 -4.593 22.596 1.00 95.56 285 VAL A CA 1
ATOM 2210 C C . VAL A 1 285 ? -4.708 -5.045 24.046 1.00 95.56 285 VAL A C 1
ATOM 2212 O O . VAL A 1 285 ? -3.643 -4.793 24.603 1.00 95.56 285 VAL A O 1
ATOM 2215 N N . ARG A 1 286 ? -5.673 -5.755 24.648 1.00 93.56 286 ARG A N 1
ATOM 2216 C CA . ARG A 1 286 ? -5.579 -6.266 26.029 1.00 93.56 286 ARG A CA 1
ATOM 2217 C C . ARG A 1 286 ? -4.523 -7.356 26.211 1.00 93.56 286 ARG A C 1
ATOM 2219 O O . ARG A 1 286 ? -3.974 -7.461 27.305 1.00 93.56 286 ARG A O 1
ATOM 2226 N N . GLU A 1 287 ? -4.248 -8.147 25.174 1.00 94.06 287 GLU A N 1
ATOM 2227 C CA . GLU A 1 287 ? -3.148 -9.124 25.157 1.00 94.06 287 GLU A CA 1
ATOM 2228 C C . GLU A 1 287 ? -1.785 -8.444 25.338 1.00 94.06 287 GLU A C 1
ATOM 2230 O O . GLU A 1 287 ? -0.903 -9.001 25.987 1.00 94.06 287 GLU A O 1
ATOM 2235 N N . VAL A 1 288 ? -1.635 -7.220 24.822 1.00 94.94 288 VAL A N 1
ATOM 2236 C CA . VAL A 1 288 ? -0.401 -6.429 24.915 1.00 94.94 288 VAL A CA 1
ATOM 2237 C C . VAL A 1 288 ? -0.388 -5.532 26.156 1.00 94.94 288 VAL A C 1
ATOM 2239 O O . VAL A 1 288 ? 0.629 -5.422 26.834 1.00 94.94 288 VAL A O 1
ATOM 2242 N N . SER A 1 289 ? -1.509 -4.877 26.467 1.00 94.44 289 SER A N 1
ATOM 2243 C CA . SER A 1 289 ? -1.628 -3.935 27.582 1.00 94.44 289 SER A CA 1
ATOM 2244 C C . SER A 1 289 ? -3.024 -3.972 28.195 1.00 94.44 289 SER A C 1
ATOM 2246 O O . SER A 1 289 ? -4.012 -3.555 27.588 1.00 94.44 289 SER A O 1
ATOM 2248 N N . LYS A 1 290 ? -3.103 -4.406 29.458 1.00 91.88 290 LYS A N 1
ATOM 2249 C CA . LYS A 1 290 ? -4.358 -4.439 30.230 1.00 91.88 290 LYS A CA 1
ATOM 2250 C C . LYS A 1 290 ? -4.875 -3.046 30.605 1.00 91.88 290 LYS A C 1
ATOM 2252 O O . LYS A 1 290 ? -6.049 -2.909 30.937 1.00 91.88 290 LYS A O 1
ATOM 2257 N N . GLU A 1 291 ? -4.013 -2.033 30.560 1.00 91.12 291 GLU A N 1
ATOM 2258 C CA . GLU A 1 291 ? -4.334 -0.651 30.938 1.00 91.12 291 GLU A CA 1
ATOM 2259 C C . GLU A 1 291 ? -4.827 0.189 29.753 1.00 91.12 291 GLU A C 1
ATOM 2261 O O . GLU A 1 291 ? -5.437 1.243 29.941 1.00 91.12 291 GLU A O 1
ATOM 2266 N N . THR A 1 292 ? -4.578 -0.263 28.521 1.00 95.62 292 THR A N 1
ATOM 2267 C CA . THR A 1 292 ? -4.948 0.477 27.315 1.00 95.62 292 THR A CA 1
ATOM 2268 C C . THR A 1 292 ? -6.418 0.258 26.971 1.00 95.62 292 THR A C 1
ATOM 2270 O O . THR A 1 292 ? -6.845 -0.837 26.611 1.00 95.62 292 THR A O 1
ATOM 2273 N N . SER A 1 293 ? -7.202 1.334 27.016 1.00 93.88 293 SER A N 1
ATOM 2274 C CA . SER A 1 293 ? -8.589 1.342 26.538 1.00 93.88 293 SER A CA 1
ATOM 2275 C C . SER A 1 293 ? -8.681 1.724 25.055 1.00 93.88 293 SER A C 1
ATOM 2277 O O . SER A 1 293 ? -7.943 2.586 24.584 1.00 93.88 293 SER A O 1
ATOM 2279 N N . VAL A 1 294 ? -9.605 1.117 24.303 1.00 94.12 294 VAL A N 1
ATOM 2280 C CA . VAL A 1 294 ? -9.859 1.470 22.893 1.00 94.12 294 VAL A CA 1
ATOM 2281 C C . VAL A 1 294 ? -11.113 2.335 22.789 1.00 94.12 294 VAL A C 1
ATOM 2283 O O . VAL A 1 294 ? -12.187 1.936 23.245 1.00 94.12 294 VAL A O 1
ATOM 2286 N N . VAL A 1 295 ? -10.987 3.498 22.153 1.00 93.62 295 VAL A N 1
ATOM 2287 C CA . VAL A 1 295 ? -12.092 4.401 21.817 1.00 93.62 295 VAL A CA 1
ATOM 2288 C C . VAL A 1 295 ? -12.274 4.427 20.310 1.00 93.62 295 VAL A C 1
ATOM 2290 O O . VAL A 1 295 ? -11.508 5.042 19.574 1.00 93.62 295 VAL A O 1
ATOM 2293 N N . ALA A 1 296 ? -13.317 3.747 19.859 1.00 93.31 296 ALA A N 1
ATOM 2294 C CA . ALA A 1 296 ? -13.700 3.672 18.463 1.00 93.31 296 ALA A CA 1
ATOM 2295 C C . ALA A 1 296 ? -15.219 3.458 18.367 1.00 93.31 296 ALA A C 1
ATOM 2297 O O . ALA A 1 296 ? -15.792 2.811 19.253 1.00 93.31 296 ALA A O 1
ATOM 2298 N N . PRO A 1 297 ? -15.888 3.975 17.320 1.00 91.88 297 PRO A N 1
ATOM 2299 C CA . PRO A 1 297 ? -17.305 3.731 17.102 1.00 91.88 297 PRO A CA 1
ATOM 2300 C C . PRO A 1 297 ? -17.574 2.237 16.958 1.00 91.88 297 PRO A C 1
ATOM 2302 O O . PRO A 1 297 ? -16.868 1.538 16.227 1.00 91.88 297 PRO A O 1
ATOM 2305 N N . VAL A 1 298 ? -18.628 1.744 17.604 1.00 87.62 298 VAL A N 1
ATOM 2306 C CA . VAL A 1 298 ? -19.049 0.354 17.415 1.00 87.62 298 VAL A CA 1
ATOM 2307 C C . VAL A 1 298 ? -19.566 0.199 15.980 1.00 87.62 298 VAL A C 1
ATOM 2309 O O . VAL A 1 298 ? -20.456 0.961 15.587 1.00 87.62 298 VAL A O 1
ATOM 2312 N N . PRO A 1 299 ? -19.089 -0.796 15.201 1.00 81.12 299 PRO A N 1
ATOM 2313 C CA . PRO A 1 299 ? -19.582 -1.027 13.850 1.00 81.12 299 PRO A CA 1
ATOM 2314 C C . PRO A 1 299 ? -21.114 -1.087 13.803 1.00 81.12 299 PRO A C 1
ATOM 2316 O O . PRO A 1 299 ? -21.732 -1.777 14.631 1.00 81.12 299 PRO A O 1
ATOM 2319 N N . PRO A 1 300 ? -21.766 -0.369 12.871 1.00 76.50 300 PRO A N 1
ATOM 2320 C CA . PRO A 1 300 ? -23.216 -0.388 12.779 1.00 76.50 300 PRO A CA 1
ATOM 2321 C C . PRO A 1 300 ? -23.694 -1.815 12.500 1.00 76.50 300 PRO A C 1
ATOM 2323 O O . PRO A 1 300 ? -23.059 -2.572 11.763 1.00 76.50 300 PRO A O 1
ATOM 2326 N N . ALA A 1 301 ? -24.822 -2.205 13.094 1.00 74.50 301 ALA A N 1
ATOM 2327 C CA . ALA A 1 301 ? -25.482 -3.422 12.651 1.00 74.50 301 ALA A CA 1
ATOM 2328 C C . ALA A 1 301 ? -26.159 -3.085 11.321 1.00 74.50 301 ALA A C 1
ATOM 2330 O O . ALA A 1 301 ? -27.193 -2.429 11.311 1.00 74.50 301 ALA A O 1
ATOM 2331 N N . VAL A 1 302 ? -25.547 -3.466 10.204 1.00 69.25 302 VAL A N 1
ATOM 2332 C CA . VAL A 1 302 ? -26.108 -3.216 8.871 1.00 69.25 302 VAL A CA 1
ATOM 2333 C C . VAL A 1 302 ? -26.756 -4.493 8.358 1.00 69.25 302 VAL A C 1
ATOM 2335 O O . VAL A 1 302 ? -26.191 -5.580 8.500 1.00 69.25 302 VAL A O 1
ATOM 2338 N N . ASN A 1 303 ? -27.928 -4.367 7.741 1.00 70.44 303 ASN A N 1
ATOM 2339 C CA . ASN A 1 303 ? -28.538 -5.440 6.969 1.00 70.44 303 ASN A CA 1
ATOM 2340 C C . ASN A 1 303 ? -28.609 -5.009 5.498 1.00 70.44 303 ASN A C 1
ATOM 2342 O O . ASN A 1 303 ? -29.106 -3.928 5.197 1.00 70.44 303 ASN A O 1
ATOM 2346 N N . LYS A 1 304 ? -28.083 -5.834 4.585 1.00 61.69 304 LYS A N 1
ATOM 2347 C CA . LYS A 1 304 ? -27.806 -5.450 3.186 1.00 61.69 304 LYS A CA 1
ATOM 2348 C C . LYS A 1 304 ? -29.049 -5.087 2.359 1.00 61.69 304 LYS A C 1
ATOM 2350 O O . LYS A 1 304 ? -28.896 -4.498 1.300 1.00 61.69 304 LYS A O 1
ATOM 2355 N N . ALA A 1 305 ? -30.247 -5.429 2.826 1.00 70.88 305 ALA A N 1
ATOM 2356 C CA . ALA A 1 305 ? -31.500 -5.258 2.088 1.00 70.88 305 ALA A CA 1
ATOM 2357 C C . ALA A 1 305 ? -32.469 -4.245 2.734 1.00 70.88 305 ALA A C 1
ATOM 2359 O O . ALA A 1 305 ? -33.669 -4.312 2.500 1.00 70.88 305 ALA A O 1
ATOM 2360 N N . GLY A 1 306 ? -31.983 -3.345 3.601 1.00 74.25 306 GLY A N 1
ATOM 2361 C CA . GLY A 1 306 ? -32.826 -2.322 4.244 1.00 74.25 306 GLY A CA 1
ATOM 2362 C C . GLY A 1 306 ? -33.823 -2.858 5.280 1.00 74.25 306 GLY A C 1
ATOM 2363 O O . GLY A 1 306 ? -34.544 -2.083 5.895 1.00 74.25 306 GLY A O 1
ATOM 2364 N N . HIS A 1 307 ? -33.853 -4.173 5.508 1.00 86.75 307 HIS A N 1
ATOM 2365 C CA . HIS A 1 307 ? -34.630 -4.768 6.589 1.00 86.75 307 HIS A CA 1
ATOM 2366 C C . HIS A 1 307 ? -34.116 -4.331 7.959 1.00 86.75 307 HIS A C 1
ATOM 2368 O O . HIS A 1 307 ? -32.932 -4.002 8.097 1.00 86.75 307 HIS A O 1
ATOM 2374 N N . PHE A 1 308 ? -34.958 -4.494 8.986 1.00 87.81 308 PHE A N 1
ATOM 2375 C CA . PHE A 1 308 ? -34.564 -4.321 10.380 1.00 87.81 308 PHE A CA 1
ATOM 2376 C C . PHE A 1 308 ? -33.201 -4.965 10.637 1.00 87.81 308 PHE A C 1
ATOM 2378 O O . PHE A 1 308 ? -32.913 -6.115 10.265 1.00 87.81 308 PHE A O 1
ATOM 2385 N N . SER A 1 309 ? -32.323 -4.172 11.221 1.00 88.38 309 SER A N 1
ATOM 2386 C CA . SER A 1 309 ? -31.010 -4.567 11.682 1.00 88.38 309 SER A CA 1
ATOM 2387 C C . SER A 1 309 ? -31.123 -5.260 13.034 1.00 88.38 309 SER A C 1
ATOM 2389 O O . SER A 1 309 ? -32.199 -5.420 13.596 1.00 88.38 309 SER A O 1
ATOM 2391 N N . LYS A 1 310 ? -29.992 -5.682 13.593 1.00 87.81 310 LYS A N 1
ATOM 2392 C CA . LYS A 1 310 ? -29.960 -6.155 14.978 1.00 87.81 310 LYS A CA 1
ATOM 2393 C C . LYS A 1 310 ? -30.230 -5.033 15.990 1.00 87.81 310 LYS A C 1
ATOM 2395 O O . LYS A 1 310 ? -30.699 -5.325 17.080 1.00 87.81 310 LYS A O 1
ATOM 2400 N N . SER A 1 311 ? -29.946 -3.778 15.636 1.00 85.62 311 SER A N 1
ATOM 2401 C CA . SER A 1 311 ? -30.137 -2.628 16.533 1.00 85.62 311 SER A CA 1
ATOM 2402 C C . SER A 1 311 ? -31.611 -2.338 16.823 1.00 85.62 311 SER A C 1
ATOM 2404 O O . SER A 1 311 ? -31.900 -1.659 17.799 1.00 85.62 311 SER A O 1
ATOM 2406 N N . ASP A 1 312 ? -32.518 -2.849 15.987 1.00 89.44 312 ASP A N 1
ATOM 2407 C CA . ASP A 1 312 ? -33.969 -2.692 16.130 1.00 89.44 312 ASP A CA 1
ATOM 2408 C C . ASP A 1 312 ? -34.581 -3.733 17.087 1.00 89.44 312 ASP A C 1
ATOM 2410 O O . ASP A 1 312 ? -35.773 -3.700 17.374 1.00 89.44 312 ASP A O 1
ATOM 2414 N N . PHE A 1 313 ? -33.774 -4.679 17.579 1.00 91.62 313 PHE A N 1
ATOM 2415 C CA . PHE A 1 313 ? -34.193 -5.714 18.521 1.00 91.62 313 PHE A CA 1
ATOM 2416 C C . PHE A 1 313 ? -33.658 -5.382 19.911 1.00 91.62 313 PHE A C 1
ATOM 2418 O O . PHE A 1 313 ? -32.483 -5.044 20.074 1.00 91.62 313 PHE A O 1
ATOM 2425 N N . VAL A 1 314 ? -34.504 -5.543 20.925 1.00 92.62 314 VAL A N 1
ATOM 2426 C CA . VAL A 1 314 ? -34.087 -5.438 22.326 1.00 92.62 314 VAL A CA 1
ATOM 2427 C C . VAL A 1 314 ? -33.574 -6.805 22.755 1.00 92.62 314 VAL A C 1
ATOM 2429 O O . VAL A 1 314 ? -34.314 -7.783 22.719 1.00 92.62 314 VAL A O 1
ATOM 2432 N N . ILE A 1 315 ? -32.294 -6.889 23.111 1.00 92.50 315 ILE A N 1
ATOM 2433 C CA . ILE A 1 315 ? -31.665 -8.124 23.590 1.00 92.50 315 ILE A CA 1
ATOM 2434 C C . ILE A 1 315 ? -31.368 -7.927 25.069 1.00 92.50 315 ILE A C 1
ATOM 2436 O O . ILE A 1 315 ? -30.515 -7.108 25.405 1.00 92.50 315 ILE A O 1
ATOM 2440 N N . ASP A 1 316 ? -32.058 -8.667 25.928 1.00 91.69 316 ASP A N 1
ATOM 2441 C CA . ASP A 1 316 ? -31.767 -8.708 27.356 1.00 91.69 316 ASP A CA 1
ATOM 2442 C C . ASP A 1 316 ? -30.852 -9.903 27.625 1.00 91.69 316 ASP A C 1
ATOM 2444 O O . ASP A 1 316 ? -31.263 -11.066 27.555 1.00 91.69 316 ASP A O 1
ATOM 2448 N N . THR A 1 317 ? -29.579 -9.618 27.885 1.00 90.06 317 THR A N 1
ATOM 2449 C CA . THR A 1 317 ? -28.587 -10.658 28.149 1.00 90.06 317 THR A CA 1
ATOM 2450 C C . THR A 1 317 ? -28.713 -11.270 29.533 1.00 90.06 317 THR A C 1
ATOM 2452 O O . THR A 1 317 ? -28.196 -12.368 29.706 1.00 90.06 317 THR A O 1
ATOM 2455 N N . ASP A 1 318 ? -29.365 -10.598 30.483 1.00 89.06 318 ASP A N 1
ATOM 2456 C CA . ASP A 1 318 ? -29.498 -11.049 31.870 1.00 89.06 318 ASP A CA 1
ATOM 2457 C C . ASP A 1 318 ? -30.755 -11.927 32.019 1.00 89.06 318 ASP A C 1
ATOM 2459 O O . ASP A 1 318 ? -30.684 -13.013 32.588 1.00 89.06 318 ASP A O 1
ATOM 2463 N N . ALA A 1 319 ? -31.875 -11.530 31.402 1.00 91.19 319 ALA A N 1
ATOM 2464 C CA . ALA A 1 319 ? -33.089 -12.351 31.293 1.00 91.19 319 ALA A CA 1
ATOM 2465 C C . ALA A 1 319 ? -33.027 -13.394 30.156 1.00 91.19 319 ALA A C 1
ATOM 2467 O O . ALA A 1 319 ? -33.925 -14.226 30.017 1.00 91.19 319 ALA A O 1
ATOM 2468 N N . HIS A 1 320 ? -31.986 -13.334 29.320 1.00 92.44 320 HIS A N 1
ATOM 2469 C CA . HIS A 1 320 ? -31.801 -14.167 28.129 1.00 92.44 320 HIS A CA 1
ATOM 2470 C C . HIS A 1 320 ? -32.997 -14.118 27.167 1.00 92.44 320 HIS A C 1
ATOM 2472 O O . HIS A 1 320 ? -33.513 -15.151 26.731 1.00 92.44 320 HIS A O 1
ATOM 2478 N N . THR A 1 321 ? -33.438 -12.908 26.819 1.00 94.69 321 THR A N 1
ATOM 2479 C CA . THR A 1 321 ? -34.569 -12.692 25.908 1.00 94.69 321 THR A CA 1
ATOM 2480 C C . THR A 1 321 ? -34.209 -11.817 24.711 1.00 94.69 321 THR A C 1
ATOM 2482 O O . THR A 1 321 ? -33.261 -11.030 24.736 1.00 94.69 321 THR A O 1
ATOM 2485 N N . VAL A 1 322 ? -34.962 -11.979 23.623 1.00 94.88 322 VAL A N 1
ATOM 2486 C CA . VAL A 1 322 ? -34.914 -11.115 22.439 1.00 94.88 322 VAL A CA 1
ATOM 2487 C C . VAL A 1 322 ? -36.329 -10.661 22.107 1.00 94.88 322 VAL A C 1
ATOM 2489 O O . VAL A 1 322 ? -37.200 -11.498 21.875 1.00 94.88 322 VAL A O 1
ATOM 2492 N N . THR A 1 323 ? -36.536 -9.349 22.031 1.00 95.00 323 THR A N 1
ATOM 2493 C CA . THR A 1 323 ? -37.802 -8.715 21.648 1.00 95.00 323 THR A CA 1
ATOM 2494 C C . THR A 1 323 ? -37.656 -8.035 20.291 1.00 95.00 323 THR A C 1
ATOM 2496 O O . THR A 1 323 ? -36.719 -7.264 20.070 1.00 95.00 323 THR A O 1
ATOM 2499 N N . CYS A 1 324 ? -38.566 -8.332 19.363 1.00 93.50 324 CYS A N 1
ATOM 2500 C CA . CYS A 1 324 ? -38.567 -7.744 18.024 1.00 93.50 324 CYS A CA 1
ATOM 2501 C C . CYS A 1 324 ? -39.333 -6.407 17.955 1.00 93.50 324 CYS A C 1
ATOM 2503 O O . CYS A 1 324 ? -40.105 -6.104 18.865 1.00 93.50 324 CYS A O 1
ATOM 2505 N N . PRO A 1 325 ? -39.204 -5.639 16.851 1.00 92.75 325 PRO A N 1
ATOM 2506 C CA . PRO A 1 325 ? -39.950 -4.390 16.647 1.00 92.75 325 PRO A CA 1
ATOM 2507 C C . PRO A 1 325 ? -41.479 -4.525 16.705 1.00 92.75 325 PRO A C 1
ATOM 2509 O O . PRO A 1 325 ? -42.166 -3.559 17.009 1.00 92.75 325 PRO A O 1
ATOM 2512 N N . ALA A 1 326 ? -42.020 -5.718 16.429 1.00 92.00 326 ALA A N 1
ATOM 2513 C CA . ALA A 1 326 ? -43.452 -6.009 16.544 1.00 92.00 326 ALA A CA 1
ATOM 2514 C C . ALA A 1 326 ? -43.893 -6.355 17.985 1.00 92.00 326 ALA A C 1
ATOM 2516 O O . ALA A 1 326 ? -45.045 -6.714 18.202 1.00 92.00 326 ALA A O 1
ATOM 2517 N N . GLY A 1 327 ? -42.983 -6.298 18.965 1.00 92.38 327 GLY A N 1
ATOM 2518 C CA . GLY A 1 327 ? -43.266 -6.566 20.378 1.00 92.38 327 GLY A CA 1
ATOM 2519 C C . GLY A 1 327 ? -43.243 -8.043 20.782 1.00 92.38 327 GLY A C 1
ATOM 2520 O O . GLY A 1 327 ? -43.540 -8.365 21.928 1.00 92.38 327 GLY A O 1
ATOM 2521 N N . HIS A 1 328 ? -42.888 -8.968 19.885 1.00 92.94 328 HIS A N 1
ATOM 2522 C CA . HIS A 1 328 ? -42.778 -10.385 20.241 1.00 92.94 328 HIS A CA 1
ATOM 2523 C C . HIS A 1 328 ? -41.444 -10.684 20.923 1.00 92.94 328 HIS A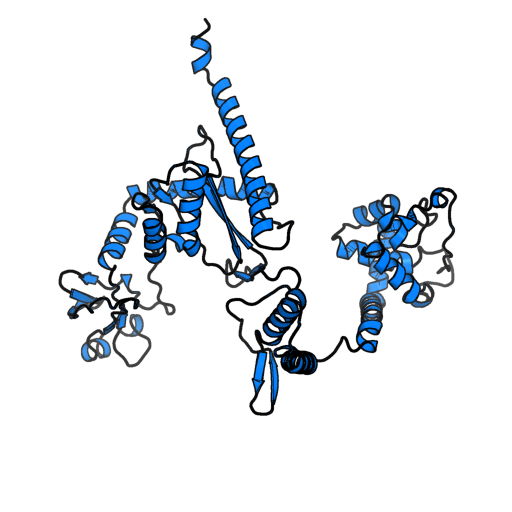 C 1
ATOM 2525 O O . HIS A 1 328 ? -40.383 -10.439 20.345 1.00 92.94 328 HIS A O 1
ATOM 2531 N N . THR A 1 329 ? -41.514 -11.275 22.115 1.00 95.00 329 THR A N 1
ATOM 2532 C CA . THR A 1 329 ? -40.356 -11.695 22.912 1.00 95.00 329 THR A CA 1
ATOM 2533 C C . THR A 1 329 ? -40.185 -13.210 22.878 1.00 95.00 329 THR A C 1
ATOM 2535 O O . THR A 1 329 ? -41.164 -13.950 22.982 1.00 95.00 329 THR A O 1
ATOM 2538 N N . ILE A 1 330 ? -38.940 -13.672 22.756 1.00 94.75 330 ILE A N 1
ATOM 2539 C CA . ILE A 1 330 ? -38.565 -15.080 22.913 1.00 94.75 330 ILE A CA 1
ATOM 2540 C C . ILE A 1 330 ? -37.386 -15.219 23.876 1.00 94.75 330 ILE A C 1
ATOM 2542 O O . ILE A 1 330 ? -36.468 -14.398 23.863 1.00 94.75 330 ILE A O 1
ATOM 2546 N N . SER A 1 331 ? -37.402 -16.267 24.695 1.00 93.81 331 SER A N 1
ATOM 2547 C CA . SER A 1 331 ? -36.277 -16.637 25.555 1.00 93.81 331 SER A CA 1
ATOM 2548 C C . SER A 1 331 ? -35.305 -17.549 24.814 1.00 93.81 331 SER A C 1
ATOM 2550 O O . SER A 1 331 ? -35.693 -18.338 23.952 1.00 93.81 331 SER A O 1
ATOM 2552 N N . TYR A 1 332 ? -34.029 -17.475 25.168 1.00 91.31 332 TYR A N 1
ATOM 2553 C CA . TYR A 1 332 ? -32.999 -18.354 24.637 1.00 91.31 332 TYR A CA 1
ATOM 2554 C C . TYR A 1 332 ? -32.165 -18.961 25.760 1.00 91.31 332 TYR A C 1
ATOM 2556 O O . TYR A 1 332 ? -32.012 -18.380 26.828 1.00 91.31 332 TYR A O 1
ATOM 2564 N N . VAL A 1 333 ? -31.546 -20.110 25.492 1.00 86.31 333 VAL A N 1
ATOM 2565 C CA . VAL A 1 333 ? -30.561 -20.701 26.405 1.00 86.31 333 VAL A CA 1
ATOM 2566 C C . VAL A 1 333 ? -29.158 -20.289 25.951 1.00 86.31 333 VAL A C 1
ATOM 2568 O O . VAL A 1 333 ? -28.781 -20.597 24.812 1.00 86.31 333 VAL A O 1
ATOM 2571 N N . PRO A 1 334 ? -28.372 -19.589 26.790 1.00 82.12 334 PRO A N 1
ATOM 2572 C CA . PRO A 1 334 ? -27.006 -19.215 26.454 1.00 82.12 334 PRO A CA 1
ATOM 2573 C C . PRO A 1 334 ? -26.158 -20.446 26.146 1.00 82.12 334 PRO A C 1
ATOM 2575 O O . PRO A 1 334 ? -26.120 -21.409 26.914 1.00 82.12 334 PRO A O 1
ATOM 2578 N N . LYS A 1 335 ? -25.437 -20.422 25.024 1.00 79.88 335 LYS A N 1
ATOM 2579 C CA . LYS A 1 335 ? -24.483 -21.495 24.717 1.00 79.88 335 LYS A CA 1
ATOM 2580 C C . LYS A 1 335 ? -23.190 -21.268 25.494 1.00 79.88 335 LYS A C 1
ATOM 2582 O O . LYS A 1 335 ? -22.618 -20.182 25.427 1.00 79.88 335 LYS A O 1
ATOM 2587 N N . LYS A 1 336 ? -22.687 -22.311 26.168 1.00 67.44 336 LYS A N 1
ATOM 2588 C CA . LYS A 1 336 ? -21.361 -22.264 26.801 1.00 67.44 336 LYS A CA 1
ATOM 2589 C C . LYS A 1 336 ? -20.282 -21.963 25.745 1.00 67.44 336 LYS A C 1
ATOM 2591 O O . LYS A 1 336 ? -20.335 -22.548 24.654 1.00 67.44 336 LYS A O 1
ATOM 2596 N N . PRO A 1 337 ? -19.304 -21.091 26.047 1.00 63.44 337 PRO A N 1
ATOM 2597 C CA . PRO A 1 337 ? -18.136 -20.906 25.196 1.00 63.44 337 PRO A CA 1
ATOM 2598 C C . PRO A 1 337 ? -17.415 -22.247 25.026 1.00 63.44 337 PRO A C 1
ATOM 2600 O O . PRO A 1 337 ? -17.222 -22.970 26.002 1.00 63.44 337 PRO A O 1
ATOM 2603 N N . ARG A 1 338 ? -17.031 -22.598 23.795 1.00 62.19 338 ARG A N 1
ATOM 2604 C CA . ARG A 1 338 ? -16.143 -23.743 23.549 1.00 62.19 338 ARG A CA 1
ATOM 2605 C C . ARG A 1 338 ? -14.711 -23.225 23.400 1.00 62.19 338 ARG A C 1
ATOM 2607 O O . ARG A 1 338 ? -14.543 -22.181 22.762 1.00 62.19 338 ARG A O 1
ATOM 2614 N N . PRO A 1 339 ? -13.693 -23.936 23.918 1.00 53.09 339 PRO A N 1
ATOM 2615 C CA . PRO A 1 339 ? -12.299 -23.601 23.638 1.00 53.09 339 PRO A CA 1
ATOM 2616 C C . PRO A 1 339 ? -12.085 -23.502 22.122 1.00 53.09 339 PRO A C 1
ATOM 2618 O O . PRO A 1 339 ? -12.564 -24.356 21.376 1.00 53.09 339 PRO A O 1
ATOM 2621 N N . ASN A 1 340 ? -11.421 -22.440 21.662 1.00 55.59 340 ASN A N 1
ATOM 2622 C CA . ASN A 1 340 ? -11.090 -22.185 20.251 1.00 55.59 340 ASN A CA 1
ATOM 2623 C C . ASN A 1 340 ? -12.279 -22.054 19.273 1.00 55.59 340 ASN A C 1
ATOM 2625 O O . ASN A 1 340 ? -12.079 -22.024 18.060 1.00 55.59 340 ASN A O 1
ATOM 2629 N N . MET A 1 341 ? -13.519 -21.910 19.760 1.00 53.53 341 MET A N 1
ATOM 2630 C CA . MET A 1 341 ? -14.687 -21.648 18.914 1.00 53.53 341 MET A CA 1
ATOM 2631 C C . MET A 1 341 ? -15.464 -20.445 19.445 1.00 53.53 341 MET A C 1
ATOM 2633 O O . MET A 1 341 ? -16.070 -20.510 20.513 1.00 53.53 341 MET A O 1
ATOM 2637 N N . LYS A 1 342 ? -15.522 -19.353 18.667 1.00 56.09 342 LYS A N 1
ATOM 2638 C CA . LYS A 1 342 ? -16.402 -18.219 18.994 1.00 56.09 342 LYS A CA 1
ATOM 2639 C C . LYS A 1 342 ? -17.845 -18.740 19.064 1.00 56.09 342 LYS A C 1
ATOM 2641 O O . LYS A 1 342 ? -18.334 -19.237 18.041 1.00 56.09 342 LYS A O 1
ATOM 2646 N N . PRO A 1 343 ? -18.539 -18.663 20.215 1.00 55.66 343 PRO A N 1
ATOM 2647 C CA . PRO A 1 343 ? -19.900 -19.164 20.327 1.00 55.66 343 PRO A CA 1
ATOM 2648 C C . PRO A 1 343 ? -20.802 -18.357 19.387 1.00 55.66 343 PRO A C 1
ATOM 2650 O O . PRO A 1 343 ? -21.128 -17.198 19.632 1.00 55.66 343 PRO A O 1
ATOM 2653 N N . LYS A 1 344 ? -21.185 -18.959 18.257 1.00 66.62 344 LYS A N 1
ATOM 2654 C CA . LYS A 1 344 ? -22.207 -18.405 17.365 1.00 66.62 344 LYS A CA 1
ATOM 2655 C C . LYS A 1 344 ? -23.563 -18.817 17.917 1.00 66.62 344 LYS A C 1
ATOM 2657 O O . LYS A 1 344 ? -24.113 -19.850 17.533 1.00 66.62 344 LYS A O 1
ATOM 2662 N N . GLN A 1 345 ? -24.087 -18.030 18.846 1.00 83.44 345 GLN A N 1
ATOM 2663 C CA . GLN A 1 345 ? -25.459 -18.200 19.284 1.00 83.44 345 GLN A CA 1
ATOM 2664 C C . GLN A 1 345 ? -26.395 -17.493 18.305 1.00 83.44 345 GLN A C 1
ATOM 2666 O O . GLN A 1 345 ? -26.293 -16.291 18.066 1.00 83.44 345 GLN A O 1
ATOM 2671 N N . VAL A 1 346 ? -27.283 -18.270 17.694 1.00 88.00 346 VAL A N 1
ATOM 2672 C CA . VAL A 1 346 ? -28.326 -17.781 16.795 1.00 88.00 346 VAL A CA 1
ATOM 2673 C C . VAL A 1 346 ? -29.658 -18.111 17.449 1.00 88.00 346 VAL A C 1
ATOM 2675 O O . VAL A 1 346 ? -29.899 -19.267 17.789 1.00 88.00 346 VAL A O 1
ATOM 2678 N N . VAL A 1 347 ? -30.469 -17.083 17.662 1.00 90.38 347 VAL A N 1
ATOM 2679 C CA . VAL A 1 347 ? -31.820 -17.160 18.216 1.00 90.38 347 VAL A CA 1
ATOM 2680 C C . VAL A 1 347 ? -32.790 -16.959 17.062 1.00 90.38 347 VAL A C 1
ATOM 2682 O O . VAL A 1 347 ? -32.649 -15.999 16.304 1.00 90.38 347 VAL A O 1
ATOM 2685 N N . PHE A 1 348 ? -33.742 -17.867 16.900 1.00 91.81 348 PHE A N 1
ATOM 2686 C CA . PHE A 1 348 ? -34.810 -17.740 15.912 1.00 91.81 348 PHE A CA 1
ATOM 2687 C C . PHE A 1 348 ? -36.049 -17.197 16.612 1.00 91.81 348 PHE A C 1
ATOM 2689 O O . PHE A 1 348 ? -36.376 -17.664 17.697 1.00 91.81 348 PHE A O 1
ATOM 2696 N N . MET A 1 349 ? -36.705 -16.203 16.018 1.00 93.00 349 MET A N 1
ATOM 2697 C CA . MET A 1 349 ? -38.022 -15.755 16.467 1.00 93.00 349 MET A CA 1
ATOM 2698 C C . MET A 1 349 ? -39.068 -16.850 16.205 1.00 93.00 349 MET A C 1
ATOM 2700 O O . MET A 1 349 ? -38.850 -17.737 15.381 1.00 93.00 349 MET A O 1
ATOM 2704 N N . ASP A 1 350 ? -40.211 -16.764 16.880 1.00 91.44 350 ASP A N 1
ATOM 2705 C CA . ASP A 1 350 ? -41.340 -17.677 16.684 1.00 91.44 350 ASP A CA 1
ATOM 2706 C C . ASP A 1 350 ? -41.831 -17.655 15.227 1.00 91.44 350 ASP A C 1
ATOM 2708 O O . ASP A 1 350 ? -42.096 -16.587 14.666 1.00 91.44 350 ASP A O 1
ATOM 2712 N N . GLU A 1 351 ? -41.914 -18.827 14.600 1.00 91.62 351 GLU A N 1
ATOM 2713 C CA . GLU A 1 351 ? -42.239 -18.940 13.181 1.00 91.62 351 GLU A CA 1
ATOM 2714 C C . GLU A 1 351 ? -43.678 -18.547 12.867 1.00 91.62 351 GLU A C 1
ATOM 2716 O O . GLU A 1 351 ? -43.877 -17.734 11.963 1.00 91.62 351 GLU A O 1
ATOM 2721 N N . ALA A 1 352 ? -44.654 -19.037 13.632 1.00 89.62 352 ALA A N 1
ATOM 2722 C CA . ALA A 1 352 ? -46.067 -18.737 13.416 1.00 89.62 352 ALA A CA 1
ATOM 2723 C C . ALA A 1 352 ? -46.324 -17.229 13.544 1.00 89.62 352 ALA A C 1
ATOM 2725 O O . ALA A 1 352 ? -46.856 -16.603 12.626 1.00 89.62 352 ALA A O 1
ATOM 2726 N N . LYS A 1 353 ? -45.804 -16.610 14.613 1.00 90.38 353 LYS A N 1
ATOM 2727 C CA . LYS A 1 353 ? -45.906 -15.156 14.814 1.00 90.38 353 LYS A CA 1
ATOM 2728 C C . LYS A 1 353 ? -45.206 -14.373 13.709 1.00 90.38 353 LYS A C 1
ATOM 2730 O O . LYS A 1 353 ? -45.688 -13.321 13.304 1.00 90.38 353 LYS A O 1
ATOM 2735 N N . CYS A 1 354 ? -44.072 -14.859 13.196 1.00 90.19 354 CYS A N 1
ATOM 2736 C CA . CYS A 1 354 ? -43.393 -14.194 12.086 1.00 90.19 354 CYS A CA 1
ATOM 2737 C C . CYS A 1 354 ? -44.168 -14.295 10.767 1.00 90.19 354 CYS A C 1
ATOM 2739 O O . CYS A 1 354 ? -44.029 -13.383 9.951 1.00 90.19 354 CYS A O 1
ATOM 2741 N N . GLN A 1 355 ? -44.894 -15.386 10.494 1.00 89.38 355 GLN A N 1
ATOM 2742 C CA . GLN A 1 355 ? -45.668 -15.532 9.249 1.00 89.38 355 GLN A CA 1
ATOM 2743 C C . GLN A 1 355 ? -46.835 -14.545 9.195 1.00 89.38 355 GLN A C 1
ATOM 2745 O O . GLN A 1 355 ? -47.060 -13.929 8.157 1.00 89.38 355 GLN A O 1
ATOM 2750 N N . GLU A 1 356 ? -47.510 -14.340 10.323 1.00 89.88 356 GLU A N 1
ATOM 2751 C CA . GLU A 1 356 ? -48.675 -13.453 10.438 1.00 89.88 356 GLU A CA 1
ATOM 2752 C C . GLU A 1 356 ? -48.298 -11.987 10.738 1.00 89.88 356 GLU A C 1
ATOM 2754 O O . GLU A 1 356 ? -49.160 -11.114 10.819 1.00 89.88 356 GLU A O 1
ATOM 2759 N N . CYS A 1 357 ? -47.005 -11.686 10.906 1.00 91.06 357 CYS A N 1
ATOM 2760 C CA . CYS A 1 357 ? -46.539 -10.368 11.330 1.00 91.06 357 CYS A CA 1
ATOM 2761 C C . CYS A 1 357 ? -46.725 -9.293 10.235 1.00 91.06 357 CYS A C 1
ATOM 2763 O O . CYS A 1 357 ? -46.112 -9.403 9.167 1.00 91.06 357 CYS A O 1
ATOM 2765 N N . PRO A 1 358 ? -47.415 -8.168 10.519 1.00 91.19 358 PRO A N 1
ATOM 2766 C CA . PRO A 1 358 ? -47.568 -7.056 9.570 1.00 91.19 358 PRO A CA 1
ATOM 2767 C C . PRO A 1 358 ? -46.238 -6.430 9.120 1.00 91.19 358 PRO A C 1
ATOM 2769 O O . PRO A 1 358 ? -46.130 -5.884 8.025 1.00 91.19 358 PRO A O 1
ATOM 2772 N N . LEU A 1 359 ? -45.197 -6.528 9.953 1.00 91.62 359 LEU A N 1
ATOM 2773 C CA . LEU A 1 359 ? -43.867 -5.978 9.681 1.00 91.62 359 LEU A CA 1
ATOM 2774 C C . LEU A 1 359 ? -42.931 -6.964 8.953 1.00 91.62 359 LEU A C 1
ATOM 2776 O O . LEU A 1 359 ? -41.748 -6.666 8.770 1.00 91.62 359 LEU A O 1
ATOM 2780 N N . ARG A 1 360 ? -43.420 -8.140 8.526 1.00 89.69 360 ARG A N 1
ATOM 2781 C CA . ARG A 1 360 ? -42.590 -9.216 7.951 1.00 89.69 360 ARG A CA 1
ATOM 2782 C C . ARG A 1 360 ? -41.767 -8.762 6.745 1.00 89.69 360 ARG A C 1
ATOM 2784 O O . ARG A 1 360 ? -40.570 -9.046 6.705 1.00 89.69 360 ARG A O 1
ATOM 2791 N N . ALA A 1 361 ? -42.369 -8.013 5.817 1.00 88.75 361 ALA A N 1
ATOM 2792 C CA . ALA A 1 361 ? -41.695 -7.509 4.614 1.00 88.75 361 ALA A CA 1
ATOM 2793 C C . ALA A 1 361 ? -40.492 -6.599 4.939 1.00 88.75 361 ALA A C 1
ATOM 2795 O O . ALA A 1 361 ? -39.488 -6.593 4.228 1.00 88.75 361 ALA A O 1
ATOM 2796 N N . GLN A 1 362 ? -40.552 -5.880 6.065 1.00 89.31 362 GLN A N 1
ATOM 2797 C CA . GLN A 1 362 ? -39.454 -5.051 6.569 1.00 89.31 362 GLN A CA 1
ATOM 2798 C C . GLN A 1 362 ? -38.459 -5.850 7.433 1.00 89.31 362 GLN A C 1
ATOM 2800 O O . GLN A 1 362 ? -37.403 -5.336 7.787 1.00 89.31 362 GLN A O 1
ATOM 2805 N N . CYS A 1 363 ? -38.741 -7.111 7.772 1.00 87.81 363 CYS A N 1
ATOM 2806 C CA . CYS A 1 363 ? -37.943 -7.910 8.704 1.00 87.81 363 CYS A CA 1
ATOM 2807 C C . CYS A 1 363 ? -37.127 -9.027 8.029 1.00 87.81 363 CYS A C 1
ATOM 2809 O O . CYS A 1 363 ? -35.959 -9.230 8.379 1.00 87.81 363 CYS A O 1
ATOM 2811 N N . VAL A 1 364 ? -37.707 -9.767 7.079 1.00 87.38 364 VAL A N 1
ATOM 2812 C CA . VAL A 1 364 ? -37.077 -10.927 6.421 1.00 87.38 364 VAL A CA 1
ATOM 2813 C C . VAL A 1 364 ? -37.441 -11.003 4.938 1.00 87.38 364 VAL A C 1
ATOM 2815 O O . VAL A 1 364 ? -38.560 -10.684 4.556 1.00 87.38 364 VAL A O 1
ATOM 2818 N N . ASN A 1 365 ? -36.512 -11.499 4.117 1.00 79.56 365 ASN A N 1
ATOM 2819 C CA . ASN A 1 365 ? -36.747 -11.833 2.710 1.00 79.56 365 ASN A CA 1
ATOM 2820 C C . ASN A 1 365 ? -36.679 -13.362 2.563 1.00 79.56 365 ASN A C 1
ATOM 2822 O O . ASN A 1 365 ? -35.603 -13.926 2.370 1.00 79.56 365 ASN A O 1
ATOM 2826 N N . GLY A 1 366 ? -37.793 -14.063 2.794 1.00 79.31 366 GLY A N 1
ATOM 2827 C CA . GLY A 1 366 ? -37.832 -15.527 2.718 1.00 79.31 366 GLY A CA 1
ATOM 2828 C C . GLY A 1 366 ? -38.963 -16.185 3.508 1.00 79.31 366 GLY A C 1
ATOM 2829 O O . GLY A 1 366 ? -39.786 -15.519 4.136 1.00 79.31 366 GLY A O 1
ATOM 2830 N N . LYS A 1 367 ? -38.990 -17.524 3.472 1.00 76.88 367 LYS A N 1
ATOM 2831 C CA . LYS A 1 367 ? -40.055 -18.348 4.071 1.00 76.88 367 LYS A CA 1
ATOM 2832 C C . LYS A 1 367 ? -39.868 -18.649 5.564 1.00 76.88 367 LYS A C 1
ATOM 2834 O O . LYS A 1 367 ? -40.831 -19.054 6.188 1.00 76.88 367 LYS A O 1
ATOM 2839 N N . GLY A 1 368 ? -38.689 -18.418 6.145 1.00 85.44 368 GLY A N 1
ATOM 2840 C CA . GLY A 1 368 ? -38.404 -18.738 7.554 1.00 85.44 368 GLY A CA 1
ATOM 2841 C C . GLY A 1 368 ? -38.643 -17.587 8.546 1.00 85.44 368 GLY A C 1
ATOM 2842 O O . GLY A 1 368 ? -38.935 -16.459 8.127 1.00 85.44 368 GLY A O 1
ATOM 2843 N N . PRO A 1 369 ? -38.504 -17.847 9.860 1.00 89.50 369 PRO A N 1
ATOM 2844 C CA . PRO A 1 369 ? -38.520 -16.815 10.891 1.00 89.50 369 PRO A CA 1
ATOM 2845 C C . PRO A 1 369 ? -37.267 -15.938 10.854 1.00 89.50 369 PRO A C 1
ATOM 2847 O O . PRO A 1 369 ? -36.217 -16.298 10.314 1.00 89.50 369 PRO A O 1
ATOM 2850 N N . ARG A 1 370 ? -37.351 -14.776 11.503 1.00 91.06 370 ARG A N 1
ATOM 2851 C CA . ARG A 1 370 ? -36.192 -13.907 11.703 1.00 91.06 370 ARG A CA 1
ATOM 2852 C C . ARG A 1 370 ? -35.175 -14.576 12.631 1.00 91.06 370 ARG A C 1
ATOM 2854 O O . ARG A 1 370 ? -35.520 -14.980 13.735 1.00 91.06 370 ARG A O 1
ATOM 2861 N N . SER A 1 371 ? -33.907 -14.621 12.223 1.00 90.69 371 SER A N 1
ATOM 2862 C CA . SER A 1 371 ? -32.799 -15.083 13.071 1.00 90.69 371 SER A CA 1
ATOM 2863 C C . SER A 1 371 ? -31.933 -13.918 13.552 1.00 90.69 371 SER A C 1
ATOM 2865 O O . SER A 1 371 ? -31.507 -13.091 12.741 1.00 90.69 371 SER A O 1
ATOM 2867 N N . ILE A 1 372 ? -31.605 -13.882 14.841 1.00 89.94 372 ILE A N 1
ATOM 2868 C CA . ILE A 1 372 ? -30.735 -12.886 15.468 1.00 89.94 372 ILE A CA 1
ATOM 2869 C C . ILE A 1 372 ? -29.514 -13.582 16.063 1.00 89.94 372 ILE A C 1
ATOM 2871 O O . ILE A 1 372 ? -29.624 -14.517 16.853 1.00 89.94 372 ILE A O 1
ATOM 2875 N N . ARG A 1 373 ? -28.314 -13.125 15.692 1.00 88.19 373 ARG A N 1
ATOM 2876 C CA . ARG A 1 373 ? -27.070 -13.617 16.292 1.00 88.19 373 ARG A CA 1
ATOM 2877 C C . ARG A 1 373 ? -26.783 -12.845 17.575 1.00 88.19 373 ARG A C 1
ATOM 2879 O O . ARG A 1 373 ? -26.406 -11.677 17.492 1.00 88.19 373 ARG A O 1
ATOM 2886 N N . VAL A 1 374 ? -26.904 -13.498 18.723 1.00 87.75 374 VAL A N 1
ATOM 2887 C CA . VAL A 1 374 ? -26.503 -12.957 20.029 1.00 87.75 374 VAL A CA 1
ATOM 2888 C C . VAL A 1 374 ? -25.041 -13.327 20.259 1.00 87.75 374 VAL A C 1
ATOM 2890 O O . VAL A 1 374 ? -24.657 -14.482 20.071 1.00 87.75 374 VAL A O 1
ATOM 2893 N N . ARG A 1 375 ? -24.191 -12.347 20.564 1.00 80.00 375 ARG A N 1
ATOM 2894 C CA . ARG A 1 375 ? -22.769 -12.604 20.814 1.00 80.00 375 ARG A CA 1
ATOM 2895 C C . ARG A 1 375 ? -22.532 -12.825 22.311 1.00 80.00 375 ARG A C 1
ATOM 2897 O O . ARG A 1 375 ? -23.351 -12.434 23.131 1.00 80.00 375 ARG A O 1
ATOM 2904 N N . ALA A 1 376 ? -21.405 -13.433 22.679 1.00 80.00 376 ALA A N 1
ATOM 2905 C CA . ALA A 1 376 ? -21.042 -13.580 24.094 1.00 80.00 376 ALA A CA 1
ATOM 2906 C C . ALA A 1 376 ? -20.743 -12.226 24.770 1.00 80.00 376 ALA A C 1
ATOM 2908 O O . ALA A 1 376 ? -21.003 -12.052 25.952 1.00 80.00 376 ALA A O 1
ATOM 2909 N N . ASP A 1 377 ? -20.240 -11.260 24.001 1.00 78.56 377 ASP A N 1
ATOM 2910 C CA . ASP A 1 377 ? -19.902 -9.891 24.404 1.00 78.56 377 ASP A CA 1
ATOM 2911 C C . ASP A 1 377 ? -21.067 -8.899 24.204 1.00 78.56 377 ASP A C 1
ATOM 2913 O O . ASP A 1 377 ? -20.854 -7.688 24.185 1.00 78.56 377 ASP A O 1
ATOM 2917 N N . GLU A 1 378 ? -22.307 -9.374 24.030 1.00 85.88 378 GLU A N 1
ATOM 2918 C CA . GLU A 1 378 ? -23.438 -8.519 23.635 1.00 85.88 378 GLU A CA 1
ATOM 2919 C C . GLU A 1 378 ? -23.691 -7.360 24.604 1.00 85.88 378 GLU A C 1
ATOM 2921 O O . GLU A 1 378 ? -23.849 -6.220 24.167 1.00 85.88 378 GLU A O 1
ATOM 2926 N N . LYS A 1 379 ? -23.653 -7.641 25.911 1.00 85.25 379 LYS A N 1
ATOM 2927 C CA . LYS A 1 379 ? -23.839 -6.645 26.972 1.00 85.25 379 LYS A CA 1
ATOM 2928 C C . LYS A 1 379 ? -22.821 -5.508 26.855 1.00 85.25 379 LYS A C 1
ATOM 2930 O O . LYS A 1 379 ? -23.180 -4.336 26.834 1.00 85.25 379 LYS A O 1
ATOM 2935 N N . GLN A 1 380 ? -21.552 -5.857 26.643 1.00 83.06 380 GLN A N 1
ATOM 2936 C CA . GLN A 1 380 ? -20.458 -4.894 26.483 1.00 83.06 380 GLN A CA 1
ATOM 2937 C C . GLN A 1 380 ? -20.637 -4.044 25.217 1.00 83.06 380 GLN A C 1
ATOM 2939 O O . GLN A 1 380 ? -20.359 -2.845 25.214 1.00 83.06 380 GLN A O 1
ATOM 2944 N N . VAL A 1 381 ? -21.120 -4.647 24.126 1.00 84.19 381 VAL A N 1
ATOM 2945 C CA . VAL A 1 381 ? -21.430 -3.929 22.881 1.00 84.19 381 VAL A CA 1
ATOM 2946 C C . VAL A 1 381 ? -22.584 -2.939 23.087 1.00 84.19 381 VAL A C 1
ATOM 2948 O O . VAL A 1 381 ? -22.508 -1.814 22.588 1.00 84.19 381 VAL A O 1
ATOM 2951 N N . GLN A 1 382 ? -23.633 -3.322 23.819 1.00 87.19 382 GLN A N 1
ATOM 2952 C CA . GLN A 1 382 ? -24.758 -2.441 24.151 1.00 87.19 382 GLN A CA 1
ATOM 2953 C C . GLN A 1 382 ? -24.326 -1.272 25.044 1.00 87.19 382 GLN A C 1
ATOM 2955 O O . GLN A 1 382 ? -24.643 -0.125 24.731 1.00 87.19 382 GLN A O 1
ATOM 2960 N N . GLU A 1 383 ? -23.533 -1.529 26.086 1.00 87.06 383 GLU A N 1
ATOM 2961 C CA . GLU A 1 383 ? -22.970 -0.491 26.960 1.00 87.06 383 GLU A CA 1
ATOM 2962 C C . GLU A 1 383 ? -22.106 0.511 26.181 1.00 87.06 383 GLU A C 1
ATOM 2964 O O . GLU A 1 383 ? -22.231 1.723 26.366 1.00 87.06 383 GLU A O 1
ATOM 2969 N N . LYS A 1 384 ? -21.261 0.033 25.256 1.00 87.44 384 LYS A N 1
ATOM 2970 C CA . LYS A 1 384 ? -20.458 0.901 24.375 1.00 87.44 384 LYS A CA 1
ATOM 2971 C C . LYS A 1 384 ? -21.337 1.756 23.466 1.00 87.44 384 LYS A C 1
ATOM 2973 O O . LYS A 1 384 ? -21.066 2.943 23.316 1.00 87.44 384 LYS A O 1
ATOM 2978 N N . ARG A 1 385 ? -22.408 1.190 22.895 1.00 87.44 385 ARG A N 1
ATOM 2979 C CA . ARG A 1 385 ? -23.380 1.947 22.085 1.00 87.44 385 ARG A CA 1
ATOM 2980 C C . ARG A 1 385 ? -24.120 2.998 22.909 1.00 87.44 385 ARG A C 1
ATOM 2982 O O . ARG A 1 385 ? -24.349 4.090 22.401 1.00 87.44 385 ARG A O 1
ATOM 2989 N N . ALA A 1 386 ? -24.488 2.685 24.151 1.00 87.62 386 ALA A N 1
ATOM 2990 C CA . ALA A 1 386 ? -25.121 3.640 25.055 1.00 87.62 386 ALA A CA 1
ATOM 2991 C C . ALA A 1 386 ? -24.169 4.802 25.377 1.00 87.62 386 ALA A C 1
ATOM 2993 O O . ALA A 1 386 ? -24.549 5.956 25.201 1.00 87.62 386 ALA A O 1
ATOM 2994 N N . LYS A 1 387 ? -22.908 4.505 25.724 1.00 88.31 387 LYS A N 1
ATOM 2995 C CA . LYS A 1 387 ? -21.856 5.518 25.927 1.00 88.31 387 LYS A CA 1
ATOM 2996 C C . LYS A 1 387 ? -21.617 6.367 24.677 1.00 88.31 387 LYS A C 1
ATOM 2998 O O . LYS A 1 387 ? -21.509 7.577 24.776 1.00 88.31 387 LYS A O 1
ATOM 3003 N N . GLN A 1 388 ? -21.602 5.753 23.495 1.00 89.19 388 GLN A N 1
ATOM 3004 C CA . GLN A 1 388 ? -21.410 6.454 22.221 1.00 89.19 388 GLN A CA 1
ATOM 3005 C C . GLN A 1 388 ? -22.501 7.504 21.930 1.00 89.19 388 GLN A C 1
ATOM 3007 O O . GLN A 1 388 ? -22.257 8.437 21.169 1.00 89.19 388 GLN A O 1
ATOM 3012 N N . ARG A 1 389 ? -23.700 7.369 22.514 1.00 88.19 389 ARG A N 1
ATOM 3013 C CA . ARG A 1 389 ? -24.804 8.330 22.343 1.00 88.19 389 ARG A CA 1
ATOM 3014 C C . ARG A 1 389 ? -24.684 9.566 23.233 1.00 88.19 389 ARG A C 1
ATOM 3016 O O . ARG A 1 389 ? -25.470 10.490 23.047 1.00 88.19 389 ARG A O 1
ATOM 3023 N N . THR A 1 390 ? -23.763 9.590 24.195 1.00 93.81 390 THR A N 1
ATOM 3024 C CA . THR A 1 390 ? -23.636 10.737 25.096 1.00 93.81 390 THR A CA 1
ATOM 3025 C C . THR A 1 390 ? -22.860 11.882 24.439 1.00 93.81 390 THR A C 1
ATOM 3027 O O . THR A 1 390 ? -22.037 11.683 23.532 1.00 93.81 390 THR A O 1
ATOM 3030 N N . SER A 1 391 ? -23.137 13.109 24.883 1.00 92.81 391 SER A N 1
ATOM 3031 C CA . SER A 1 391 ? -22.436 14.311 24.424 1.00 92.81 391 SER A CA 1
ATOM 3032 C C . SER A 1 391 ? -20.950 14.258 24.764 1.00 92.81 391 SER A C 1
ATOM 3034 O O . SER A 1 391 ? -20.132 14.611 23.917 1.00 92.81 391 SER A O 1
ATOM 3036 N N . GLU A 1 392 ? -20.597 13.738 25.942 1.00 93.06 392 GLU A N 1
ATOM 3037 C CA . GLU A 1 392 ? -19.210 13.638 26.407 1.00 93.06 392 GLU A CA 1
ATOM 3038 C C . GLU A 1 392 ? -18.389 12.721 25.499 1.00 93.06 392 GLU A C 1
ATOM 3040 O O . GLU A 1 392 ? -17.272 13.062 25.113 1.00 93.06 392 GLU A O 1
ATOM 3045 N N . TRP A 1 393 ? -18.944 11.568 25.098 1.00 93.06 393 TRP A N 1
ATOM 3046 C CA . TRP A 1 393 ? -18.254 10.673 24.169 1.00 93.06 393 TRP A CA 1
ATOM 3047 C C . TRP A 1 393 ? -18.059 11.332 22.805 1.00 93.06 393 TRP A C 1
ATOM 3049 O O . TRP A 1 393 ? -16.988 11.226 22.211 1.00 93.06 393 TRP A O 1
ATOM 3059 N N . THR A 1 394 ? -19.086 12.029 22.315 1.00 91.56 394 THR A N 1
ATOM 3060 C CA . THR A 1 394 ? -19.039 12.712 21.017 1.00 91.56 394 THR A CA 1
ATOM 3061 C C . THR A 1 394 ? -17.980 13.810 21.008 1.00 91.56 394 THR A C 1
ATOM 3063 O O . THR A 1 394 ? -17.217 13.916 20.048 1.00 91.56 394 THR A O 1
ATOM 3066 N N . GLU A 1 395 ? -17.909 14.614 22.067 1.00 91.94 395 GLU A N 1
ATOM 3067 C CA . GLU A 1 395 ? -16.910 15.670 22.218 1.00 91.94 395 GLU A CA 1
ATOM 3068 C C . GLU A 1 395 ? -15.492 15.099 22.301 1.00 91.94 395 GLU A C 1
ATOM 3070 O O . GLU A 1 395 ? -14.623 15.518 21.537 1.00 91.94 395 GLU A O 1
ATOM 3075 N N . HIS A 1 396 ? -15.290 14.062 23.116 1.00 91.69 396 HIS A N 1
ATOM 3076 C CA . HIS A 1 396 ? -14.006 13.368 23.233 1.00 91.69 396 HIS A CA 1
ATOM 3077 C C . HIS A 1 396 ? -13.557 12.728 21.911 1.00 91.69 396 HIS A C 1
ATOM 3079 O O . HIS A 1 396 ? -12.398 12.821 21.511 1.00 91.69 396 HIS A O 1
ATOM 3085 N N . TYR A 1 397 ? -14.482 12.105 21.175 1.00 93.06 397 TYR A N 1
ATOM 3086 C CA . TYR A 1 397 ? -14.170 11.439 19.910 1.00 93.06 397 TYR A CA 1
ATOM 3087 C C . TYR A 1 397 ? -13.822 12.419 18.777 1.00 93.06 397 TYR A C 1
ATOM 3089 O O . TYR A 1 397 ? -13.049 12.066 17.883 1.00 93.06 397 TYR A O 1
ATOM 3097 N N . ARG A 1 398 ? -14.324 13.666 18.804 1.00 91.19 398 ARG A N 1
ATOM 3098 C CA . ARG A 1 398 ? -13.966 14.696 17.802 1.00 91.19 398 ARG A CA 1
ATOM 3099 C C . ARG A 1 398 ? -12.465 14.962 17.750 1.00 91.19 398 ARG A C 1
ATOM 3101 O O . ARG A 1 398 ? -11.934 15.271 16.679 1.00 91.19 398 ARG A O 1
ATOM 3108 N N . GLU A 1 399 ? -11.769 14.789 18.868 1.00 90.56 399 GLU A N 1
ATOM 3109 C CA . GLU A 1 399 ? -10.327 14.990 18.950 1.00 90.56 399 GLU A CA 1
ATOM 3110 C C . GLU A 1 399 ? -9.520 13.998 18.091 1.00 90.56 399 GLU A C 1
ATOM 3112 O O . GLU A 1 399 ? -8.418 14.331 17.650 1.00 90.56 399 GLU A O 1
ATOM 3117 N N . ARG A 1 400 ? -10.096 12.834 17.737 1.00 92.06 400 ARG A N 1
ATOM 3118 C CA . ARG A 1 400 ? -9.485 11.833 16.838 1.00 92.06 400 ARG A CA 1
ATOM 3119 C C . ARG A 1 400 ? -9.051 12.432 15.499 1.00 92.06 400 ARG A C 1
ATOM 3121 O O . ARG A 1 400 ? -8.089 11.966 14.901 1.00 92.06 400 ARG A O 1
ATOM 3128 N N . SER A 1 401 ? -9.746 13.466 15.021 1.00 89.75 401 SER A N 1
ATOM 3129 C CA . SER A 1 401 ? -9.438 14.152 13.756 1.00 89.75 401 SER A CA 1
ATOM 3130 C C . SER A 1 401 ? -8.034 14.769 13.710 1.00 89.75 401 SER A C 1
ATOM 3132 O O . SER A 1 401 ? -7.485 14.949 12.625 1.00 89.75 401 SER A O 1
ATOM 3134 N N . ARG A 1 402 ? -7.405 15.037 14.864 1.00 89.69 402 ARG A N 1
ATOM 3135 C CA . ARG A 1 402 ? -6.073 15.658 14.938 1.00 89.69 402 ARG A CA 1
ATOM 3136 C C . ARG A 1 402 ? -4.971 14.822 14.273 1.00 89.69 402 ARG A C 1
ATOM 3138 O O . ARG A 1 402 ? -3.994 15.413 13.814 1.00 89.69 402 ARG A O 1
ATOM 3145 N N . VAL A 1 403 ? -5.140 13.497 14.182 1.00 90.81 403 VAL A N 1
ATOM 3146 C CA . VAL A 1 403 ? -4.188 12.591 13.508 1.00 90.81 403 VAL A CA 1
ATOM 3147 C C . VAL A 1 403 ? -4.069 12.876 12.007 1.00 90.81 403 VAL A C 1
ATOM 3149 O O . VAL A 1 403 ? -3.007 12.669 11.427 1.00 90.81 403 VAL A O 1
ATOM 3152 N N . GLU A 1 404 ? -5.116 13.417 11.372 1.00 91.31 404 GLU A N 1
ATOM 3153 C CA . GLU A 1 404 ? -5.125 13.630 9.919 1.00 91.31 404 GLU A CA 1
ATOM 3154 C C . GLU A 1 404 ? -4.093 14.668 9.468 1.00 91.31 404 GLU A C 1
ATOM 3156 O O . GLU A 1 404 ? -3.514 14.532 8.394 1.00 91.31 404 GLU A O 1
ATOM 3161 N N . HIS A 1 405 ? -3.770 15.648 10.317 1.00 88.88 405 HIS A N 1
ATOM 3162 C CA . HIS A 1 405 ? -2.689 16.595 10.033 1.00 88.88 405 HIS A CA 1
ATOM 3163 C C . HIS A 1 405 ? -1.317 15.912 9.973 1.00 88.88 405 HIS A C 1
ATOM 3165 O O . HIS A 1 405 ? -0.457 16.314 9.189 1.00 88.88 405 HIS A O 1
ATOM 3171 N N . VAL A 1 406 ? -1.102 14.885 10.801 1.00 92.62 406 VAL A N 1
ATOM 3172 C CA . VAL A 1 406 ? 0.145 14.113 10.798 1.00 92.62 406 VAL A CA 1
ATOM 3173 C C . VAL A 1 406 ? 0.185 13.214 9.568 1.00 92.62 406 VAL A C 1
ATOM 3175 O O . VAL A 1 406 ? 1.188 13.221 8.860 1.00 92.62 406 VAL A O 1
ATOM 3178 N N . ASN A 1 407 ? -0.922 12.540 9.235 1.00 92.25 407 ASN A N 1
ATOM 3179 C CA . ASN A 1 407 ? -1.040 11.757 8.000 1.00 92.25 407 ASN A CA 1
ATOM 3180 C C . ASN A 1 407 ? -0.727 12.599 6.756 1.00 92.25 407 ASN A C 1
ATOM 3182 O O . ASN A 1 407 ? 0.052 12.183 5.902 1.00 92.25 407 ASN A O 1
ATOM 3186 N N . GLU A 1 408 ? -1.303 13.798 6.655 1.00 91.31 408 GLU A N 1
ATOM 3187 C CA . GLU A 1 408 ? -1.054 14.694 5.527 1.00 91.31 408 GLU A CA 1
ATOM 3188 C C . GLU A 1 408 ? 0.416 15.125 5.460 1.00 91.31 408 GLU A C 1
ATOM 3190 O O . GLU A 1 408 ? 1.013 15.144 4.382 1.00 91.31 408 GLU A O 1
ATOM 3195 N N . ASN A 1 409 ? 1.031 15.428 6.606 1.00 91.62 409 ASN A N 1
ATOM 3196 C CA . ASN A 1 409 ? 2.446 15.773 6.655 1.00 91.62 409 ASN A CA 1
ATOM 3197 C C . ASN A 1 409 ? 3.334 14.601 6.207 1.00 91.62 409 ASN A C 1
ATOM 3199 O O . ASN A 1 409 ? 4.234 14.815 5.399 1.00 91.62 409 ASN A O 1
ATOM 3203 N N . MET A 1 410 ? 3.044 13.378 6.657 1.00 93.88 410 MET A N 1
ATOM 3204 C CA . MET A 1 410 ? 3.745 12.166 6.218 1.00 93.88 410 MET A CA 1
ATOM 3205 C C . MET A 1 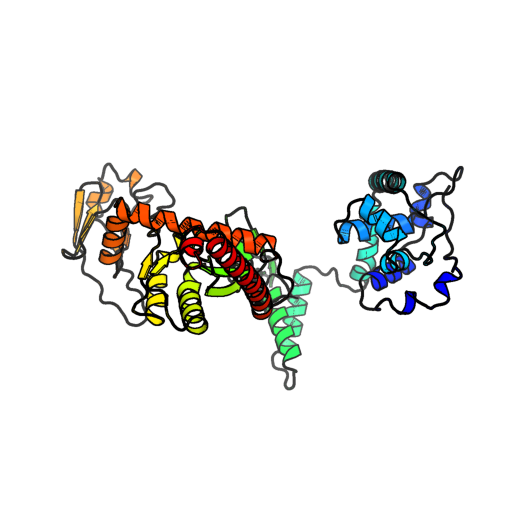410 ? 3.633 11.980 4.699 1.00 93.88 410 MET A C 1
ATOM 3207 O O . MET A 1 410 ? 4.635 11.776 4.016 1.00 93.88 410 MET A O 1
ATOM 3211 N N . VAL A 1 411 ? 2.426 12.138 4.143 1.00 92.56 411 VAL A N 1
ATOM 3212 C CA . VAL A 1 411 ? 2.176 12.043 2.695 1.00 92.56 411 VAL A CA 1
ATOM 3213 C C . VAL A 1 411 ? 2.989 13.074 1.910 1.00 92.56 411 VAL A C 1
ATOM 3215 O O . VAL A 1 411 ? 3.617 12.712 0.916 1.00 92.56 411 VAL A O 1
ATOM 3218 N N . ARG A 1 412 ? 3.038 14.334 2.365 1.00 90.56 412 ARG A N 1
ATOM 3219 C CA . ARG A 1 412 ? 3.817 15.403 1.707 1.00 90.56 412 ARG A CA 1
ATOM 3220 C C . ARG A 1 412 ? 5.320 15.118 1.655 1.00 90.56 412 ARG A C 1
ATOM 3222 O O . ARG A 1 412 ? 5.991 15.647 0.776 1.00 90.56 412 ARG A O 1
ATOM 3229 N N . HIS A 1 413 ? 5.839 14.292 2.561 1.00 88.69 413 HIS A N 1
ATOM 3230 C CA . HIS A 1 413 ? 7.260 13.941 2.636 1.00 88.69 413 HIS A CA 1
ATOM 3231 C C . HIS A 1 413 ? 7.549 12.517 2.137 1.00 88.69 413 HIS A C 1
ATOM 3233 O O . HIS A 1 413 ? 8.549 11.910 2.514 1.00 88.69 413 HIS A O 1
ATOM 3239 N N . GLY A 1 414 ? 6.691 11.989 1.257 1.00 85.81 414 GLY A N 1
ATOM 3240 C CA . GLY A 1 414 ? 6.937 10.731 0.551 1.00 85.81 414 GLY A CA 1
ATOM 3241 C C . GLY A 1 414 ? 6.346 9.488 1.213 1.00 85.81 414 GLY A C 1
ATOM 3242 O O . GLY A 1 414 ? 6.535 8.397 0.688 1.00 85.81 414 GLY A O 1
ATOM 3243 N N . GLY A 1 415 ? 5.574 9.615 2.299 1.00 88.38 415 GLY A N 1
ATOM 3244 C CA . GLY A 1 415 ? 4.896 8.475 2.942 1.00 88.38 415 GLY A CA 1
ATOM 3245 C C . GLY A 1 415 ? 3.790 7.822 2.094 1.00 88.38 415 GLY A C 1
ATOM 3246 O O . GLY A 1 415 ? 3.169 6.840 2.489 1.00 88.38 415 GLY A O 1
ATOM 3247 N N . ARG A 1 416 ? 3.487 8.387 0.916 1.00 88.56 416 ARG A N 1
ATOM 3248 C CA . ARG A 1 416 ? 2.525 7.825 -0.045 1.00 88.56 416 ARG A CA 1
ATOM 3249 C C . ARG A 1 416 ? 3.181 6.947 -1.108 1.00 88.56 416 ARG A C 1
ATOM 3251 O O . ARG A 1 416 ? 2.497 6.106 -1.686 1.00 88.56 416 ARG A O 1
ATOM 3258 N N . GLU A 1 417 ? 4.468 7.148 -1.369 1.00 88.69 417 GLU A N 1
ATOM 3259 C CA . GLU A 1 417 ? 5.193 6.524 -2.474 1.00 88.69 417 GLU A CA 1
ATOM 3260 C C . GLU A 1 417 ? 6.336 5.677 -1.918 1.00 88.69 417 GLU A C 1
ATOM 3262 O O . GLU A 1 417 ? 7.384 6.186 -1.516 1.00 88.69 417 GLU A O 1
ATOM 3267 N N . ALA A 1 418 ? 6.129 4.360 -1.874 1.00 89.38 418 ALA A N 1
ATOM 3268 C CA . ALA A 1 418 ? 7.152 3.435 -1.407 1.00 89.38 418 ALA A CA 1
ATOM 3269 C C . ALA A 1 418 ? 8.374 3.479 -2.341 1.00 89.38 418 ALA A C 1
ATOM 3271 O O . ALA A 1 418 ? 8.290 3.181 -3.531 1.00 89.38 418 ALA A O 1
ATOM 3272 N N . ARG A 1 419 ? 9.533 3.834 -1.782 1.00 89.12 419 ARG A N 1
ATOM 3273 C CA . ARG A 1 419 ? 10.824 3.891 -2.479 1.00 89.12 419 ARG A CA 1
ATOM 3274 C C . ARG A 1 419 ? 11.473 2.515 -2.614 1.00 89.12 419 ARG A C 1
ATOM 3276 O O . ARG A 1 419 ? 12.342 2.320 -3.462 1.00 89.12 419 ARG A O 1
ATOM 3283 N N . TYR A 1 420 ? 11.105 1.583 -1.739 1.00 91.69 420 TYR A N 1
ATOM 3284 C CA . TYR A 1 420 ? 11.729 0.272 -1.616 1.00 91.69 420 TYR A CA 1
ATOM 3285 C C . TYR A 1 420 ? 10.713 -0.853 -1.824 1.00 91.69 420 TYR A C 1
ATOM 3287 O O . TYR A 1 420 ? 9.532 -0.681 -1.547 1.00 91.69 420 TYR A O 1
ATOM 3295 N N . PHE A 1 421 ? 11.208 -2.018 -2.245 1.00 92.81 421 PHE A N 1
ATOM 3296 C CA . PHE A 1 421 ? 10.435 -3.261 -2.291 1.00 92.81 421 PHE A CA 1
ATOM 3297 C C . PHE A 1 421 ? 10.541 -4.034 -0.971 1.00 92.81 421 PHE A C 1
ATOM 3299 O O . PHE A 1 421 ? 11.629 -4.106 -0.380 1.00 92.81 421 PHE A O 1
ATOM 3306 N N . GLY A 1 422 ? 9.434 -4.646 -0.554 1.00 93.69 422 GLY A N 1
ATOM 3307 C CA . GLY A 1 422 ? 9.314 -5.443 0.668 1.00 93.69 422 GLY A CA 1
ATOM 3308 C C . GLY A 1 422 ? 8.907 -4.641 1.908 1.00 93.69 422 GLY A C 1
ATOM 3309 O O . GLY A 1 422 ? 9.360 -3.510 2.139 1.00 93.69 422 GLY A O 1
ATOM 3310 N N . LYS A 1 423 ? 8.094 -5.267 2.770 1.00 94.56 423 LYS A N 1
ATOM 3311 C CA . LYS A 1 423 ? 7.442 -4.625 3.928 1.00 94.56 423 LYS A CA 1
ATOM 3312 C C . LYS A 1 423 ? 8.443 -3.942 4.856 1.00 94.56 423 LYS A C 1
ATOM 3314 O O . LYS A 1 423 ? 8.250 -2.790 5.237 1.00 94.56 423 LYS A O 1
ATOM 3319 N N . ARG A 1 424 ? 9.540 -4.625 5.202 1.00 95.81 424 ARG A N 1
ATOM 3320 C CA . ARG A 1 424 ? 10.534 -4.121 6.169 1.00 95.81 424 ARG A CA 1
ATOM 3321 C C . ARG A 1 424 ? 11.255 -2.860 5.688 1.00 95.81 424 ARG A C 1
ATOM 3323 O O . ARG A 1 424 ? 11.616 -2.013 6.512 1.00 95.81 424 ARG A O 1
ATOM 3330 N N . LYS A 1 425 ? 11.505 -2.742 4.379 1.00 96.00 425 LYS A N 1
ATOM 3331 C CA . LYS A 1 425 ? 12.168 -1.564 3.799 1.00 96.00 425 LYS A CA 1
ATOM 3332 C C . LYS A 1 425 ? 11.193 -0.394 3.676 1.00 96.00 425 LYS A C 1
ATOM 3334 O O . LYS A 1 425 ? 11.576 0.731 3.984 1.00 96.00 425 LYS A O 1
ATOM 3339 N N . THR A 1 426 ? 9.935 -0.660 3.328 1.00 95.62 426 THR A N 1
ATOM 3340 C CA . THR A 1 426 ? 8.860 0.342 3.379 1.00 95.62 426 THR A CA 1
ATOM 3341 C C . THR A 1 426 ? 8.671 0.868 4.803 1.00 95.62 426 THR A C 1
ATOM 3343 O O . THR A 1 426 ? 8.694 2.070 5.027 1.00 95.62 426 THR A O 1
ATOM 3346 N N . GLU A 1 427 ? 8.624 -0.012 5.802 1.00 96.12 427 GLU A N 1
ATOM 3347 C CA . GLU A 1 427 ? 8.552 0.375 7.217 1.00 96.12 427 GLU A CA 1
ATOM 3348 C C . GLU A 1 427 ? 9.749 1.228 7.666 1.00 96.12 427 GLU A C 1
ATOM 3350 O O . GLU A 1 427 ? 9.590 2.176 8.433 1.00 96.12 427 GLU A O 1
ATOM 3355 N N . PHE A 1 428 ? 10.956 0.940 7.162 1.00 96.38 428 PHE A N 1
ATOM 3356 C CA . PHE A 1 428 ? 12.119 1.798 7.397 1.00 96.38 428 PHE A CA 1
ATOM 3357 C C . PHE A 1 428 ? 11.908 3.212 6.840 1.00 96.38 428 PHE A C 1
ATOM 3359 O O . PHE A 1 428 ? 12.160 4.178 7.557 1.00 96.38 428 PHE A O 1
ATOM 3366 N N . GLN A 1 429 ? 11.427 3.343 5.600 1.00 95.44 429 GLN A N 1
ATOM 3367 C CA . GLN A 1 429 ? 11.109 4.644 5.005 1.00 95.44 429 GLN A CA 1
ATOM 3368 C C . GLN A 1 429 ? 10.087 5.413 5.846 1.00 95.44 429 GLN A C 1
ATOM 3370 O O . GLN A 1 429 ? 10.328 6.574 6.175 1.00 95.44 429 GLN A O 1
ATOM 3375 N N . GLU A 1 430 ? 8.988 4.769 6.233 1.00 96.75 430 GLU A N 1
ATOM 3376 C CA . GLU A 1 430 ? 7.936 5.408 7.026 1.00 96.75 430 GLU A CA 1
ATOM 3377 C C . GLU A 1 430 ? 8.460 5.870 8.391 1.00 96.75 430 GLU A C 1
ATOM 3379 O O . GLU A 1 430 ? 8.185 6.990 8.817 1.00 96.75 430 GLU A O 1
ATOM 3384 N N . ARG A 1 431 ? 9.311 5.074 9.051 1.00 96.31 431 ARG A N 1
ATOM 3385 C CA . ARG A 1 431 ? 9.974 5.484 10.300 1.00 96.31 431 ARG A CA 1
ATOM 3386 C C . ARG A 1 431 ? 10.936 6.660 10.106 1.00 96.31 431 ARG A C 1
ATOM 3388 O O . ARG A 1 431 ? 11.015 7.520 10.983 1.00 96.31 431 ARG A O 1
ATOM 3395 N N . MET A 1 432 ? 11.646 6.745 8.980 1.00 95.94 432 MET A N 1
ATOM 3396 C CA . MET A 1 432 ? 12.484 7.915 8.667 1.00 95.94 432 MET A CA 1
ATOM 3397 C C . MET A 1 432 ? 11.633 9.167 8.425 1.00 95.94 432 MET A C 1
ATOM 3399 O O . MET A 1 432 ? 11.950 10.231 8.955 1.00 95.94 432 MET A O 1
ATOM 3403 N N . CYS A 1 433 ? 10.518 9.036 7.701 1.00 95.56 433 CYS A N 1
ATOM 3404 C CA . CYS A 1 433 ? 9.565 10.127 7.497 1.00 95.56 433 CYS A CA 1
ATOM 3405 C C . CYS A 1 433 ? 8.976 10.611 8.835 1.00 95.56 433 CYS A C 1
ATOM 3407 O O . CYS A 1 433 ? 8.983 11.808 9.125 1.00 95.56 433 CYS A O 1
ATOM 3409 N N . ALA A 1 434 ? 8.571 9.679 9.702 1.00 96.62 434 ALA A N 1
ATOM 3410 C CA . ALA A 1 434 ? 8.078 9.965 11.048 1.00 96.62 434 ALA A CA 1
ATOM 3411 C C . ALA A 1 434 ? 9.136 10.642 11.934 1.00 96.62 434 ALA A C 1
ATOM 3413 O O . ALA A 1 434 ? 8.825 11.555 12.696 1.00 96.62 434 ALA A O 1
ATOM 3414 N N . THR A 1 435 ? 10.403 10.243 11.807 1.00 96.12 435 THR A N 1
ATOM 3415 C CA . THR A 1 435 ? 11.518 10.874 12.530 1.00 96.12 435 THR A CA 1
ATOM 3416 C C . THR A 1 435 ? 11.700 12.328 12.092 1.00 96.12 435 THR A C 1
ATOM 3418 O O . THR A 1 435 ? 11.801 13.213 12.942 1.00 96.12 435 THR A O 1
ATOM 3421 N N . GLY A 1 436 ? 11.667 12.600 10.783 1.00 95.50 436 GLY A N 1
ATOM 3422 C CA . GLY A 1 436 ? 11.702 13.966 10.250 1.00 95.50 436 GLY A CA 1
ATOM 3423 C C . GLY A 1 436 ? 10.522 14.816 10.734 1.00 95.50 436 GLY A C 1
ATOM 3424 O O . GLY A 1 436 ? 10.717 15.951 11.172 1.00 95.50 436 GLY A O 1
ATOM 3425 N N . HIS A 1 437 ? 9.312 14.247 10.743 1.00 95.12 437 HIS A N 1
ATOM 3426 C CA . HIS A 1 437 ? 8.127 14.890 11.316 1.00 95.12 437 HIS A CA 1
ATOM 3427 C C . HIS A 1 437 ? 8.333 15.261 12.793 1.00 95.12 437 HIS A C 1
ATOM 3429 O O . HIS A 1 437 ? 8.101 16.405 13.186 1.00 95.12 437 HIS A O 1
ATOM 3435 N N . ASN A 1 438 ? 8.824 14.318 13.601 1.00 95.75 438 ASN A N 1
ATOM 3436 C CA . ASN A 1 438 ? 9.060 14.522 15.029 1.00 95.75 438 ASN A CA 1
ATOM 3437 C C . ASN A 1 438 ? 10.072 15.638 15.302 1.00 95.75 438 ASN A C 1
ATOM 3439 O O . ASN A 1 438 ? 9.834 16.469 16.176 1.00 95.75 438 ASN A O 1
ATOM 3443 N N . ILE A 1 439 ? 11.176 15.686 14.549 1.00 95.38 439 ILE A N 1
ATOM 3444 C CA . ILE A 1 439 ? 12.191 16.744 14.675 1.00 95.38 439 ILE A CA 1
ATOM 3445 C C . ILE A 1 439 ? 11.565 18.120 14.411 1.00 95.38 439 ILE A C 1
ATOM 3447 O O . ILE A 1 439 ? 11.759 19.047 15.200 1.00 95.38 439 ILE A O 1
ATOM 3451 N N . ASN A 1 440 ? 10.759 18.238 13.353 1.00 92.75 440 ASN A N 1
ATOM 3452 C CA . ASN A 1 440 ? 10.074 19.486 13.016 1.00 92.75 440 ASN A CA 1
ATOM 3453 C C . ASN A 1 440 ? 9.067 19.909 14.098 1.00 92.75 440 ASN A C 1
ATOM 3455 O O . ASN A 1 440 ? 9.025 21.080 14.475 1.00 92.75 440 ASN A O 1
ATOM 3459 N N . GLU A 1 441 ? 8.283 18.972 14.637 1.00 92.31 441 GLU A N 1
ATOM 3460 C CA . GLU A 1 441 ? 7.323 19.259 15.710 1.00 92.31 441 GLU A CA 1
ATOM 3461 C C . GLU A 1 441 ? 8.005 19.707 17.009 1.00 92.31 441 GLU A C 1
ATOM 3463 O O . GLU A 1 441 ? 7.534 20.639 17.666 1.00 92.31 441 GLU A O 1
ATOM 3468 N N . LEU A 1 442 ? 9.134 19.091 17.371 1.00 92.94 442 LEU A N 1
ATOM 3469 C CA . LEU A 1 442 ? 9.919 19.501 18.537 1.00 92.94 442 LEU A CA 1
ATOM 3470 C C . LEU A 1 442 ? 10.492 20.912 18.362 1.00 92.94 442 LEU A C 1
ATOM 3472 O O . LEU A 1 442 ? 10.360 21.735 19.271 1.00 92.94 442 LEU A O 1
ATOM 3476 N N . ALA A 1 443 ? 11.060 21.217 17.192 1.00 91.12 443 ALA A N 1
ATOM 3477 C CA . ALA A 1 443 ? 11.580 22.548 16.880 1.00 91.12 443 ALA A CA 1
ATOM 3478 C C . ALA A 1 443 ? 10.474 23.618 16.913 1.00 91.12 443 ALA A C 1
ATOM 3480 O O . ALA A 1 443 ? 10.648 24.684 17.506 1.00 91.12 443 ALA A O 1
ATOM 3481 N N . ARG A 1 444 ? 9.297 23.313 16.349 1.00 90.94 444 ARG A N 1
ATOM 3482 C CA . ARG A 1 444 ? 8.124 24.199 16.366 1.00 90.94 444 ARG A CA 1
ATOM 3483 C C . ARG A 1 444 ? 7.694 24.549 17.791 1.00 90.94 444 ARG A C 1
ATOM 3485 O O . ARG A 1 444 ? 7.444 25.715 18.092 1.00 90.94 444 ARG A O 1
ATOM 3492 N N . VAL A 1 445 ? 7.592 23.553 18.673 1.00 88.25 445 VAL A N 1
ATOM 3493 C CA . VAL A 1 445 ? 7.184 23.772 20.070 1.00 88.25 445 VAL A CA 1
ATOM 3494 C C . VAL A 1 445 ? 8.256 24.523 20.860 1.00 88.25 445 VAL A C 1
ATOM 3496 O O . VAL A 1 445 ? 7.904 25.369 21.681 1.00 88.25 445 VAL A O 1
ATOM 3499 N N . ALA A 1 446 ? 9.543 24.269 20.607 1.00 88.56 446 ALA A N 1
ATOM 3500 C CA . ALA A 1 446 ? 10.632 25.034 21.215 1.00 88.56 446 ALA A CA 1
ATOM 3501 C C . ALA A 1 446 ? 10.531 26.532 20.865 1.00 88.56 446 ALA A C 1
ATOM 3503 O O . ALA A 1 446 ? 10.482 27.366 21.768 1.00 88.56 446 ALA A O 1
ATOM 3504 N N . ALA A 1 447 ? 10.344 26.866 19.584 1.00 87.75 447 ALA A N 1
ATOM 3505 C CA . ALA A 1 447 ? 10.167 28.249 19.132 1.00 87.75 447 ALA A CA 1
ATOM 3506 C C . ALA A 1 447 ? 8.913 28.930 19.726 1.00 87.75 447 ALA A C 1
ATOM 3508 O O . ALA A 1 447 ? 8.934 30.111 20.084 1.00 87.75 447 ALA A O 1
ATOM 3509 N N . LEU A 1 448 ? 7.805 28.193 19.883 1.00 84.50 448 LEU A N 1
ATOM 3510 C CA . LEU A 1 448 ? 6.599 28.706 20.554 1.00 84.50 448 LEU A CA 1
ATOM 3511 C C . LEU A 1 448 ? 6.827 29.006 22.041 1.00 84.50 448 LEU A C 1
ATOM 3513 O O . LEU A 1 448 ? 6.228 29.934 22.583 1.00 84.50 448 LEU A O 1
ATOM 3517 N N . ARG A 1 449 ? 7.682 28.230 22.714 1.00 81.81 449 ARG A N 1
ATOM 3518 C CA . ARG A 1 449 ? 8.031 28.468 24.121 1.00 81.81 449 ARG A CA 1
ATOM 3519 C C . ARG A 1 449 ? 8.919 29.698 24.282 1.00 81.81 449 ARG A C 1
ATOM 3521 O O . ARG A 1 449 ? 8.655 30.490 25.179 1.00 81.81 449 ARG A O 1
ATOM 3528 N N . GLU A 1 450 ? 9.893 29.886 23.394 1.00 82.44 450 GLU A N 1
ATOM 3529 C CA . GLU A 1 450 ? 10.789 31.054 23.394 1.00 82.44 450 GLU A CA 1
ATOM 3530 C C . GLU A 1 450 ? 10.056 32.367 23.071 1.00 82.44 450 GLU A C 1
ATOM 3532 O O . GLU A 1 450 ? 10.375 33.421 23.618 1.00 82.44 450 GLU A O 1
ATOM 3537 N N . SER A 1 451 ? 9.038 32.310 22.209 1.00 74.19 451 SER A N 1
ATOM 3538 C CA . SER A 1 451 ? 8.217 33.470 21.828 1.00 74.19 451 SER A CA 1
ATOM 3539 C C . SER A 1 451 ? 7.091 33.805 22.822 1.00 74.19 451 SER A C 1
ATOM 3541 O O . SER A 1 451 ? 6.450 34.851 22.692 1.00 74.19 451 SER A O 1
ATOM 3543 N N . SER A 1 452 ? 6.847 32.963 23.835 1.00 64.81 452 SER A N 1
ATOM 3544 C CA . SER A 1 452 ? 5.812 33.196 24.848 1.00 64.81 452 SER A CA 1
ATOM 3545 C C . SER A 1 452 ? 6.269 34.234 25.895 1.00 64.81 452 SER A C 1
ATOM 3547 O O . SER A 1 452 ? 7.316 34.050 26.519 1.00 64.81 452 SER A O 1
ATOM 3549 N N . PRO A 1 453 ? 5.484 35.297 26.184 1.00 58.41 453 PRO A N 1
ATOM 3550 C CA . PRO A 1 453 ? 5.875 36.381 27.100 1.00 58.41 453 PRO A CA 1
ATOM 3551 C C . PRO A 1 453 ? 6.238 35.943 28.529 1.00 58.41 453 PRO A C 1
ATOM 3553 O O . PRO A 1 453 ? 6.927 36.675 29.235 1.00 58.41 453 PRO A O 1
ATOM 3556 N N . ARG A 1 454 ? 5.822 34.742 28.958 1.00 55.81 454 ARG A N 1
ATOM 3557 C CA . ARG A 1 454 ? 6.020 34.230 30.327 1.00 55.81 454 ARG A CA 1
ATOM 3558 C C . ARG A 1 454 ? 7.483 34.011 30.735 1.00 55.81 454 ARG A C 1
ATOM 3560 O O . ARG A 1 454 ? 7.735 33.818 31.919 1.00 55.81 454 ARG A O 1
ATOM 3567 N N . GLN A 1 455 ? 8.446 34.031 29.809 1.00 48.31 455 GLN A N 1
ATOM 3568 C CA . GLN A 1 455 ? 9.875 33.945 30.154 1.00 48.31 455 GLN A CA 1
ATOM 3569 C C . GLN A 1 455 ? 10.599 35.298 30.229 1.00 48.31 455 GLN A C 1
ATOM 3571 O O . GLN A 1 455 ? 11.701 35.342 30.771 1.00 48.31 455 GLN A O 1
ATOM 3576 N N . ARG A 1 456 ? 9.993 36.413 29.787 1.00 46.94 456 ARG A N 1
ATOM 3577 C CA . ARG A 1 456 ? 10.627 37.743 29.910 1.00 46.94 456 ARG A CA 1
ATOM 3578 C C . ARG A 1 456 ? 10.619 38.305 31.338 1.00 46.94 456 ARG A C 1
ATOM 3580 O O . ARG A 1 456 ? 11.409 39.190 31.627 1.00 46.94 456 ARG A O 1
ATOM 3587 N N . GLU A 1 457 ? 9.812 37.752 32.243 1.00 48.88 457 GLU A N 1
ATOM 3588 C CA . GLU A 1 457 ? 9.732 38.189 33.650 1.00 48.88 457 GLU A CA 1
ATOM 3589 C C . GLU A 1 457 ? 10.743 37.504 34.590 1.00 48.88 457 GLU A C 1
ATOM 3591 O O . GLU A 1 457 ? 10.756 37.791 35.781 1.00 48.88 457 GLU A O 1
ATOM 3596 N N . LYS A 1 458 ? 11.613 36.609 34.094 1.00 47.50 458 LYS A N 1
ATOM 3597 C CA . LYS A 1 458 ? 12.679 35.989 34.914 1.00 47.50 458 LYS A CA 1
ATOM 3598 C C . LYS A 1 458 ? 14.082 36.569 34.694 1.00 47.50 458 LYS A C 1
ATOM 3600 O O . LYS A 1 458 ? 15.025 36.088 35.316 1.00 47.50 458 LYS A O 1
ATOM 3605 N N . CYS A 1 459 ? 14.222 37.593 33.853 1.00 46.50 459 CYS A N 1
ATOM 3606 C CA . CYS A 1 459 ? 15.496 38.282 33.612 1.00 46.50 459 CYS A CA 1
ATOM 3607 C C . CYS A 1 459 ? 15.389 39.818 33.681 1.00 46.50 459 CYS A C 1
ATOM 3609 O O . CYS A 1 459 ? 16.218 40.494 33.075 1.00 46.50 459 CYS A O 1
ATOM 3611 N N . ALA A 1 460 ? 14.389 40.361 34.386 1.00 41.03 460 ALA A N 1
ATOM 3612 C CA . ALA A 1 460 ? 14.295 41.792 34.686 1.00 41.03 460 ALA A CA 1
ATOM 3613 C C . ALA A 1 460 ? 14.657 42.060 36.149 1.00 41.03 460 ALA A C 1
ATOM 3615 O O . ALA A 1 460 ? 14.168 41.290 37.008 1.00 41.03 460 ALA A O 1
#

InterPro domains:
  IPR008490 Transposase InsH, N-terminal [PF05598] (17-112)
  IPR025668 Transposase DDE domain [PF13751] (323-442)

Secondary structure (DSSP, 8-state):
-------PPPGGGTT-GGGGS-TTSHHHHHHHHHHHH--GGGGGGGS-SSSSPPPPHHHHHHHHHHHHHHT--HHHHHHHHHH-HHHHHHHT--SS-S----HHHHHHHHHHHHHTTHHHHHHHHHHHHHHHTTTT--HHHHHHHHHHHHHHHTT-TT--HHHHHHHHHHHHHHHTTEEE-TTS-EEE-SS--TT----SSSTT-EEEESSSS-EEEEEEEEEE-----TTS-----EEEEEETTS-GGGGHHHHHHHHHHHHSS--SEEE--GGGGSHHHHHHHHHH-TTPEEE-PPPP---TTSS--GGGSEEETTTTEEE-TTS-EEE-PPPPPBTTB---EEEEPPHHHHHS-TTHHHH-SSSS--EEEE-TTHHHHHHHHHHHTSHHHHHHHHGGGGHHHHHHHHIIIIITS--SSSHHHHHHHHHHHHHHHHHHHHHHHHHHHHTSGGGGGG--

Nearest PDB structures (foldseek):
  2cgk-assembly1_A  TM=5.405E-01  e=6.652E+00  Escherichia coli BL21(DE3)